Protein 7CCM (pdb70)

Radius of gyration: 28.9 Å; Cα contacts (8 Å, |Δi|>4): 412; chains: 3; bounding box: 68×89×42 Å

Sequence (420 aa):
TFEEQTECIVNTLLDFLSPTLQVASFDVAIIAGRLRLGDQFNGELEASAKNVIAETIKGQTGAILQDTVESLSKTWCAQDSSLAYERAFLAVSVKLLEYAHIAPEVVGQVAIPTGINGNQAIREFIQGQGGWENLEQTFEEQTECIVNTLLDFLSPTLQVASGEPCSFDVAIIAGRLRLGDQFNGELEASAKNVIAETIKGQTGAILQDTVESLSKTWCAQDSSLAYERAFLAVSVKLLEYAHIAPEVVGQVAIPTGINGNQAIREFIQGQGGWENLEQTFEEQTECIVNTLLDFLSPTLQVASGEPCSFDVAIIAGRLRLGDQFNGELEASAKNVIAETIKGQTGAILQDTVESLSKTWCAQDSSLAYERAFLAVSVKLLEYAHIAPEVVGQVAIPTGINGNQAIREFIQGQGGWENLE

Nearest PDB structures (foldseek):
  7ccm-assembly3_C  TM=1.007E+00  e=1.804E-18  Homo sapiens
  7ccl-assembly2_B  TM=9.946E-01  e=7.086E-17  Homo sapiens
  7ccm-assembly1_A  TM=9.636E-01  e=4.661E-16  Homo sapiens
  7ccm-assembly3_C  TM=1.000E+00  e=3.850E-17  Homo sapiens
  7ccl-assembly2_B  TM=9.991E-01  e=1.225E-16  Homo sapiens

Organism: Homo sapiens (NCBI:txid9606)

Secondary structure (DSSP, 8-state):
-HHHHHHHHHHHH---S-HHHHHH---HHHHHHHH--GGG--S--HHHHHHHHHHHHHT-HHHHHHHHHHHHHHHHHHH-TTS-HHHHHHHHHHHHHH---S-TTTGGGGS------S-HHHHHHHHHTTSTTT--/--HHHHHHHHHHHH---S-HHHHHH-----S--HHHHHHHH--GGG--S--HHHHHHHHHHHHHT-HHHHHHHHHHHHHHHHHHH-TTS-HHHHHHHHHHHHHH---S-TTTGGGGS------S-HHHHHHHHHTTTGGG--/--HHHHHHHHHHHH---S-HHHHHH-----SS-HHHHHHHH--GGG--S--HHHHHHHHHHHHHT-HHHHHHHHHHHHHHHHHHH-TT--HHHHHHHHHHHHHH---S-TTTGGGGS------S-HHHHHHHHHTTTGGG--

Structure (mmCIF, N/CA/C/O backbone):
data_7CCM
#
_entry.id   7CCM
#
_cell.length_a   116.156
_cell.length_b   116.156
_cell.length_c   27.679
_cell.angle_alpha   90.000
_cell.angle_beta   90.000
_cell.angle_gamma   120.000
#
_symmetry.space_group_name_H-M   'P 32'
#
loop_
_entity.id
_entity.type
_entity.pdbx_description
1 polymer 'Bcl-2-like protein 15'
2 water water
#
loop_
_atom_site.group_PDB
_atom_site.id
_atom_site.type_symbol
_atom_site.label_atom_id
_atom_site.label_alt_id
_atom_site.label_comp_id
_atom_site.label_asym_id
_atom_site.label_entity_id
_atom_site.label_seq_id
_atom_site.pdbx_PDB_ins_code
_atom_site.Cartn_x
_atom_site.Cartn_y
_atom_site.Cartn_z
_atom_site.occupancy
_atom_site.B_iso_or_equiv
_atom_site.auth_seq_id
_atom_site.auth_comp_id
_atom_site.auth_asym_id
_atom_site.auth_atom_id
_atom_site.pdbx_PDB_model_num
ATOM 1 N N . THR A 1 26 ? -22.623 53.257 -5.160 1.000 45.265 6 THR A N 1
ATOM 2 C CA . THR A 1 26 ? -22.708 53.119 -3.640 1.000 45.393 6 THR A CA 1
ATOM 3 C C . THR A 1 26 ? -21.465 52.360 -3.123 1.000 45.153 6 THR A C 1
ATOM 4 O O . THR A 1 26 ? -20.862 52.833 -2.154 1.000 46.758 6 THR A O 1
ATOM 8 N N . PHE A 1 27 ? -21.103 51.235 -3.765 1.000 43.589 7 PHE A N 1
ATOM 9 C CA . PHE A 1 27 ? -19.892 50.420 -3.440 1.000 42.481 7 PHE A CA 1
ATOM 10 C C . PHE A 1 27 ? -18.639 51.306 -3.537 1.000 42.456 7 PHE A C 1
ATOM 11 O O . P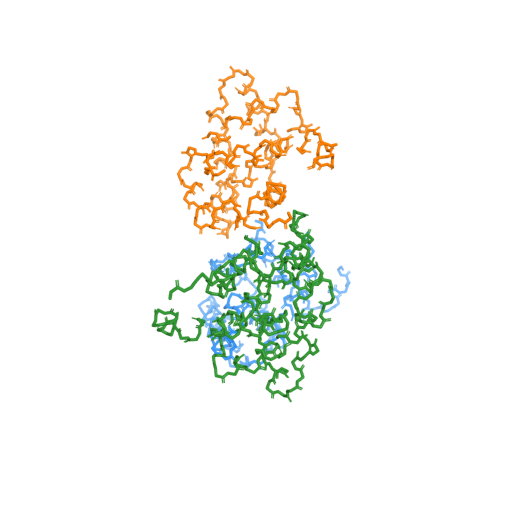HE A 1 27 ? -17.751 51.200 -2.656 1.000 42.452 7 PHE A O 1
ATOM 19 N N . GLU A 1 28 ? -18.576 52.142 -4.577 1.000 42.185 8 GLU A N 1
ATOM 20 C CA . GLU A 1 28 ? -17.458 53.092 -4.835 1.000 42.598 8 GLU A CA 1
ATOM 21 C C . GLU A 1 28 ? -17.396 54.124 -3.691 1.000 42.286 8 GLU A C 1
ATOM 22 O O . GLU A 1 28 ? -16.273 54.437 -3.238 1.000 41.342 8 GLU A O 1
ATOM 28 N N . GLU A 1 29 ? -18.561 54.620 -3.248 1.000 42.237 9 GLU A N 1
ATOM 29 C CA . GLU A 1 29 ? -18.694 55.607 -2.129 1.000 42.507 9 GLU A CA 1
ATOM 30 C C . GLU A 1 29 ? -18.309 54.926 -0.805 1.000 41.127 9 GLU A C 1
ATOM 31 O O . GLU A 1 29 ? -17.609 55.562 0.001 1.000 40.262 9 GLU A O 1
ATOM 37 N N . GLN A 1 30 ? -18.754 53.678 -0.609 1.000 40.195 10 GLN A N 1
ATOM 38 C CA . GLN A 1 30 ? -18.457 52.845 0.596 1.000 39.361 10 GLN A CA 1
ATOM 39 C C . GLN A 1 30 ? -16.938 52.630 0.722 1.000 38.380 10 GLN A C 1
ATOM 40 O O . GLN A 1 30 ? -16.443 52.693 1.835 1.000 38.785 10 GLN A O 1
ATOM 46 N N . THR A 1 31 ? -16.247 52.388 -0.394 1.000 37.451 11 THR A N 1
ATOM 47 C CA . THR A 1 31 ? -14.755 52.233 -0.456 1.000 37.247 11 THR A CA 1
ATOM 48 C C . THR A 1 31 ? -14.078 53.536 0.009 1.000 36.975 11 THR A C 1
ATOM 49 O O . THR A 1 31 ? -13.094 53.447 0.750 1.000 36.327 11 THR A O 1
ATOM 53 N N . GLU A 1 32 ? -14.594 54.686 -0.432 1.000 37.593 12 GLU A N 1
ATOM 54 C CA . GLU A 1 32 ? -14.045 56.044 -0.119 1.000 37.946 12 GLU A CA 1
ATOM 55 C C . GLU A 1 32 ? -14.130 56.282 1.400 1.000 37.183 12 GLU A C 1
ATOM 56 O O . GLU A 1 32 ? -13.103 56.631 1.998 1.000 35.528 12 GLU A O 1
ATOM 62 N N . CYS A 1 33 ? -15.315 56.081 1.978 1.000 37.371 13 CYS A N 1
ATOM 63 C CA . CYS A 1 33 ? -15.607 56.238 3.436 1.000 38.262 13 CYS A CA 1
ATOM 64 C C . CYS A 1 33 ? -14.662 55.350 4.270 1.000 36.600 13 CYS A C 1
ATOM 65 O O . CYS A 1 33 ? -14.087 55.858 5.239 1.000 36.027 13 CYS A O 1
ATOM 68 N N . ILE A 1 34 ? -14.528 54.074 3.889 1.000 35.080 14 ILE A N 1
ATOM 69 C CA . ILE A 1 34 ? -13.710 53.038 4.608 1.000 34.001 14 ILE A CA 1
ATOM 70 C C . ILE A 1 34 ? -12.239 53.492 4.647 1.000 33.178 14 ILE A C 1
ATOM 71 O O . ILE A 1 34 ? -11.653 53.495 5.745 1.000 32.586 14 ILE A O 1
ATOM 76 N N . VAL A 1 35 ? -11.681 53.863 3.498 1.000 32.417 15 VAL A N 1
ATOM 77 C CA . VAL A 1 35 ? -10.265 54.319 3.363 1.000 32.048 15 VAL A CA 1
ATOM 78 C C . VAL A 1 35 ? -10.079 55.609 4.197 1.000 31.830 15 VAL A C 1
ATOM 79 O O . VAL A 1 35 ? -9.035 55.725 4.864 1.000 31.894 15 VAL A O 1
ATOM 83 N N . ASN A 1 36 ? -11.067 56.528 4.159 1.000 31.593 16 ASN A N 1
ATOM 84 C CA . ASN A 1 36 ? -11.080 57.793 4.962 1.000 31.532 16 ASN A CA 1
ATOM 85 C C . ASN A 1 36 ? -11.054 57.440 6.445 1.000 32.060 16 ASN A C 1
ATOM 86 O O . ASN A 1 36 ? -10.186 57.950 7.147 1.000 33.116 16 ASN A O 1
ATOM 91 N N . THR A 1 37 ? -11.987 56.586 6.881 1.000 32.053 17 THR A N 1
ATOM 92 C CA . THR A 1 37 ? -12.134 56.111 8.288 1.000 32.485 17 THR A CA 1
ATOM 93 C C . THR A 1 37 ? -10.808 55.518 8.772 1.000 33.101 17 THR A C 1
ATOM 94 O O . THR A 1 37 ? -10.343 55.941 9.823 1.000 32.627 17 THR A O 1
ATOM 98 N N . LEU A 1 38 ? -10.246 54.564 8.018 1.000 33.878 18 LEU A N 1
ATOM 99 C CA . LEU A 1 38 ? -8.946 53.892 8.335 1.000 35.019 18 LEU A CA 1
ATOM 100 C C . LEU A 1 38 ? -7.864 54.953 8.554 1.000 36.199 18 LEU A C 1
ATOM 101 O O . LEU A 1 38 ? -7.169 54.883 9.566 1.000 36.159 18 LEU A O 1
ATOM 106 N N . LEU A 1 39 ? -7.751 55.893 7.630 1.000 38.216 19 LEU A N 1
ATOM 107 C CA . LEU A 1 39 ? -6.718 56.956 7.633 1.000 40.185 19 LEU A CA 1
ATOM 108 C C . LEU A 1 39 ? -6.947 57.907 8.816 1.000 41.100 19 LEU A C 1
ATOM 109 O O . LEU A 1 39 ? -6.019 58.194 9.563 1.000 40.545 19 LEU A O 1
ATOM 122 N N . ASP A 1 41 ? -8.438 57.311 11.547 1.000 42.020 21 ASP A N 1
ATOM 123 C CA . ASP A 1 41 ? -8.181 56.584 12.788 1.000 41.260 21 ASP A CA 1
ATOM 124 C C . ASP A 1 41 ? -6.670 56.532 13.069 1.000 40.564 21 ASP A C 1
ATOM 125 O O . ASP A 1 41 ? -6.287 56.749 14.228 1.000 40.950 21 ASP A O 1
ATOM 130 N N . PHE A 1 42 ? -5.857 56.251 12.048 1.000 39.653 22 PHE A N 1
ATOM 131 C CA . PHE A 1 42 ? -4.372 56.140 12.152 1.000 39.352 22 PHE A CA 1
ATOM 132 C C . PHE A 1 42 ? -3.773 57.477 12.617 1.000 39.357 22 PHE A C 1
ATOM 133 O O . PHE A 1 42 ? -2.883 57.459 13.475 1.000 41.322 22 PHE A O 1
ATOM 141 N N . LEU A 1 43 ? -4.253 58.591 12.061 1.000 38.231 23 LEU A N 1
ATOM 142 C CA . LEU A 1 43 ? -3.652 59.950 12.251 1.000 37.864 23 LEU A CA 1
ATOM 143 C C . LEU A 1 43 ? -4.213 60.627 13.512 1.000 38.399 23 LEU A C 1
ATOM 144 O O . LEU A 1 43 ? -3.426 61.313 14.207 1.000 39.334 23 LEU A O 1
ATOM 149 N N . SER A 1 44 ? -5.507 60.458 13.788 1.000 38.729 24 SER A N 1
ATOM 150 C CA . SER A 1 44 ? -6.236 61.152 14.891 1.000 38.772 24 SER A CA 1
ATOM 151 C C . SER A 1 44 ? -7.048 60.150 15.714 1.000 38.795 24 SER A C 1
ATOM 152 O O . SER A 1 44 ? -8.237 59.976 15.474 1.000 39.732 24 SER A O 1
ATOM 155 N N . PRO A 1 45 ? -6.437 59.463 16.724 1.000 39.013 25 PRO A N 1
ATOM 156 C CA . PRO A 1 45 ? -7.203 58.615 17.643 1.000 38.969 25 PRO A CA 1
ATOM 157 C C . PRO A 1 45 ? -8.285 59.398 18.436 1.000 39.153 25 PRO A C 1
ATOM 158 O O . PRO A 1 45 ? -9.270 58.794 18.826 1.000 38.759 25 PRO A O 1
ATOM 162 N N . THR A 1 46 ? -8.077 60.704 18.647 1.000 39.440 26 THR A N 1
ATOM 163 C CA . THR A 1 46 ? -9.057 61.627 19.288 1.000 40.217 26 THR A CA 1
ATOM 164 C C . THR A 1 46 ? -10.346 61.645 18.466 1.000 41.751 26 THR A C 1
ATOM 165 O O . THR A 1 46 ? -11.414 61.551 19.066 1.000 42.149 26 THR A O 1
ATOM 169 N N . LEU A 1 47 ? -10.224 61.758 17.137 1.000 44.106 27 LEU A N 1
ATOM 170 C CA . LEU A 1 47 ? -11.372 61.824 16.176 1.000 45.558 27 LEU A CA 1
ATOM 171 C C . LEU A 1 47 ? -12.132 60.487 16.177 1.000 46.678 27 LEU A C 1
ATOM 172 O O . LEU A 1 47 ? -13.373 60.522 16.132 1.000 46.983 27 LEU A O 1
ATOM 177 N N . GLN A 1 48 ? -11.404 59.364 16.216 1.000 48.515 28 GLN A N 1
ATOM 178 C CA . GLN A 1 48 ? -11.973 57.978 16.291 1.000 50.510 28 GLN A CA 1
ATOM 179 C C . GLN A 1 48 ? -12.942 57.892 17.482 1.000 51.293 28 GLN A C 1
ATOM 180 O O . GLN A 1 48 ? -14.099 57.487 17.275 1.000 52.201 28 GLN A O 1
ATOM 186 N N . VAL A 1 49 ? -12.472 58.270 18.669 1.000 51.902 29 VAL A N 1
ATOM 187 C CA . VAL A 1 49 ? -13.242 58.227 19.954 1.000 53.172 29 VAL A CA 1
ATOM 188 C C . VAL A 1 49 ? -14.378 59.269 19.894 1.000 55.541 29 VAL A C 1
ATOM 189 O O . VAL A 1 49 ? -15.541 58.894 20.168 1.000 55.486 29 VAL A O 1
ATOM 193 N N . ALA A 1 50 ? -14.039 60.517 19.540 1.000 58.302 30 ALA A N 1
ATOM 194 C CA . ALA A 1 50 ? -14.927 61.721 19.607 1.000 60.086 30 ALA A CA 1
ATOM 195 C C . ALA A 1 50 ? -16.141 61.569 18.664 1.000 61.645 30 ALA A C 1
ATOM 196 O O . ALA A 1 50 ? -17.256 61.982 19.067 1.000 61.670 30 ALA A O 1
ATOM 198 N N . SER A 1 51 ? -15.932 61.015 17.464 1.000 62.972 31 SER A N 1
ATOM 199 C CA . SER A 1 51 ? -16.976 60.852 16.401 1.000 64.561 31 SER A CA 1
ATOM 200 C C . SER A 1 51 ? -18.087 59.899 16.887 1.000 65.744 31 SER A C 1
ATOM 201 O O . SER A 1 51 ? -17.747 58.942 17.626 1.000 67.294 31 SER A O 1
ATOM 204 N N . PHE A 1 68 ? -25.004 50.791 7.299 1.000 56.889 48 PHE A N 1
ATOM 205 C CA . PHE A 1 68 ? -23.571 50.809 6.876 1.000 56.507 48 PHE A CA 1
ATOM 206 C C . PHE A 1 68 ? -22.709 51.469 7.976 1.000 55.633 48 PHE A C 1
ATOM 207 O O . PHE A 1 68 ? -22.594 52.721 7.989 1.000 55.164 48 PHE A O 1
ATOM 215 N N . ASP A 1 69 ? -22.120 50.648 8.862 1.000 54.990 49 ASP A N 1
ATOM 216 C CA . ASP A 1 69 ? -21.289 51.101 10.020 1.000 54.617 49 ASP A CA 1
ATOM 217 C C . ASP A 1 69 ? -19.799 50.941 9.663 1.000 53.161 49 ASP A C 1
ATOM 218 O O . ASP A 1 69 ? -19.266 49.820 9.816 1.000 52.646 49 ASP A O 1
ATOM 223 N N . VAL A 1 70 ? -19.164 52.033 9.207 1.000 51.518 50 VAL A N 1
ATOM 224 C CA . VAL A 1 70 ? -17.722 52.083 8.773 1.000 50.940 50 VAL A CA 1
ATOM 225 C C . VAL A 1 70 ? -16.810 51.625 9.931 1.000 50.298 50 VAL A C 1
ATOM 226 O O . VAL A 1 70 ? -15.821 50.928 9.651 1.000 50.623 50 VAL A O 1
ATOM 230 N N . ALA A 1 71 ? -17.135 52.017 11.170 1.000 48.690 51 ALA A N 1
ATOM 231 C CA . ALA A 1 71 ? -16.328 51.754 12.402 1.000 48.002 51 ALA A CA 1
ATOM 232 C C . ALA A 1 71 ? -16.058 50.246 12.547 1.000 46.786 51 ALA A C 1
ATOM 233 O O . ALA A 1 71 ? -14.901 49.879 12.839 1.000 45.970 51 ALA A O 1
ATOM 235 N N . ILE A 1 72 ? -17.089 49.418 12.343 1.000 46.291 52 ILE A N 1
ATOM 236 C CA . ILE A 1 72 ? -17.019 47.918 12.474 1.000 46.090 52 ILE A CA 1
ATOM 237 C C . ILE A 1 72 ? -16.204 47.357 11.301 1.000 44.498 52 ILE A C 1
ATOM 238 O O . ILE A 1 72 ? -15.388 46.438 11.533 1.000 43.733 52 ILE A O 1
ATOM 243 N N . ILE A 1 73 ? -16.423 47.890 10.099 1.000 42.849 53 ILE A N 1
ATOM 244 C CA . ILE A 1 73 ? -15.747 47.449 8.841 1.000 41.940 53 ILE A CA 1
ATOM 245 C C . ILE A 1 73 ? -14.255 47.786 8.960 1.000 40.740 53 ILE A C 1
ATOM 246 O O . ILE A 1 73 ? -13.432 46.878 8.778 1.000 39.952 53 ILE A O 1
ATOM 251 N N . ALA A 1 74 ? -13.945 49.044 9.281 1.000 40.062 54 ALA A N 1
ATOM 252 C CA . ALA A 1 74 ? -12.572 49.561 9.534 1.000 39.560 54 ALA A CA 1
ATOM 253 C C . ALA A 1 74 ? -11.830 48.619 10.499 1.000 39.026 54 ALA A C 1
ATOM 254 O O . ALA A 1 74 ? -10.701 48.218 10.177 1.000 39.171 54 ALA A O 1
ATOM 256 N N . GLY A 1 75 ? -12.463 48.280 11.630 1.000 38.916 55 GLY A N 1
ATOM 257 C CA . GLY A 1 75 ? -11.921 47.361 12.658 1.000 39.237 55 GLY A CA 1
ATOM 258 C C . GLY A 1 75 ? -11.537 46.006 12.069 1.000 39.415 55 GLY A C 1
ATOM 259 O O . GLY A 1 75 ? -10.418 45.549 12.341 1.000 40.555 55 GLY A O 1
ATOM 260 N N . ARG A 1 76 ? -12.438 45.402 11.280 1.000 39.239 56 ARG A N 1
ATOM 261 C CA . ARG A 1 76 ? -12.259 44.056 10.636 1.000 39.441 56 ARG A CA 1
ATOM 262 C C . ARG A 1 76 ? -11.117 44.101 9.600 1.000 39.392 56 ARG A C 1
ATOM 263 O O . ARG A 1 76 ? -10.370 43.092 9.503 1.000 39.489 56 ARG A O 1
ATOM 271 N N . LEU A 1 77 ? -11.004 45.207 8.841 1.000 38.968 57 LEU A N 1
ATOM 272 C CA . LEU A 1 77 ? -9.913 45.428 7.834 1.000 38.653 57 LEU A CA 1
ATOM 273 C C . LEU A 1 77 ? -8.566 45.545 8.564 1.000 38.673 57 LEU A C 1
ATOM 274 O O . LEU A 1 77 ? -7.588 44.961 8.083 1.000 37.845 57 LEU A O 1
ATOM 279 N N . ARG A 1 78 ? -8.533 46.274 9.681 1.000 40.216 58 ARG A N 1
ATOM 280 C CA . ARG A 1 78 ? -7.318 46.438 10.543 1.000 42.142 58 ARG A CA 1
ATOM 281 C C . ARG A 1 78 ? -6.901 45.074 11.120 1.000 43.853 58 ARG A C 1
ATOM 282 O O . ARG A 1 78 ? -5.715 44.761 11.167 1.000 44.139 58 ARG A O 1
ATOM 298 N N . LEU A 1 80 ? -7.572 42.173 9.741 1.000 46.205 60 LEU A N 1
ATOM 299 C CA . LEU A 1 80 ? -7.065 41.436 8.597 1.000 45.419 60 LEU A CA 1
ATOM 300 C C . LEU A 1 80 ? -5.664 41.963 8.216 1.000 44.713 60 LEU A C 1
ATOM 301 O O . LEU A 1 80 ? -4.796 41.138 7.889 1.000 44.788 60 LEU A O 1
ATOM 306 N N . GLY A 1 81 ? -5.469 43.282 8.256 1.000 44.273 61 GLY A N 1
ATOM 307 C CA . GLY A 1 81 ? -4.181 43.944 7.945 1.000 44.352 61 GLY A CA 1
ATOM 308 C C . GLY A 1 81 ? -3.048 43.470 8.859 1.000 44.191 61 GLY A C 1
ATOM 309 O O . GLY A 1 81 ? -1.922 43.326 8.370 1.000 43.287 61 GLY A O 1
ATOM 310 N N . ASP A 1 82 ? -3.353 43.224 10.135 1.000 44.886 62 ASP A N 1
ATOM 311 C CA . ASP A 1 82 ? -2.366 42.848 11.188 1.000 45.835 62 ASP A CA 1
ATOM 312 C C . ASP A 1 82 ? -1.874 41.390 10.977 1.000 46.560 62 ASP A C 1
ATOM 313 O O . ASP A 1 82 ? -0.928 40.988 11.687 1.000 45.805 62 ASP A O 1
ATOM 318 N N . GLN A 1 83 ? -2.488 40.638 10.041 1.000 47.844 63 G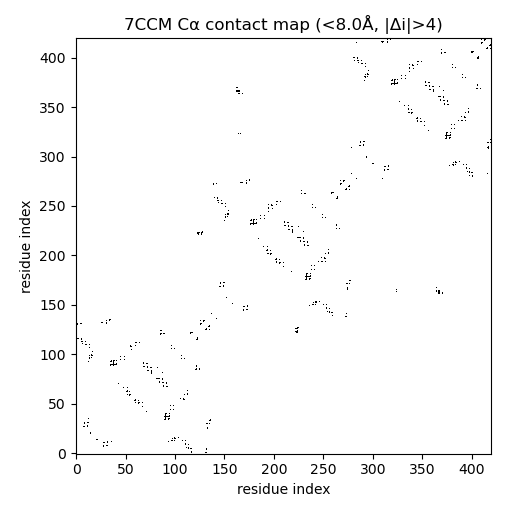LN A N 1
ATOM 319 C CA . GLN A 1 83 ? -2.103 39.227 9.704 1.000 48.922 63 GLN A CA 1
ATOM 320 C C . GLN A 1 83 ? -0.849 39.217 8.802 1.000 49.695 63 GLN A C 1
ATOM 321 O O . GLN A 1 83 ? -0.210 38.153 8.711 1.000 49.937 63 GLN A O 1
ATOM 327 N N . PHE A 1 84 ? -0.525 40.349 8.160 1.000 50.529 64 PHE A N 1
ATOM 328 C CA . PHE A 1 84 ? 0.691 40.530 7.316 1.000 52.153 64 PHE A CA 1
ATOM 329 C C . PHE A 1 84 ? 1.876 40.906 8.211 1.000 54.093 64 PHE A C 1
ATOM 330 O O . PHE A 1 84 ? 1.749 41.862 8.992 1.000 55.145 64 PHE A O 1
ATOM 338 N N . ASN A 1 85 ? 2.991 40.164 8.094 1.000 56.931 65 ASN A N 1
ATOM 339 C CA . ASN A 1 85 ? 4.236 40.359 8.906 1.000 59.509 65 ASN A CA 1
ATOM 340 C C . ASN A 1 85 ? 5.465 40.518 7.983 1.000 60.587 65 ASN A C 1
ATOM 341 O O . ASN A 1 85 ? 6.588 40.474 8.502 1.000 63.141 65 ASN A O 1
ATOM 346 N N . GLY A 1 86 ? 5.251 40.718 6.677 1.000 61.297 66 GLY A N 1
ATOM 347 C CA . GLY A 1 86 ? 6.327 40.919 5.684 1.000 61.135 66 GLY A CA 1
ATOM 348 C C . GLY A 1 86 ? 6.973 42.289 5.828 1.000 61.845 66 GLY A C 1
ATOM 349 O O . GLY A 1 86 ? 6.363 43.167 6.474 1.000 62.234 66 GLY A O 1
ATOM 350 N N . GLU A 1 87 ? 8.163 42.463 5.252 1.000 62.736 67 GLU A N 1
ATOM 351 C CA . GLU A 1 87 ? 8.922 43.754 5.247 1.000 63.771 67 GLU A CA 1
ATOM 352 C C . GLU A 1 87 ? 8.168 44.776 4.384 1.000 63.239 67 GLU A C 1
ATOM 353 O O . GLU A 1 87 ? 7.876 44.456 3.215 1.000 63.676 67 GLU A O 1
ATOM 359 N N . LEU A 1 88 ? 7.865 45.956 4.952 1.000 62.255 68 LEU A N 1
ATOM 360 C CA . LEU A 1 88 ? 7.104 47.055 4.278 1.000 61.484 68 LEU A CA 1
ATOM 361 C C . LEU A 1 88 ? 7.980 48.318 4.102 1.000 60.758 68 LEU A C 1
ATOM 362 O O . LEU A 1 88 ? 7.544 49.215 3.366 1.000 60.813 68 LEU A O 1
ATOM 367 N N . GLU A 1 89 ? 9.160 48.384 4.750 1.000 60.469 69 GLU A N 1
ATOM 368 C CA . GLU A 1 89 ? 10.045 49.597 4.746 1.000 60.097 69 GLU A CA 1
ATOM 369 C C . GLU A 1 89 ? 10.412 49.958 3.303 1.000 58.409 69 GLU A C 1
ATOM 370 O O . GLU A 1 89 ? 10.207 51.123 2.921 1.000 58.486 69 GLU A O 1
ATOM 376 N N . ALA A 1 90 ? 10.930 48.990 2.544 1.000 57.136 70 ALA A N 1
ATOM 377 C CA . ALA A 1 90 ? 11.339 49.141 1.115 1.000 56.296 70 ALA A CA 1
ATOM 378 C C . ALA A 1 90 ? 10.111 49.494 0.252 1.000 54.876 70 ALA A C 1
ATOM 379 O O . ALA A 1 90 ? 10.245 50.346 -0.658 1.000 53.656 70 ALA A O 1
ATOM 381 N N . SER A 1 91 ? 8.970 48.863 0.537 1.000 53.358 71 SER A N 1
ATOM 382 C CA . SER A 1 91 ? 7.675 49.034 -0.189 1.000 52.032 71 SER A CA 1
ATOM 383 C C . SER A 1 91 ? 7.100 50.439 0.065 1.000 50.805 71 SER A C 1
ATOM 384 O O . SER A 1 91 ? 6.887 51.167 -0.911 1.000 50.649 71 SER A O 1
ATOM 387 N N . ALA A 1 92 ? 6.863 50.784 1.335 1.000 49.984 72 ALA A N 1
ATOM 388 C CA . ALA A 1 92 ? 6.256 52.074 1.790 1.000 49.602 72 ALA A CA 1
ATOM 389 C C . ALA A 1 92 ? 7.030 53.267 1.202 1.000 50.094 72 ALA A C 1
ATOM 390 O O . ALA A 1 92 ? 6.389 54.153 0.624 1.000 49.971 72 ALA A O 1
ATOM 392 N N . LYS A 1 93 ? 8.358 53.264 1.346 1.000 51.309 73 LYS A N 1
ATOM 393 C CA . LYS A 1 93 ? 9.271 54.365 0.901 1.000 52.534 73 LYS A CA 1
ATOM 394 C C . LYS A 1 93 ? 9.056 54.642 -0.603 1.000 52.378 73 LYS A C 1
ATOM 395 O O . LYS A 1 93 ? 8.872 55.829 -0.965 1.000 52.060 73 LYS A O 1
ATOM 401 N N . ASN A 1 94 ? 9.078 53.581 -1.433 1.000 51.247 74 ASN A N 1
ATOM 402 C CA . ASN A 1 94 ? 8.912 53.651 -2.921 1.000 50.379 74 ASN A CA 1
ATOM 403 C C . ASN A 1 94 ? 7.540 54.246 -3.265 1.000 48.506 74 ASN A C 1
ATOM 404 O O . ASN A 1 94 ? 7.488 55.116 -4.131 1.000 48.055 74 ASN A O 1
ATOM 409 N N . VAL A 1 95 ? 6.481 53.775 -2.606 1.000 46.601 75 VAL A N 1
ATOM 410 C CA . VAL A 1 95 ? 5.072 54.227 -2.839 1.000 45.060 75 VAL A CA 1
ATOM 411 C C . VAL A 1 95 ? 4.981 55.724 -2.502 1.000 45.564 75 VAL A C 1
ATOM 412 O O . VAL A 1 95 ? 4.444 56.475 -3.328 1.000 46.456 75 VAL A O 1
ATOM 416 N N . ILE A 1 96 ? 5.505 56.125 -1.332 1.000 45.714 76 ILE A N 1
ATOM 417 C CA . ILE A 1 96 ? 5.510 57.541 -0.829 1.000 46.222 76 ILE A CA 1
ATOM 418 C C . ILE A 1 96 ? 6.243 58.433 -1.848 1.000 46.852 76 ILE A C 1
ATOM 419 O O . ILE A 1 96 ? 5.694 59.448 -2.218 1.000 46.513 76 ILE A O 1
ATOM 424 N N . ALA A 1 97 ? 7.449 58.032 -2.255 1.000 48.599 77 ALA A N 1
ATOM 425 C CA . ALA A 1 97 ? 8.330 58.769 -3.205 1.000 49.277 77 ALA A CA 1
ATOM 426 C C . ALA A 1 97 ? 7.544 59.136 -4.468 1.000 49.996 77 ALA A C 1
ATOM 427 O O . ALA A 1 97 ? 7.521 60.319 -4.825 1.000 50.486 77 ALA A O 1
ATOM 429 N N . GLU A 1 98 ? 6.916 58.149 -5.096 1.000 51.122 78 GLU A N 1
ATOM 430 C CA . GLU A 1 98 ? 6.175 58.303 -6.380 1.000 52.347 78 GLU A CA 1
ATOM 431 C C . GLU A 1 98 ? 4.879 59.101 -6.143 1.000 52.840 78 GLU A C 1
ATOM 432 O O . GLU A 1 98 ? 4.445 59.793 -7.079 1.000 53.066 78 GLU A O 1
ATOM 438 N N . THR A 1 99 ? 4.289 58.998 -4.935 1.000 53.161 79 THR A N 1
ATOM 439 C CA . THR A 1 99 ? 3.051 59.736 -4.522 1.000 53.667 79 THR A CA 1
ATOM 440 C C . THR A 1 99 ? 3.335 61.234 -4.520 1.000 54.199 79 THR A C 1
ATOM 441 O O . THR A 1 99 ? 2.491 61.996 -5.053 1.000 54.331 79 THR A O 1
ATOM 445 N N . ILE A 1 100 ? 4.472 61.640 -3.946 1.000 54.348 80 ILE A N 1
ATOM 446 C CA . ILE A 1 100 ? 4.957 63.056 -3.953 1.000 55.211 80 ILE A CA 1
ATOM 447 C C . ILE A 1 100 ? 5.069 63.510 -5.412 1.000 55.154 80 ILE A C 1
ATOM 448 O O . ILE A 1 100 ? 4.545 64.559 -5.730 1.000 53.931 80 ILE A O 1
ATOM 453 N N . LYS A 1 101 ? 5.716 62.690 -6.251 1.000 56.914 81 LYS A N 1
ATOM 454 C CA . LYS A 1 101 ? 6.012 62.981 -7.691 1.000 59.093 81 LYS A CA 1
ATOM 455 C C . LYS A 1 101 ? 4.704 63.007 -8.517 1.000 59.928 81 LYS A C 1
ATOM 456 O O . LYS A 1 101 ? 4.730 63.559 -9.621 1.000 60.542 81 LYS A O 1
ATOM 462 N N . GLY A 1 102 ? 3.619 62.422 -7.992 1.000 62.140 82 GLY A N 1
ATOM 463 C CA . GLY A 1 102 ? 2.275 62.414 -8.626 1.000 62.764 82 GLY A CA 1
ATOM 464 C C . GLY A 1 102 ? 2.095 61.225 -9.561 1.000 64.283 82 GLY A C 1
ATOM 465 O O . GLY A 1 102 ? 1.363 61.366 -10.557 1.000 64.153 82 GLY A O 1
ATOM 466 N N . GLN A 1 103 ? 2.748 60.095 -9.243 1.000 66.578 83 GLN A N 1
ATOM 467 C CA . GLN A 1 103 ? 2.693 58.818 -10.014 1.000 67.869 83 GLN A CA 1
ATOM 468 C C . GLN A 1 103 ? 2.368 57.660 -9.048 1.000 68.463 83 GLN A C 1
ATOM 469 O O . GLN A 1 103 ? 3.047 56.603 -9.128 1.000 68.349 83 GLN A O 1
ATOM 475 N N . THR A 1 104 ? 1.369 57.853 -8.175 1.000 68.984 84 THR A N 1
ATOM 476 C CA . THR A 1 104 ? 0.944 56.873 -7.129 1.000 68.539 84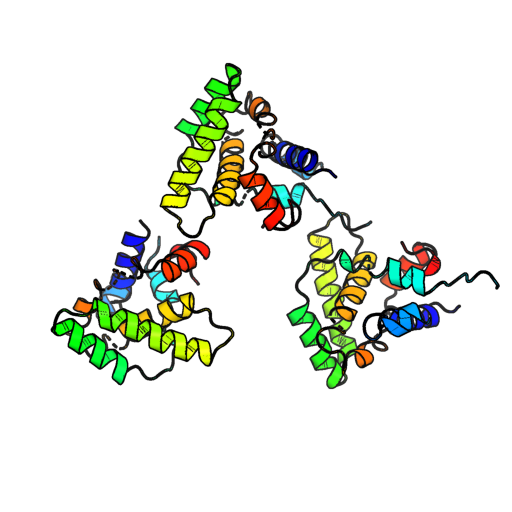 THR A CA 1
ATOM 477 C C . THR A 1 104 ? 0.349 55.632 -7.800 1.000 68.420 84 THR A C 1
ATOM 478 O O . THR A 1 104 ? 0.743 54.512 -7.416 1.000 70.374 84 THR A O 1
ATOM 482 N N . GLY A 1 105 ? -0.567 55.839 -8.764 1.000 66.326 85 GLY A N 1
ATOM 483 C CA . GLY A 1 105 ? -1.325 54.777 -9.468 1.000 64.212 85 GLY A CA 1
ATOM 484 C C . GLY A 1 105 ? -0.465 53.560 -9.785 1.000 62.523 85 GLY A C 1
ATOM 485 O O . GLY A 1 105 ? -0.763 52.464 -9.237 1.000 62.936 85 GLY A O 1
ATOM 486 N N . ALA A 1 106 ? 0.569 53.747 -10.616 1.000 59.479 86 ALA A N 1
ATOM 487 C CA . ALA A 1 106 ? 1.450 52.675 -11.169 1.000 56.925 86 ALA A CA 1
ATOM 488 C C . ALA A 1 106 ? 2.049 51.826 -10.031 1.000 55.166 86 ALA A C 1
ATOM 489 O O . ALA A 1 106 ? 1.721 50.614 -9.955 1.000 53.881 86 ALA A O 1
ATOM 491 N N . ILE A 1 107 ? 2.882 52.441 -9.183 1.000 52.870 87 ILE A N 1
ATOM 492 C CA . ILE A 1 107 ? 3.730 51.740 -8.159 1.000 51.659 87 ILE A CA 1
ATOM 493 C C . ILE A 1 107 ? 2.831 51.107 -7.073 1.000 49.476 87 ILE A C 1
ATOM 494 O O . ILE A 1 107 ? 3.178 50.022 -6.599 1.000 48.681 87 ILE A O 1
ATOM 499 N N . LEU A 1 108 ? 1.728 51.775 -6.701 1.000 48.023 88 LEU A N 1
ATOM 500 C CA . LEU A 1 108 ? 0.851 51.378 -5.551 1.000 47.124 88 LEU A CA 1
ATOM 501 C C . LEU A 1 108 ? 0.274 49.973 -5.792 1.000 46.605 88 LEU A C 1
ATOM 502 O O . LEU A 1 108 ? 0.427 49.123 -4.903 1.000 46.584 88 LEU A O 1
ATOM 507 N N . GLN A 1 109 ? -0.358 49.747 -6.949 1.000 46.385 89 GLN A N 1
ATOM 508 C CA . GLN A 1 109 ? -0.985 48.434 -7.308 1.000 45.833 89 GLN A CA 1
ATOM 509 C C . GLN A 1 109 ? 0.111 47.380 -7.501 1.000 44.243 89 GLN A C 1
ATOM 510 O O . GLN A 1 109 ? -0.066 46.277 -7.010 1.000 44.171 89 GLN A O 1
ATOM 516 N N . ASP A 1 110 ? 1.196 47.732 -8.188 1.000 43.847 90 ASP A N 1
ATOM 517 C CA . ASP A 1 110 ? 2.356 46.825 -8.457 1.000 43.822 90 ASP A CA 1
ATOM 518 C C . ASP A 1 110 ? 2.987 46.386 -7.119 1.000 41.922 90 ASP A C 1
ATOM 519 O O . ASP A 1 110 ? 3.369 45.210 -7.010 1.000 41.770 90 ASP A O 1
ATOM 524 N N . THR A 1 111 ? 3.083 47.297 -6.151 1.000 40.754 91 THR A N 1
ATOM 525 C CA . THR A 1 111 ? 3.657 47.037 -4.790 1.000 40.755 91 THR A CA 1
ATOM 526 C C . THR A 1 111 ? 2.744 46.061 -4.024 1.000 39.915 91 THR A C 1
ATOM 527 O O . THR A 1 111 ? 3.269 45.070 -3.497 1.000 39.408 91 THR A O 1
ATOM 531 N N . VAL A 1 112 ? 1.435 46.346 -3.972 1.000 39.458 92 VAL A N 1
ATOM 532 C CA . VAL A 1 112 ? 0.411 45.515 -3.253 1.000 39.700 92 VAL A CA 1
ATOM 533 C C . VAL A 1 112 ? 0.351 44.128 -3.916 1.000 39.935 92 VAL A C 1
ATOM 534 O O . VAL A 1 112 ? 0.402 43.123 -3.174 1.000 39.304 92 VAL A O 1
ATOM 538 N N . GLU A 1 113 ? 0.257 44.084 -5.259 1.000 40.891 93 GLU A N 1
ATOM 539 C CA . GLU A 1 113 ? 0.199 42.821 -6.068 1.000 42.327 93 GLU A CA 1
ATOM 540 C C . GLU A 1 113 ? 1.440 41.955 -5.768 1.000 41.707 93 GLU A C 1
ATOM 541 O O . GLU A 1 113 ? 1.269 40.758 -5.551 1.000 42.097 93 GLU A O 1
ATOM 547 N N . SER A 1 114 ? 2.629 42.564 -5.747 1.000 40.958 94 SER A N 1
ATOM 548 C CA . SER A 1 114 ? 3.941 41.886 -5.492 1.000 40.631 94 SER A CA 1
ATOM 549 C C . SER A 1 114 ? 3.945 41.249 -4.095 1.000 39.658 94 SER A C 1
ATOM 550 O O . SER A 1 114 ? 4.255 40.038 -3.996 1.000 40.143 94 SER A O 1
ATOM 553 N N . LEU A 1 115 ? 3.616 42.032 -3.067 1.000 38.907 95 LEU A N 1
ATOM 554 C CA . LEU A 1 115 ? 3.610 41.589 -1.630 1.000 38.423 95 LEU A CA 1
ATOM 555 C C . LEU A 1 115 ? 2.503 40.538 -1.404 1.000 38.422 95 LEU A C 1
ATOM 556 O O . LEU A 1 115 ? 2.701 39.658 -0.560 1.000 38.627 95 LEU A O 1
ATOM 561 N N . SER A 1 116 ? 1.386 40.649 -2.133 1.000 38.742 96 SER A N 1
ATOM 562 C CA . SER A 1 116 ? 0.204 39.737 -2.042 1.000 39.092 96 SER A CA 1
ATOM 563 C C . SER A 1 116 ? 0.539 38.380 -2.669 1.000 39.486 96 SER A C 1
ATOM 564 O O . SER A 1 116 ? 0.202 37.362 -2.064 1.000 39.401 96 SER A O 1
ATOM 567 N N . LYS A 1 117 ? 1.172 38.386 -3.850 1.000 41.231 97 LYS A N 1
ATOM 568 C CA . LYS A 1 117 ? 1.643 37.160 -4.571 1.000 42.471 97 LYS A CA 1
ATOM 569 C C . LYS A 1 117 ? 2.686 36.432 -3.701 1.000 41.943 97 LYS A C 1
ATOM 570 O O . LYS A 1 117 ? 2.551 35.210 -3.524 1.000 41.932 97 LYS A O 1
ATOM 576 N N . THR A 1 118 ? 3.670 37.174 -3.174 1.000 41.565 98 THR A N 1
ATOM 577 C CA . THR A 1 118 ? 4.752 36.665 -2.267 1.000 41.987 98 THR A CA 1
ATOM 578 C C . THR A 1 118 ? 4.124 35.944 -1.061 1.000 42.009 98 THR A C 1
ATOM 579 O O . THR A 1 118 ? 4.621 34.863 -0.698 1.000 43.569 98 THR A O 1
ATOM 583 N N . TRP A 1 119 ? 3.083 36.531 -0.476 1.000 41.507 99 TRP A N 1
ATOM 584 C CA . TRP A 1 119 ? 2.382 36.021 0.736 1.000 41.274 99 TRP A CA 1
ATOM 585 C C . TRP A 1 119 ? 1.544 34.772 0.380 1.000 42.006 99 TRP A C 1
ATOM 586 O O . TRP A 1 119 ? 1.554 33.817 1.165 1.000 40.779 99 TRP A O 1
ATOM 597 N N . CYS A 1 120 ? 0.854 34.798 -0.760 1.000 43.772 100 CYS A N 1
ATOM 598 C CA . CYS A 1 120 ? -0.003 33.678 -1.271 1.000 45.135 100 CYS A CA 1
ATOM 599 C C . CYS A 1 120 ? 0.872 32.461 -1.639 1.000 46.688 100 CYS A C 1
ATOM 600 O O . CYS A 1 120 ? 0.391 31.330 -1.497 1.000 46.264 100 CYS A O 1
ATOM 603 N N . ALA A 1 121 ? 2.102 32.706 -2.089 1.000 49.276 101 ALA A N 1
ATOM 604 C CA . ALA A 1 121 ? 3.106 31.672 -2.463 1.000 50.976 101 ALA A CA 1
ATOM 605 C C . ALA A 1 121 ? 3.564 30.898 -1.205 1.000 52.318 101 ALA A C 1
ATOM 606 O O . ALA A 1 121 ? 3.828 29.671 -1.323 1.000 52.618 101 ALA A O 1
ATOM 608 N N . GLN A 1 122 ? 3.649 31.588 -0.057 1.000 53.507 102 GLN A N 1
ATOM 609 C CA . GLN A 1 122 ? 4.107 31.023 1.257 1.000 54.384 102 GLN A CA 1
ATOM 610 C C . GLN A 1 122 ? 2.890 30.664 2.147 1.000 54.419 102 GLN A C 1
ATOM 611 O O . GLN A 1 122 ? 3.112 30.087 3.244 1.000 55.683 102 GLN A O 1
ATOM 617 N N . ASP A 1 123 ? 1.663 30.996 1.699 1.000 54.008 103 ASP A N 1
ATOM 618 C CA . ASP A 1 123 ? 0.381 30.687 2.406 1.000 53.644 103 ASP A CA 1
ATOM 619 C C . ASP A 1 123 ? -0.653 30.217 1.366 1.000 52.314 103 ASP A C 1
ATOM 620 O O . ASP A 1 123 ? -1.314 31.077 0.749 1.000 51.633 103 ASP A O 1
ATOM 625 N N . SER A 1 124 ? -0.771 28.895 1.191 1.000 51.864 104 SER A N 1
ATOM 626 C CA . SER A 1 124 ? -1.688 28.217 0.221 1.000 51.082 104 SER A CA 1
ATOM 627 C C . SER A 1 124 ? -3.155 28.453 0.610 1.000 49.782 104 SER A C 1
ATOM 628 O O . SER A 1 124 ? -4.003 28.493 -0.297 1.000 49.680 104 SER A O 1
ATOM 631 N N . SER A 1 125 ? -3.428 28.597 1.912 1.000 48.454 105 SER A N 1
ATOM 632 C CA . SER A 1 125 ? -4.787 28.788 2.498 1.000 47.455 105 SER A CA 1
ATOM 633 C C . SER A 1 125 ? -5.358 30.172 2.119 1.000 46.258 105 SER A C 1
ATOM 634 O O . SER A 1 125 ? -6.578 30.284 2.017 1.000 47.002 105 SER A O 1
ATOM 637 N N . LEU A 1 126 ? -4.490 31.172 1.925 1.000 45.055 106 LEU A N 1
ATOM 638 C CA . LEU A 1 126 ? -4.876 32.608 1.764 1.000 43.779 106 LEU A CA 1
ATOM 639 C C . LEU A 1 126 ? -5.275 32.894 0.311 1.000 42.884 106 LEU A C 1
ATOM 640 O O . LEU A 1 126 ? -4.455 32.658 -0.587 1.000 43.736 106 LEU A O 1
ATOM 645 N N . ALA A 1 127 ? -6.484 33.414 0.111 1.000 41.580 107 ALA A N 1
ATOM 646 C CA . ALA A 1 127 ? -6.997 33.899 -1.189 1.000 40.785 107 ALA A CA 1
ATOM 647 C C . ALA A 1 127 ? -6.261 35.194 -1.566 1.000 39.913 107 ALA A C 1
ATOM 648 O O . ALA A 1 127 ? -5.969 36.002 -0.655 1.000 39.211 107 ALA A O 1
ATOM 650 N N . TYR A 1 128 ? -5.975 35.373 -2.858 1.000 39.067 108 TYR A N 1
ATOM 651 C CA . TYR A 1 128 ? -5.227 36.534 -3.421 1.000 38.250 108 TYR A CA 1
ATOM 652 C C . TYR A 1 128 ? -5.996 37.836 -3.163 1.000 37.331 108 TYR A C 1
ATOM 653 O O . TYR A 1 128 ? -5.358 38.860 -2.827 1.000 37.128 108 TYR A O 1
ATOM 662 N N . GLU A 1 129 ? -7.313 37.798 -3.328 1.000 36.483 109 GLU A N 1
ATOM 663 C CA . GLU A 1 129 ? -8.205 38.983 -3.221 1.000 35.863 109 GLU A CA 1
ATOM 664 C C . GLU A 1 129 ? -8.227 39.479 -1.765 1.000 35.115 109 GLU A C 1
ATOM 665 O O . GLU A 1 129 ? -8.272 40.701 -1.565 1.000 35.628 109 GLU A O 1
ATOM 671 N N . ARG A 1 130 ? -8.188 38.563 -0.804 1.000 33.983 110 ARG A N 1
ATOM 672 C CA . ARG A 1 130 ? -8.187 38.878 0.652 1.000 34.031 110 ARG A CA 1
ATOM 673 C C . ARG A 1 130 ? -6.788 39.387 1.064 1.000 33.452 110 ARG A C 1
ATOM 674 O O . ARG A 1 130 ? -6.716 40.298 1.921 1.000 32.909 110 ARG A O 1
ATOM 682 N N . ALA A 1 131 ? -5.733 38.815 0.474 1.000 32.781 111 ALA A N 1
ATOM 683 C CA . ALA A 1 131 ? -4.306 39.204 0.685 1.000 31.870 111 ALA A CA 1
ATOM 684 C C . ALA A 1 131 ? -4.095 40.642 0.221 1.000 30.967 111 ALA A C 1
ATOM 685 O O . ALA A 1 131 ? -3.421 41.389 0.916 1.000 30.632 111 ALA A O 1
ATOM 687 N N . PHE A 1 132 ? -4.665 40.986 -0.922 1.000 30.583 112 PHE A N 1
ATOM 688 C CA . PHE A 1 132 ? -4.585 42.324 -1.564 1.000 30.552 112 PHE A CA 1
ATOM 689 C C . PHE A 1 132 ? -5.097 43.402 -0.591 1.000 30.122 112 PHE A C 1
ATOM 690 O O . PHE A 1 132 ? -4.400 44.391 -0.388 1.000 29.205 112 PHE A O 1
ATOM 698 N N . LEU A 1 133 ? -6.291 43.192 -0.024 1.000 30.586 113 LEU A N 1
ATOM 699 C CA . LEU A 1 133 ? -6.949 44.130 0.941 1.000 30.842 113 LEU A CA 1
ATOM 700 C C . LEU A 1 133 ? -6.089 44.256 2.191 1.000 30.565 113 LEU A C 1
ATOM 701 O O . LEU A 1 133 ? -5.817 45.381 2.593 1.000 30.621 113 LEU A O 1
ATOM 706 N N . ALA A 1 134 ? -5.686 43.121 2.767 1.000 30.218 114 ALA A N 1
ATOM 707 C CA . ALA A 1 134 ? -4.834 43.028 3.978 1.000 30.029 114 ALA A CA 1
ATOM 708 C C . ALA A 1 134 ? -3.600 43.916 3.809 1.000 29.838 114 ALA A C 1
ATOM 709 O O . ALA A 1 134 ? -3.404 44.801 4.633 1.000 29.661 114 ALA A O 1
ATOM 711 N N . VAL A 1 135 ? -2.824 43.678 2.755 1.000 30.363 115 VAL A N 1
ATOM 712 C CA . VAL A 1 135 ? -1.546 44.407 2.447 1.000 31.073 115 VAL A CA 1
ATOM 713 C C . VAL A 1 135 ? -1.845 45.917 2.290 1.000 31.148 115 VAL A C 1
ATOM 714 O O . VAL A 1 135 ? -1.055 46.717 2.792 1.000 31.495 115 VAL A O 1
ATOM 718 N N . SER A 1 136 ? -2.944 46.267 1.613 1.000 31.418 116 SER A N 1
ATOM 719 C CA . SER A 1 136 ? -3.376 47.677 1.352 1.000 31.623 116 SER A CA 1
ATOM 720 C C . SER A 1 136 ? -3.567 48.422 2.682 1.000 31.636 116 SER A C 1
ATOM 721 O O . SER A 1 136 ? -3.114 49.566 2.783 1.000 31.360 116 SER A O 1
ATOM 724 N N . VAL A 1 137 ? -4.210 47.771 3.653 1.000 31.953 117 VAL A N 1
ATOM 725 C CA . VAL A 1 137 ? -4.560 48.345 4.991 1.000 32.431 117 VAL A CA 1
ATOM 726 C C . VAL A 1 137 ? -3.286 48.475 5.837 1.000 32.761 117 VAL A C 1
ATOM 727 O O . VAL A 1 137 ? -3.125 49.516 6.497 1.000 32.502 117 VAL A O 1
ATOM 731 N N . LYS A 1 138 ? -2.437 47.448 5.834 1.000 33.616 118 LYS A N 1
ATOM 732 C CA . LYS A 1 138 ? -1.178 47.403 6.630 1.000 34.005 118 LYS A CA 1
ATOM 733 C C . LYS A 1 138 ? -0.165 48.395 6.042 1.000 33.689 118 LYS A C 1
ATOM 734 O O . LYS A 1 138 ? 0.563 49.010 6.823 1.000 33.281 118 LYS A O 1
ATOM 740 N N . LEU A 1 139 ? -0.126 48.528 4.714 1.000 33.943 119 LEU A N 1
ATOM 741 C CA . LEU A 1 139 ? 0.749 49.495 3.998 1.000 34.420 119 LEU A CA 1
ATOM 742 C C . LEU A 1 139 ? 0.287 50.921 4.321 1.000 34.531 119 LEU A C 1
ATOM 743 O O . LEU A 1 139 ? 1.144 51.765 4.571 1.000 34.792 119 LEU A O 1
ATOM 748 N N . LEU A 1 140 ? -1.028 51.158 4.315 1.000 34.875 120 LEU A N 1
ATOM 749 C CA . LEU A 1 140 ? -1.650 52.462 4.693 1.000 35.610 120 LEU A CA 1
ATOM 750 C C . LEU A 1 140 ? -1.305 52.791 6.151 1.000 35.874 120 LEU A C 1
ATOM 751 O O . LEU A 1 140 ? -1.021 53.953 6.426 1.000 35.915 120 LEU A O 1
ATOM 756 N N . GLU A 1 141 ? -1.335 51.784 7.035 1.000 37.220 121 GLU A N 1
ATOM 757 C CA . GLU A 1 141 ? -1.003 51.920 8.486 1.000 38.703 121 GLU A CA 1
ATOM 758 C C . GLU A 1 141 ? 0.450 52.366 8.627 1.000 38.769 121 GLU A C 1
ATOM 759 O O . GLU A 1 141 ? 0.683 53.396 9.248 1.000 38.335 121 GLU A O 1
ATOM 765 N N . TYR A 1 142 ? 1.375 51.605 8.053 1.000 40.018 122 TYR A N 1
ATOM 766 C CA . TYR A 1 142 ? 2.849 51.840 8.133 1.000 41.519 122 TYR A CA 1
ATOM 767 C C . TYR A 1 142 ? 3.187 53.226 7.568 1.000 41.844 122 TYR A C 1
ATOM 768 O O . TYR A 1 142 ? 3.960 53.962 8.165 1.000 41.742 122 TYR A O 1
ATOM 785 N N . ALA A 1 144 ? 1.315 55.837 7.373 1.000 41.388 124 ALA A N 1
ATOM 786 C CA . ALA A 1 144 ? 0.809 56.882 8.261 1.000 41.364 124 ALA A CA 1
ATOM 787 C C . ALA A 1 144 ? 1.818 57.142 9.397 1.000 40.823 124 ALA A C 1
ATOM 788 O O . ALA A 1 144 ? 2.073 58.319 9.699 1.000 40.202 124 ALA A O 1
ATOM 790 N N . HIS A 1 145 ? 2.358 56.073 9.988 1.000 40.475 125 HIS A N 1
ATOM 791 C CA . HIS A 1 145 ? 3.359 56.105 11.102 1.000 40.422 125 HIS A CA 1
ATOM 792 C C . HIS A 1 145 ? 4.703 56.677 10.597 1.000 39.031 125 HIS A C 1
ATOM 793 O O . HIS A 1 145 ? 5.318 57.486 11.329 1.000 37.986 125 HIS A O 1
ATOM 800 N N . ILE A 1 146 ? 5.124 56.267 9.400 1.000 38.141 126 ILE A N 1
ATOM 801 C CA . ILE A 1 146 ? 6.464 56.573 8.799 1.000 37.283 126 ILE A CA 1
ATOM 802 C C . ILE A 1 146 ? 6.436 57.974 8.155 1.000 36.287 126 ILE A C 1
ATOM 803 O O . ILE A 1 146 ? 7.475 58.646 8.185 1.000 36.608 126 ILE A O 1
ATOM 808 N N . ALA A 1 147 ? 5.295 58.380 7.590 1.000 35.047 127 ALA A N 1
ATOM 809 C CA . ALA A 1 147 ? 5.142 59.634 6.804 1.000 34.414 127 ALA A CA 1
ATOM 810 C C . ALA A 1 147 ? 3.731 60.209 6.972 1.000 33.645 127 ALA A C 1
ATOM 811 O O . ALA A 1 147 ? 2.966 60.247 6.023 1.000 33.196 127 ALA A O 1
ATOM 813 N N . PRO A 1 148 ? 3.356 60.699 8.183 1.000 33.554 128 PRO A N 1
ATOM 814 C CA . PRO A 1 148 ? 2.012 61.249 8.408 1.000 33.763 128 PRO A CA 1
ATOM 815 C C . PRO A 1 148 ? 1.721 62.543 7.617 1.000 34.030 128 PRO A C 1
ATOM 816 O O . PRO A 1 148 ? 0.551 62.848 7.411 1.000 34.142 128 PRO A O 1
ATOM 820 N N . GLU A 1 149 ? 2.771 63.257 7.198 1.000 34.168 129 GLU A N 1
ATOM 821 C CA . GLU A 1 149 ? 2.671 64.572 6.504 1.000 34.471 129 GLU A CA 1
ATOM 822 C C . GLU A 1 149 ? 2.122 64.380 5.068 1.000 34.079 129 GLU A C 1
ATOM 823 O O . GLU A 1 149 ? 1.403 65.262 4.609 1.000 33.961 129 GLU A O 1
ATOM 829 N N . VAL A 1 150 ? 2.458 63.255 4.405 1.000 33.804 130 VAL A N 1
ATOM 830 C CA . VAL A 1 150 ? 2.189 63.027 2.933 1.000 34.043 130 VAL A CA 1
ATOM 831 C C . VAL A 1 150 ? 1.247 61.805 2.709 1.000 33.391 130 VAL A C 1
ATOM 832 O O . VAL A 1 150 ? 0.760 61.661 1.571 1.000 33.135 130 VAL A O 1
ATOM 836 N N . VAL A 1 151 ? 1.004 60.975 3.741 1.000 32.930 131 VAL A N 1
ATOM 837 C CA . VAL A 1 151 ? 0.222 59.685 3.633 1.000 32.867 131 VAL A CA 1
ATOM 838 C C . VAL A 1 151 ? -1.174 59.965 3.024 1.000 33.187 131 VAL A C 1
ATOM 839 O O . VAL A 1 151 ? -1.679 59.087 2.275 1.000 33.172 131 VAL A O 1
ATOM 843 N N . GLY A 1 152 ? -1.768 61.130 3.335 1.000 32.758 132 GLY A N 1
ATOM 844 C CA . GLY A 1 152 ? -3.122 61.527 2.888 1.000 32.627 132 GLY A CA 1
ATOM 845 C C . GLY A 1 152 ? -3.252 61.570 1.369 1.000 32.789 132 GLY A C 1
ATOM 846 O O . GLY A 1 152 ? -4.361 61.363 0.873 1.000 32.033 132 GLY A O 1
ATOM 847 N N . GLN A 1 153 ? -2.153 61.820 0.664 1.000 34.029 133 GLN A N 1
ATOM 848 C CA . GLN A 1 153 ? -2.111 61.897 -0.827 1.000 34.810 133 GLN A CA 1
ATOM 849 C C . GLN A 1 153 ? -2.196 60.479 -1.438 1.000 34.628 133 GLN A C 1
ATOM 850 O O . GLN A 1 153 ? -2.310 60.390 -2.666 1.000 34.585 133 GLN A O 1
ATOM 856 N N . VAL A 1 154 ? -2.148 59.420 -0.600 1.000 34.693 134 VAL A N 1
ATOM 857 C CA . VAL A 1 154 ? -2.275 57.982 -1.032 1.000 34.803 134 VAL A CA 1
ATOM 858 C C . VAL A 1 154 ? -3.753 57.533 -0.920 1.000 34.453 134 VAL A C 1
ATOM 859 O O . VAL A 1 154 ? -4.109 56.540 -1.569 1.000 34.740 134 VAL A O 1
ATOM 863 N N . ALA A 1 155 ? -4.567 58.239 -0.134 1.000 34.387 135 ALA A N 1
ATOM 864 C CA . ALA A 1 155 ? -6.002 57.909 0.133 1.000 34.982 135 ALA A CA 1
ATOM 865 C C . ALA A 1 155 ? -6.763 57.722 -1.197 1.000 35.668 135 ALA A C 1
ATOM 866 O O . ALA A 1 155 ? -7.312 56.618 -1.422 1.000 35.140 135 ALA A O 1
ATOM 868 N N . ILE A 1 156 ? -6.787 58.761 -2.032 1.000 36.563 136 ILE A N 1
ATOM 869 C CA . ILE A 1 156 ? -7.530 58.797 -3.339 1.000 37.339 136 ILE A CA 1
ATOM 870 C C . ILE A 1 156 ? -7.007 57.675 -4.266 1.000 37.548 136 ILE A C 1
ATOM 871 O O . ILE A 1 156 ? -7.799 56.876 -4.762 1.000 37.964 136 ILE A O 1
ATOM 876 N N . PRO A 1 157 ? -5.670 57.596 -4.552 1.000 37.856 137 PRO A N 1
ATOM 877 C CA . PRO A 1 157 ? -5.106 56.479 -5.331 1.000 38.681 137 PRO A CA 1
ATOM 878 C C . PRO A 1 157 ? -5.525 55.070 -4.879 1.000 39.719 137 PRO A C 1
ATOM 879 O O . PRO A 1 157 ? -5.833 54.224 -5.714 1.000 40.713 137 PRO A O 1
ATOM 891 N N . THR A 1 159 ? -8.186 54.286 -3.014 1.000 38.403 139 THR A N 1
ATOM 892 C CA . THR A 1 159 ? -9.620 54.189 -3.249 1.000 37.283 139 THR A CA 1
ATOM 893 C C . THR A 1 159 ? -9.871 53.826 -4.727 1.000 37.143 139 THR A C 1
ATOM 894 O O . THR A 1 159 ? -10.665 52.900 -4.981 1.000 35.920 139 THR A O 1
ATOM 898 N N . GLY A 1 160 ? -9.216 54.541 -5.649 1.000 37.427 140 GLY A N 1
ATOM 899 C CA . GLY A 1 160 ? -9.308 54.315 -7.108 1.000 37.742 140 GLY A CA 1
ATOM 900 C C . GLY A 1 160 ? -8.826 52.918 -7.500 1.000 38.018 140 GLY A C 1
ATOM 901 O O . GLY A 1 160 ? -9.401 52.285 -8.385 1.000 37.872 140 GLY A O 1
ATOM 910 N N . ILE A 1 162 ? -8.757 50.092 -5.532 1.000 37.037 142 ILE A N 1
ATOM 911 C CA . ILE A 1 162 ? -9.683 49.067 -5.053 1.000 35.768 142 ILE A CA 1
ATOM 912 C C . ILE A 1 162 ? -10.961 49.091 -5.922 1.000 35.121 142 ILE A C 1
ATOM 913 O O . ILE A 1 162 ? -11.384 47.996 -6.380 1.000 34.978 142 ILE A O 1
ATOM 918 N N . ASN A 1 163 ? -11.543 50.283 -6.134 1.000 34.359 143 ASN A N 1
ATOM 919 C CA . ASN A 1 163 ? -12.773 50.495 -6.960 1.000 34.849 143 ASN A CA 1
ATOM 920 C C . ASN A 1 163 ? -12.510 50.043 -8.401 1.000 35.322 143 ASN A C 1
ATOM 921 O O . ASN A 1 163 ? -13.406 49.413 -8.992 1.000 35.193 143 ASN A O 1
ATOM 926 N N . GLY A 1 164 ? -11.326 50.355 -8.928 1.000 35.890 144 GLY A N 1
ATOM 927 C CA . GLY A 1 164 ? -10.936 50.094 -10.326 1.000 36.507 144 GLY A CA 1
ATOM 928 C C . GLY A 1 164 ? -10.590 48.631 -10.584 1.000 36.608 144 GLY A C 1
ATOM 929 O O . GLY A 1 164 ? -10.652 48.219 -11.768 1.000 37.094 144 GLY A O 1
ATOM 930 N N . ASN A 1 165 ? -10.219 47.880 -9.536 1.000 36.529 145 ASN A N 1
ATOM 931 C CA . ASN A 1 165 ? -9.809 46.444 -9.628 1.000 36.497 145 ASN A CA 1
ATOM 932 C C . ASN A 1 165 ? -11.066 45.562 -9.587 1.000 36.466 145 ASN A C 1
ATOM 933 O O . ASN A 1 165 ? -11.823 45.652 -8.596 1.000 36.705 145 ASN A O 1
ATOM 938 N N . GLN A 1 166 ? -11.268 44.741 -10.620 1.000 36.631 146 GLN A N 1
ATOM 939 C CA . GLN A 1 166 ? -12.488 43.893 -10.800 1.000 36.688 146 GLN A CA 1
ATOM 940 C C . GLN A 1 166 ? -12.394 42.639 -9.921 1.000 35.735 146 GLN A C 1
ATOM 941 O O . GLN A 1 166 ? -13.416 42.272 -9.319 1.000 35.686 146 GLN A O 1
ATOM 947 N N . ALA A 1 167 ? -11.225 42.009 -9.867 1.000 34.431 147 ALA A N 1
ATOM 948 C CA . ALA A 1 167 ? -10.957 40.803 -9.056 1.000 34.514 147 ALA A CA 1
ATOM 949 C C . ALA A 1 167 ? -11.312 41.087 -7.586 1.000 35.028 147 ALA A C 1
ATOM 950 O O . ALA A 1 167 ? -12.024 40.270 -6.979 1.000 34.362 147 ALA A O 1
ATOM 952 N N . ILE A 1 168 ? -10.850 42.223 -7.062 1.000 35.870 148 ILE A N 1
ATOM 953 C CA . ILE A 1 168 ? -11.016 42.633 -5.630 1.000 36.323 148 ILE A CA 1
ATOM 954 C C . ILE A 1 168 ? -12.482 43.032 -5.388 1.000 36.934 148 ILE A C 1
ATOM 955 O O . ILE A 1 168 ? -13.042 42.611 -4.358 1.000 37.211 148 ILE A O 1
ATOM 960 N N . ARG A 1 169 ? -13.069 43.812 -6.297 1.000 37.373 149 ARG A N 1
ATOM 961 C CA . ARG A 1 169 ? -14.481 44.291 -6.201 1.000 38.141 149 ARG A CA 1
ATOM 962 C C . ARG A 1 169 ? -15.440 43.086 -6.187 1.000 37.773 149 ARG A C 1
ATOM 963 O O . ARG A 1 169 ? -16.348 43.075 -5.345 1.000 37.917 149 ARG A O 1
ATOM 971 N N . GLU A 1 170 ? -15.240 42.126 -7.099 1.000 37.440 150 GLU A N 1
ATOM 972 C CA . GLU A 1 170 ? -16.097 40.904 -7.250 1.000 36.957 150 GLU A CA 1
ATOM 973 C C . GLU A 1 170 ? -15.986 40.033 -5.998 1.000 35.786 150 GLU A C 1
ATOM 974 O O . GLU A 1 170 ? -17.004 39.489 -5.580 1.000 35.429 150 GLU A O 1
ATOM 980 N N . PHE A 1 171 ? -14.790 39.910 -5.437 1.000 34.910 151 PHE A N 1
ATOM 981 C CA . PHE A 1 171 ? -14.523 39.127 -4.200 1.000 34.817 151 PHE A CA 1
ATOM 982 C C . PHE A 1 171 ? -15.295 39.737 -3.013 1.000 34.295 151 PHE A C 1
ATOM 983 O O . PHE A 1 171 ? -15.939 38.993 -2.301 1.000 34.397 151 PHE A O 1
ATOM 991 N N . ILE A 1 172 ? -15.209 41.060 -2.832 1.000 34.182 152 ILE A N 1
ATOM 992 C CA . ILE A 1 172 ? -15.844 41.807 -1.693 1.000 34.592 152 ILE A CA 1
ATOM 993 C C . ILE A 1 172 ? -17.374 41.663 -1.784 1.000 35.300 152 ILE A C 1
ATOM 994 O O . ILE A 1 172 ? -17.990 41.341 -0.755 1.000 35.777 152 ILE A O 1
ATOM 999 N N . GLN A 1 173 ? -17.949 41.900 -2.965 1.000 35.817 153 GLN A N 1
ATOM 1000 C CA . GLN A 1 173 ? -19.424 41.822 -3.213 1.000 36.286 153 GLN A CA 1
ATOM 1001 C C . GLN A 1 173 ? -19.885 40.354 -3.120 1.000 37.098 153 GLN A C 1
ATOM 1002 O O . GLN A 1 173 ? -21.023 40.124 -2.664 1.000 37.855 153 GLN A O 1
ATOM 1008 N N . GLY A 1 174 ? -19.025 39.410 -3.523 1.000 37.710 154 GLY A N 1
ATOM 1009 C CA . GLY A 1 174 ? -19.272 37.952 -3.427 1.000 38.007 154 GLY A CA 1
ATOM 1010 C C . GLY A 1 174 ? -19.314 37.469 -1.976 1.000 38.552 154 GLY A C 1
ATOM 1011 O O . GLY A 1 174 ? -19.907 36.400 -1.728 1.000 38.942 154 GLY A O 1
ATOM 1012 N N . GLN A 1 175 ? -18.696 38.229 -1.054 1.000 39.159 155 GLN A N 1
ATOM 1013 C CA . GLN A 1 175 ? -18.697 37.966 0.423 1.000 38.799 155 GLN A CA 1
ATOM 1014 C C . GLN A 1 175 ? -19.855 38.755 1.105 1.000 38.282 155 GLN A C 1
ATOM 1015 O O . GLN A 1 175 ? -19.868 38.817 2.356 1.000 38.475 155 GLN A O 1
ATOM 1021 N N . GLY A 1 176 ? -20.780 39.322 0.309 1.000 37.565 156 GLY A N 1
ATOM 1022 C CA . GLY A 1 176 ? -21.950 40.095 0.790 1.000 37.459 156 GLY A CA 1
ATOM 1023 C C . GLY A 1 176 ? -21.673 41.601 0.838 1.000 37.084 156 GLY A C 1
ATOM 1024 O O . GLY A 1 176 ? -22.490 42.328 1.427 1.000 37.508 156 GLY A O 1
ATOM 1025 N N . GLY A 1 177 ? -20.566 42.046 0.237 1.000 36.601 157 GLY A N 1
ATOM 1026 C CA . GLY A 1 177 ? -20.144 43.464 0.210 1.000 36.486 157 GLY A CA 1
ATOM 1027 C C . GLY A 1 177 ? -19.350 43.842 1.451 1.000 36.009 157 GLY A C 1
ATOM 1028 O O . GLY A 1 177 ? -19.184 42.977 2.333 1.000 35.928 157 GLY A O 1
ATOM 1029 N N . TRP A 1 178 ? -18.883 45.095 1.512 1.000 36.113 158 TRP A N 1
ATOM 1030 C CA . TRP A 1 178 ? -18.079 45.671 2.639 1.000 36.797 158 TRP A CA 1
ATOM 1031 C C . TRP A 1 178 ? -18.732 45.342 3.988 1.000 38.571 158 TRP A C 1
ATOM 1032 O O . TRP A 1 178 ? -17.990 45.036 4.942 1.000 38.794 158 TRP A O 1
ATOM 1043 N N . GLU A 1 179 ? -20.070 45.412 4.045 1.000 40.866 159 GLU A N 1
ATOM 1044 C CA . GLU A 1 179 ? -20.900 45.237 5.279 1.000 42.415 159 GLU A CA 1
ATOM 1045 C C . GLU A 1 179 ? -20.596 43.876 5.945 1.000 42.771 159 GLU A C 1
ATOM 1046 O O . GLU A 1 179 ? -20.528 43.837 7.191 1.000 42.963 159 GLU A O 1
ATOM 1052 N N . ASN A 1 180 ? -20.425 42.811 5.140 1.000 43.069 160 ASN A N 1
ATOM 1053 C CA . ASN A 1 180 ? -20.314 41.390 5.616 1.000 43.658 160 ASN A CA 1
ATOM 1054 C C . ASN A 1 180 ? -18.860 40.882 5.529 1.000 43.576 160 ASN A C 1
ATOM 1055 O O . ASN A 1 180 ? -18.592 39.819 6.097 1.000 43.105 160 ASN A O 1
ATOM 1060 N N . LEU A 1 181 ? -17.971 41.607 4.841 1.000 44.827 161 LEU A N 1
ATOM 1061 C CA . LEU A 1 181 ? -16.524 41.232 4.693 1.000 45.944 161 LEU A CA 1
ATOM 1062 C C . LEU A 1 181 ? -15.904 41.057 6.089 1.000 47.611 161 LEU A C 1
ATOM 1063 O O . LEU A 1 181 ? -15.828 42.057 6.825 1.000 48.933 161 LEU A O 1
ATOM 1068 N N . GLU A 1 182 ? -15.492 39.823 6.429 1.000 48.858 162 GLU A N 1
ATOM 1069 C CA . GLU A 1 182 ? -14.920 39.445 7.759 1.000 50.084 162 GLU A CA 1
ATOM 1070 C C . GLU A 1 182 ? -15.975 39.679 8.851 1.000 49.826 162 GLU A C 1
ATOM 1071 O O . GLU A 1 182 ? -16.549 38.746 9.404 1.000 49.674 162 GLU A O 1
ATOM 1077 N N . GLN B 1 25 ? -39.199 13.720 -10.434 1.000 50.162 5 GLN B N 1
ATOM 1078 C CA . GLN B 1 25 ? -38.155 12.956 -11.229 1.000 50.265 5 GLN B CA 1
ATOM 1079 C C . GLN B 1 25 ? -37.542 13.881 -12.295 1.000 49.412 5 GLN B C 1
ATOM 1080 O O . GLN B 1 25 ? -36.334 14.182 -12.188 1.000 49.602 5 GLN B O 1
ATOM 1086 N N . THR B 1 26 ? -38.351 14.315 -13.279 1.000 48.138 6 THR B N 1
ATOM 1087 C CA . THR B 1 26 ? -37.917 15.167 -14.431 1.000 47.494 6 THR B CA 1
ATOM 1088 C C . THR B 1 26 ? -37.688 16.594 -13.937 1.000 46.749 6 THR B C 1
ATOM 1089 O O . THR B 1 26 ? -38.385 17.006 -13.001 1.000 48.066 6 THR B O 1
ATOM 1093 N N . PHE B 1 27 ? -36.749 17.309 -14.555 1.000 45.506 7 PHE B N 1
ATOM 1094 C CA . PHE B 1 27 ? -36.364 18.713 -14.208 1.000 45.101 7 PHE B CA 1
ATOM 1095 C C . PHE B 1 27 ? -37.604 19.627 -14.231 1.000 44.906 7 PHE B C 1
ATOM 1096 O O . PHE B 1 27 ? -37.734 20.484 -13.331 1.000 45.035 7 PHE B O 1
ATOM 1104 N N . GLU B 1 28 ? -38.471 19.447 -15.233 1.000 43.765 8 GLU B N 1
ATOM 1105 C CA . GLU B 1 28 ? -39.673 20.297 -15.489 1.000 43.171 8 GLU B CA 1
ATOM 1106 C C . GLU B 1 28 ? -40.687 20.120 -14.347 1.000 42.282 8 GLU B C 1
ATOM 1107 O O . GLU B 1 28 ? -41.278 21.134 -13.922 1.000 41.140 8 GLU B O 1
ATOM 1113 N N . GLU B 1 29 ? -40.885 18.878 -13.886 1.000 41.929 9 GLU B N 1
ATOM 1114 C CA . GLU B 1 29 ? -41.775 18.535 -12.731 1.000 41.863 9 GLU B CA 1
ATOM 1115 C C . GLU B 1 29 ? -41.176 19.115 -11.434 1.000 40.058 9 GLU B C 1
ATOM 1116 O O . GLU B 1 29 ? -41.942 19.643 -10.633 1.000 40.244 9 GLU B O 1
ATOM 1122 N N . GLN B 1 30 ? -39.850 19.016 -11.264 1.000 39.000 10 GLN B N 1
ATOM 1123 C CA . GLN B 1 30 ? -39.099 19.563 -10.087 1.000 38.424 10 GLN B CA 1
ATOM 1124 C C . GLN B 1 30 ? -39.377 21.068 -9.955 1.000 37.200 10 GLN B C 1
ATOM 1125 O O . GLN B 1 30 ? -39.716 21.498 -8.853 1.000 37.719 10 GLN B O 1
ATOM 1131 N N . THR B 1 31 ? -39.231 21.823 -11.051 1.000 35.794 11 THR B N 1
ATOM 1132 C CA . THR B 1 31 ? -39.489 23.299 -11.118 1.000 35.450 11 THR B CA 1
ATOM 1133 C C . THR B 1 31 ? -40.913 23.591 -10.614 1.000 35.684 11 THR B C 1
ATOM 1134 O O . THR B 1 31 ? -41.067 24.496 -9.764 1.000 35.241 11 THR B O 1
ATOM 1138 N N . GLU B 1 32 ? -41.898 22.848 -11.122 1.000 35.577 12 GLU B N 1
ATOM 1139 C CA . GLU B 1 32 ? -43.339 23.019 -10.801 1.000 35.675 12 GLU B CA 1
ATOM 1140 C C . GLU B 1 32 ? -43.550 22.841 -9.290 1.000 36.015 12 GLU B C 1
ATOM 1141 O O . GLU B 1 32 ? -44.239 23.681 -8.700 1.000 35.343 12 GLU B O 1
ATOM 1147 N N . CYS B 1 33 ? -42.967 21.779 -8.702 1.000 36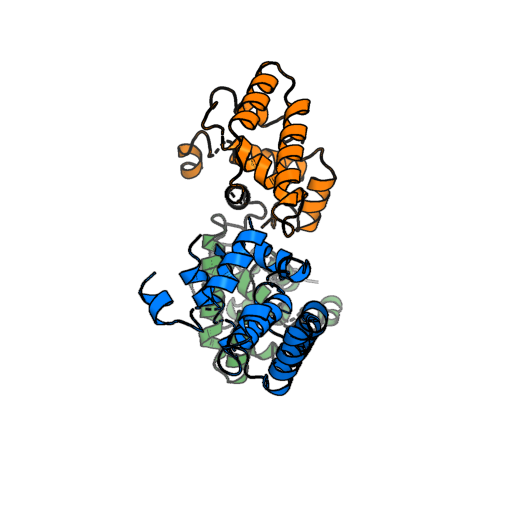.873 13 CYS B N 1
ATOM 1148 C CA . CYS B 1 33 ? -43.047 21.448 -7.235 1.000 37.562 13 CYS B CA 1
ATOM 1149 C C . CYS B 1 33 ? -42.494 22.603 -6.396 1.000 35.495 13 CYS B C 1
ATOM 1150 O O . CYS B 1 33 ? -43.136 22.964 -5.406 1.000 35.411 13 CYS B O 1
ATOM 1153 N N . ILE B 1 34 ? -41.341 23.140 -6.791 1.000 33.736 14 ILE B N 1
ATOM 1154 C CA . ILE B 1 34 ? -40.635 24.267 -6.102 1.000 32.548 14 ILE B CA 1
ATOM 1155 C C . ILE B 1 34 ? -41.554 25.498 -6.088 1.000 31.893 14 ILE B C 1
ATOM 1156 O O . ILE B 1 34 ? -41.801 26.026 -5.001 1.000 31.609 14 ILE B O 1
ATOM 1161 N N . VAL B 1 35 ? -42.046 25.915 -7.257 1.000 31.266 15 VAL B N 1
ATOM 1162 C CA . VAL B 1 35 ? -42.931 27.115 -7.421 1.000 31.037 15 VAL B CA 1
ATOM 1163 C C . VAL B 1 35 ? -44.221 26.896 -6.610 1.000 31.338 15 VAL B C 1
ATOM 1164 O O . VAL B 1 35 ? -44.652 27.848 -5.923 1.000 31.223 15 VAL B O 1
ATOM 1168 N N . ASN B 1 36 ? -44.812 25.698 -6.699 1.000 31.699 16 ASN B N 1
ATOM 1169 C CA . ASN B 1 36 ? -46.047 25.316 -5.955 1.000 32.133 16 ASN B CA 1
ATOM 1170 C C . ASN B 1 36 ? -45.776 25.436 -4.454 1.000 31.593 16 ASN B C 1
ATOM 1171 O O . ASN B 1 36 ? -46.576 26.076 -3.769 1.000 31.321 16 ASN B O 1
ATOM 1176 N N . THR B 1 37 ? -44.666 24.847 -3.987 1.000 31.055 17 THR B N 1
ATOM 1177 C CA . THR B 1 37 ? -44.223 24.841 -2.560 1.000 30.790 17 THR B CA 1
ATOM 1178 C C . THR B 1 37 ? -44.008 26.284 -2.077 1.000 31.138 17 THR B C 1
ATOM 1179 O O . THR B 1 37 ? -44.438 26.587 -0.964 1.000 30.758 17 THR B O 1
ATOM 1183 N N . LEU B 1 38 ? -43.368 27.127 -2.892 1.000 31.904 18 LEU B N 1
ATOM 1184 C CA . LEU B 1 38 ? -43.070 28.558 -2.549 1.000 32.902 18 LEU B CA 1
ATOM 1185 C C . LEU B 1 38 ? -44.387 29.318 -2.323 1.000 34.023 18 LEU B C 1
ATOM 1186 O O . LEU B 1 38 ? -44.497 30.000 -1.290 1.000 34.563 18 LEU B O 1
ATOM 1191 N N . LEU B 1 39 ? -45.345 29.176 -3.242 1.000 35.598 19 LEU B N 1
ATOM 1192 C CA . LEU B 1 39 ? -46.690 29.850 -3.175 1.000 36.996 19 LEU B CA 1
ATOM 1193 C C . LEU B 1 39 ? -47.460 29.381 -1.947 1.000 38.267 19 LEU B C 1
ATOM 1194 O O . LEU B 1 39 ? -47.994 30.193 -1.213 1.000 38.274 19 LEU B O 1
ATOM 1207 N N . ASP B 1 41 ? -46.399 28.056 0.798 1.000 40.563 21 ASP B N 1
ATOM 1208 C CA . ASP B 1 41 ? -45.743 28.523 2.014 1.000 39.719 21 ASP B CA 1
ATOM 1209 C C . ASP B 1 41 ? -46.070 30.010 2.253 1.000 38.836 21 ASP B C 1
ATOM 1210 O O . ASP B 1 41 ? -46.275 30.378 3.420 1.000 39.429 21 ASP B O 1
ATOM 1215 N N . PHE B 1 42 ? -46.106 30.825 1.184 1.000 37.329 22 PHE B N 1
ATOM 1216 C CA . PHE B 1 42 ? -46.355 32.299 1.249 1.000 36.280 22 PHE B CA 1
ATOM 1217 C C . PHE B 1 42 ? -47.826 32.590 1.615 1.000 35.867 22 PHE B C 1
ATOM 1218 O O . PHE B 1 42 ? -48.070 33.626 2.261 1.000 36.612 22 PHE B O 1
ATOM 1226 N N . LEU B 1 43 ? -48.765 31.716 1.209 1.000 35.054 23 LEU B N 1
ATOM 1227 C CA . LEU B 1 43 ? -50.249 31.937 1.365 1.000 34.667 23 LEU B CA 1
ATOM 1228 C C . LEU B 1 43 ? -50.782 31.199 2.600 1.000 35.369 23 LEU B C 1
ATOM 1229 O O . LEU B 1 43 ? -51.695 31.753 3.264 1.000 36.311 23 LEU B O 1
ATOM 1234 N N . SER B 1 44 ? -50.260 30.007 2.889 1.000 35.649 24 SER B N 1
ATOM 1235 C CA . SER B 1 44 ? -50.707 29.139 4.016 1.000 35.931 24 SER B CA 1
ATOM 1236 C C . SER B 1 44 ? -49.507 28.681 4.842 1.000 36.479 24 SER B C 1
ATOM 1237 O O . SER B 1 44 ? -48.952 27.615 4.587 1.000 36.858 24 SER B O 1
ATOM 1240 N N . PRO B 1 45 ? -49.070 29.464 5.871 1.000 37.155 25 PRO B N 1
ATOM 1241 C CA . PRO B 1 45 ? -48.040 28.998 6.795 1.000 37.158 25 PRO B CA 1
ATOM 1242 C C . PRO B 1 45 ? -48.461 27.726 7.569 1.000 37.165 25 PRO B C 1
ATOM 1243 O O . PRO B 1 45 ? -47.594 27.020 8.024 1.000 37.593 25 PRO B O 1
ATOM 1247 N N . THR B 1 46 ? -49.776 27.478 7.693 1.000 36.732 26 THR B N 1
ATOM 1248 C CA . THR B 1 46 ? -50.357 26.251 8.315 1.000 36.954 26 THR B CA 1
ATOM 1249 C C . THR B 1 46 ? -49.942 25.009 7.505 1.000 37.032 26 THR B C 1
ATOM 1250 O O . THR B 1 46 ? -49.659 23.988 8.131 1.000 36.801 26 THR B O 1
ATOM 1254 N N . LEU B 1 47 ? -49.911 25.112 6.163 1.000 38.065 27 LEU B N 1
ATOM 1255 C CA . LEU B 1 47 ? -49.502 23.992 5.240 1.000 38.519 27 LEU B CA 1
ATOM 1256 C C . LEU B 1 47 ? -48.027 23.637 5.464 1.000 39.060 27 LEU B C 1
ATOM 1257 O O . LEU B 1 47 ? -47.716 22.441 5.435 1.000 38.708 27 LEU B O 1
ATOM 1262 N N . GLN B 1 48 ? -47.159 24.651 5.658 1.000 40.311 28 GLN B N 1
ATOM 1263 C CA . GLN B 1 48 ? -45.696 24.468 5.952 1.000 42.017 28 GLN B CA 1
ATOM 1264 C C . GLN B 1 48 ? -45.527 23.488 7.109 1.000 42.456 28 GLN B C 1
ATOM 1265 O O . GLN B 1 48 ? -44.737 22.540 6.971 1.000 43.837 28 GLN B O 1
ATOM 1271 N N . VAL B 1 49 ? -46.250 23.724 8.198 1.000 42.527 29 VAL B N 1
ATOM 1272 C CA . VAL B 1 49 ? -46.132 22.970 9.479 1.000 43.203 29 VAL B CA 1
ATOM 1273 C C . VAL B 1 49 ? -46.850 21.624 9.322 1.000 44.512 29 VAL B C 1
ATOM 1274 O O . VAL B 1 49 ? -46.204 20.583 9.558 1.000 45.008 29 VAL B O 1
ATOM 1278 N N . ALA B 1 50 ? -48.134 21.658 8.926 1.000 46.090 30 ALA B N 1
ATOM 1279 C CA . ALA B 1 50 ? -49.046 20.478 8.814 1.000 47.422 30 ALA B CA 1
ATOM 1280 C C . ALA B 1 50 ? -48.423 19.406 7.900 1.000 49.529 30 ALA B C 1
ATOM 1281 O O . ALA B 1 50 ? -48.524 18.204 8.244 1.000 49.985 30 ALA B O 1
ATOM 1283 N N . SER B 1 51 ? -47.813 19.830 6.784 1.000 50.768 31 SER B N 1
ATOM 1284 C CA . SER B 1 51 ? -47.105 18.957 5.802 1.000 52.379 31 SER B CA 1
ATOM 1285 C C . SER B 1 51 ? -45.588 19.010 6.064 1.000 52.890 31 SER B C 1
ATOM 1286 O O . SER B 1 51 ? -44.829 19.007 5.068 1.000 52.967 31 SER B O 1
ATOM 1289 N N . GLY B 1 63 ? -37.695 4.703 5.707 1.000 48.824 43 GLY B N 1
ATOM 1290 C CA . GLY B 1 63 ? -36.718 5.555 6.429 1.000 49.216 43 GLY B CA 1
ATOM 1291 C C . GLY B 1 63 ? -35.429 5.784 5.623 1.000 49.295 43 GLY B C 1
ATOM 1292 O O . GLY B 1 63 ? -34.342 5.698 6.216 1.000 49.004 43 GLY B O 1
ATOM 1293 N N . GLU B 1 64 ? -35.560 6.084 4.330 1.000 50.120 44 GLU B N 1
ATOM 1294 C CA . GLU B 1 64 ? -34.431 6.238 3.364 1.000 50.081 44 GLU B CA 1
ATOM 1295 C C . GLU B 1 64 ? -34.057 7.721 3.249 1.000 50.230 44 GLU B C 1
ATOM 1296 O O . GLU B 1 64 ? -34.838 8.596 3.647 1.000 49.145 44 GLU B O 1
ATOM 1302 N N . PRO B 1 65 ? -32.846 8.060 2.708 1.000 50.605 45 PRO B N 1
ATOM 1303 C CA . PRO B 1 65 ? -32.508 9.448 2.409 1.000 51.359 45 PRO B CA 1
ATOM 1304 C C . PRO B 1 65 ? -33.344 9.998 1.235 1.000 52.600 45 PRO B C 1
ATOM 1305 O O . PRO B 1 65 ? -33.362 9.375 0.185 1.000 53.100 45 PRO B O 1
ATOM 1309 N N . CYS B 1 66 ? -34.023 11.131 1.457 1.000 53.766 46 CYS B N 1
ATOM 1310 C CA . CYS B 1 66 ? -34.846 11.863 0.450 1.000 53.750 46 CYS B CA 1
ATOM 1311 C C . CYS B 1 66 ? -33.920 12.641 -0.499 1.000 53.226 46 CYS B C 1
ATOM 1312 O O . CYS B 1 66 ? -33.377 13.686 -0.075 1.000 52.866 46 CYS B O 1
ATOM 1315 N N . SER B 1 67 ? -33.745 12.136 -1.723 1.000 53.190 47 SER B N 1
ATOM 1316 C CA . SER B 1 67 ? -32.875 12.720 -2.793 1.000 53.784 47 SER B CA 1
ATOM 1317 C C . SER B 1 67 ? -33.326 14.158 -3.116 1.000 53.924 47 SER B C 1
ATOM 1318 O O . SER B 1 67 ? -32.440 15.077 -3.145 1.000 52.801 47 SER B O 1
ATOM 1321 N N . PHE B 1 68 ? -34.641 14.352 -3.340 1.000 52.277 48 PHE B N 1
ATOM 1322 C CA . PHE B 1 68 ? -35.274 15.654 -3.697 1.000 51.454 48 PHE B CA 1
ATOM 1323 C C . PHE B 1 68 ? -36.237 16.090 -2.578 1.000 51.136 48 PHE B C 1
ATOM 1324 O O . PHE B 1 68 ? -37.390 15.605 -2.550 1.000 50.917 48 PHE B O 1
ATOM 1332 N N . ASP B 1 69 ? -35.769 16.984 -1.689 1.000 50.941 49 ASP B N 1
ATOM 1333 C CA . ASP B 1 69 ? -36.571 17.592 -0.585 1.000 50.626 49 ASP B CA 1
ATOM 1334 C C . ASP B 1 69 ? -36.937 19.030 -0.988 1.000 49.460 49 ASP B C 1
ATOM 1335 O O . ASP B 1 69 ? -36.057 19.920 -0.888 1.000 49.463 49 ASP B O 1
ATOM 1340 N N . VAL B 1 70 ? -38.187 19.240 -1.433 1.000 48.345 50 VAL B N 1
ATOM 1341 C CA . VAL B 1 70 ? -38.693 20.536 -2.003 1.000 46.783 50 VAL B CA 1
ATOM 1342 C C . VAL B 1 70 ? -38.673 21.626 -0.904 1.000 45.469 50 VAL B C 1
ATOM 1343 O O . VAL B 1 70 ? -38.363 22.777 -1.232 1.000 45.408 50 VAL B O 1
ATOM 1347 N N . ALA B 1 71 ? -38.994 21.257 0.338 1.000 44.582 51 ALA B N 1
ATOM 1348 C CA . ALA B 1 71 ? -39.001 22.154 1.532 1.000 44.646 51 ALA B CA 1
ATOM 1349 C C . ALA B 1 71 ? -37.618 22.821 1.703 1.000 44.369 51 ALA B C 1
ATOM 1350 O O . ALA B 1 71 ? -37.576 24.038 1.981 1.000 44.632 51 ALA B O 1
ATOM 1352 N N . ILE B 1 72 ? -36.546 22.050 1.522 1.000 44.273 52 ILE B N 1
ATOM 1353 C CA . ILE B 1 72 ? -35.123 22.496 1.710 1.000 44.113 52 ILE B CA 1
ATOM 1354 C C . ILE B 1 72 ? -34.720 23.414 0.536 1.000 43.171 52 ILE B C 1
ATOM 1355 O O . ILE B 1 72 ? -34.088 24.453 0.794 1.000 43.528 52 ILE B O 1
ATOM 1360 N N . ILE B 1 73 ? -35.075 23.028 -0.697 1.000 42.338 53 ILE B N 1
ATOM 1361 C CA . ILE B 1 73 ? -34.737 23.770 -1.965 1.000 41.217 53 ILE B CA 1
ATOM 1362 C C . ILE B 1 73 ? -35.446 25.134 -1.953 1.000 40.549 53 ILE B C 1
ATOM 1363 O O . ILE B 1 73 ? -34.790 26.151 -2.294 1.000 40.007 53 ILE B O 1
ATOM 1368 N N . ALA B 1 74 ? -36.731 25.145 -1.592 1.000 39.809 54 ALA B N 1
ATOM 1369 C CA . ALA B 1 74 ? -37.581 26.358 -1.467 1.000 39.364 54 ALA B CA 1
ATOM 1370 C C . ALA B 1 74 ? -36.922 27.353 -0.500 1.000 38.981 54 ALA B C 1
ATOM 1371 O O . ALA B 1 74 ? -36.849 28.555 -0.846 1.000 38.483 54 ALA B O 1
ATOM 1373 N N . GLY B 1 75 ? -36.459 26.859 0.664 1.000 38.748 55 GLY B N 1
ATOM 1374 C CA . GLY B 1 75 ? -35.766 27.650 1.706 1.000 38.429 55 GLY B CA 1
ATOM 1375 C C . GLY B 1 75 ? -34.499 28.309 1.176 1.000 38.248 55 GLY B C 1
ATOM 1376 O O . GLY B 1 75 ? -34.275 29.496 1.495 1.000 38.129 55 GLY B O 1
ATOM 1377 N N . ARG B 1 76 ? -33.703 27.570 0.401 1.000 38.807 56 ARG B N 1
ATOM 1378 C CA . ARG B 1 76 ? -32.436 28.066 -0.236 1.000 39.635 56 ARG B CA 1
ATOM 1379 C C . ARG B 1 76 ? -32.765 29.201 -1.226 1.000 38.585 56 ARG B C 1
ATOM 1380 O O . ARG B 1 76 ? -32.004 30.179 -1.273 1.000 37.294 56 ARG B O 1
ATOM 1388 N N . LEU B 1 77 ? -33.860 29.064 -1.969 1.000 38.851 57 LEU B N 1
ATOM 1389 C CA . LEU B 1 77 ? -34.330 30.066 -2.971 1.000 39.360 57 LEU B CA 1
ATOM 1390 C C . LEU B 1 77 ? -34.888 31.318 -2.248 1.000 39.617 57 LEU B C 1
ATOM 1391 O O . LEU B 1 77 ? -34.715 32.433 -2.787 1.000 38.644 57 LEU B O 1
ATOM 1396 N N . ARG B 1 78 ? -35.526 31.136 -1.084 1.000 40.694 58 ARG B N 1
ATOM 1397 C CA . ARG B 1 78 ? -36.011 32.253 -0.208 1.000 42.094 58 ARG B CA 1
ATOM 1398 C C . ARG B 1 78 ? -34.805 33.042 0.327 1.000 43.930 58 ARG B C 1
ATOM 1399 O O . ARG B 1 78 ? -34.812 34.275 0.314 1.000 43.251 58 ARG B O 1
ATOM 1415 N N . LEU B 1 80 ? -31.816 33.109 -1.036 1.000 46.119 60 LEU B N 1
ATOM 1416 C CA . LEU B 1 80 ? -31.265 33.760 -2.220 1.000 45.881 60 LEU B CA 1
ATOM 1417 C C . LEU B 1 80 ? -32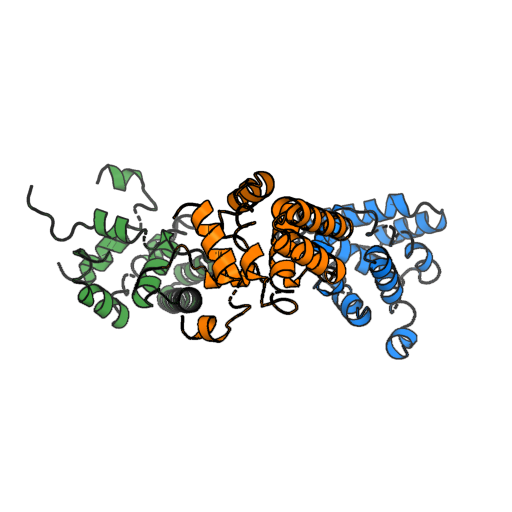.104 35.013 -2.570 1.000 45.464 60 LEU B C 1
ATOM 1418 O O . LEU B 1 80 ? -31.502 36.068 -2.808 1.000 45.605 60 LEU B O 1
ATOM 1423 N N . GLY B 1 81 ? -33.437 34.877 -2.597 1.000 44.721 61 GLY B N 1
ATOM 1424 C CA . GLY B 1 81 ? -34.389 35.963 -2.920 1.000 44.916 61 GLY B CA 1
ATOM 1425 C C . GLY B 1 81 ? -34.241 37.169 -1.991 1.000 45.297 61 GLY B C 1
ATOM 1426 O O . GLY B 1 81 ? -34.274 38.305 -2.496 1.000 44.973 61 GLY B O 1
ATOM 1427 N N . ASP B 1 82 ? -34.072 36.924 -0.682 1.000 46.269 62 ASP B N 1
ATOM 1428 C CA . ASP B 1 82 ? -33.987 37.977 0.387 1.000 46.997 62 ASP B CA 1
ATOM 1429 C C . ASP B 1 82 ? -32.777 38.905 0.134 1.000 47.995 62 ASP B C 1
ATOM 1430 O O . ASP B 1 82 ? -32.811 40.052 0.623 1.000 47.178 62 ASP B O 1
ATOM 1435 N N . GLN B 1 83 ? -31.760 38.425 -0.604 1.000 50.346 63 GLN B N 1
ATOM 1436 C CA . GLN B 1 83 ? -30.530 39.206 -0.959 1.000 52.018 63 GLN B CA 1
ATOM 1437 C C . GLN B 1 83 ? -30.924 40.456 -1.774 1.000 52.695 63 GLN B C 1
ATOM 1438 O O . GLN B 1 83 ? -30.221 41.473 -1.656 1.000 53.593 63 GLN B O 1
ATOM 1444 N N . PHE B 1 84 ? -32.005 40.373 -2.560 1.000 53.232 64 PHE B N 1
ATOM 1445 C CA . PHE B 1 84 ? -32.530 41.485 -3.398 1.000 54.202 64 PHE B CA 1
ATOM 1446 C C . PHE B 1 84 ? -33.182 42.542 -2.497 1.000 56.404 64 PHE B C 1
ATOM 1447 O O . PHE B 1 84 ? -34.190 42.223 -1.832 1.000 58.625 64 PHE B O 1
ATOM 1455 N N . ASN B 1 85 ? -32.621 43.762 -2.489 1.000 58.027 65 ASN B N 1
ATOM 1456 C CA . ASN B 1 85 ? -33.093 44.919 -1.665 1.000 59.171 65 ASN B CA 1
ATOM 1457 C C . ASN B 1 85 ? -33.885 45.918 -2.535 1.000 59.690 65 ASN B C 1
ATOM 1458 O O . ASN B 1 85 ? -34.550 46.797 -1.947 1.000 60.357 65 ASN B O 1
ATOM 1463 N N . GLY B 1 86 ? -33.819 45.782 -3.876 1.000 59.783 66 GLY B N 1
ATOM 1464 C CA . GLY B 1 86 ? -34.443 46.712 -4.857 1.000 59.897 66 GLY B CA 1
ATOM 1465 C C . GLY B 1 86 ? -35.957 46.837 -4.670 1.000 60.124 66 GLY B C 1
ATOM 1466 O O . GLY B 1 86 ? -36.544 45.996 -3.949 1.000 60.312 66 GLY B O 1
ATOM 1467 N N . GLU B 1 87 ? -36.562 47.854 -5.299 1.000 60.730 67 GLU B N 1
ATOM 1468 C CA . GLU B 1 87 ? -38.031 48.147 -5.235 1.000 60.810 67 GLU B CA 1
ATOM 1469 C C . GLU B 1 87 ? -38.778 47.245 -6.233 1.000 59.409 67 GLU B C 1
ATOM 1470 O O . GLU B 1 87 ? -38.350 47.177 -7.404 1.000 58.775 67 GLU B O 1
ATOM 1476 N N . LEU B 1 88 ? -39.850 46.582 -5.771 1.000 58.759 68 LEU B N 1
ATOM 1477 C CA . LEU B 1 88 ? -40.739 45.701 -6.600 1.000 58.477 68 LEU B CA 1
ATOM 1478 C C . LEU B 1 88 ? -42.168 46.275 -6.657 1.000 57.662 68 LEU B C 1
ATOM 1479 O O . LEU B 1 88 ? -42.989 45.692 -7.373 1.000 57.371 68 LEU B O 1
ATOM 1484 N N . GLU B 1 89 ? -42.435 47.380 -5.932 1.000 57.686 69 GLU B N 1
ATOM 1485 C CA . GLU B 1 89 ? -43.790 48.009 -5.789 1.000 57.661 69 GLU B CA 1
ATOM 1486 C C . GLU B 1 89 ? -44.424 48.176 -7.179 1.000 54.770 69 GLU B C 1
ATOM 1487 O O . GLU B 1 89 ? -45.485 47.566 -7.428 1.000 52.097 69 GLU B O 1
ATOM 1493 N N . ALA B 1 90 ? -43.777 48.957 -8.042 1.000 52.529 70 ALA B N 1
ATOM 1494 C CA . ALA B 1 90 ? -44.226 49.282 -9.425 1.000 50.270 70 ALA B CA 1
ATOM 1495 C C . ALA B 1 90 ? -44.166 48.025 -10.313 1.000 49.042 70 ALA B C 1
ATOM 1496 O O . ALA B 1 90 ? -45.092 47.835 -11.129 1.000 48.845 70 ALA B O 1
ATOM 1498 N N . SER B 1 91 ? -43.110 47.214 -10.160 1.000 46.900 71 SER B N 1
ATOM 1499 C CA . SER B 1 91 ? -42.841 45.979 -10.961 1.000 45.359 71 SER B CA 1
ATOM 1500 C C . SER B 1 91 ? -43.939 44.930 -10.720 1.000 43.492 71 SER B C 1
ATOM 1501 O O . SER B 1 91 ? -44.490 44.426 -11.698 1.000 42.836 71 SER B O 1
ATOM 1504 N N . ALA B 1 92 ? -44.219 44.623 -9.457 1.000 42.383 72 ALA B N 1
ATOM 1505 C CA . ALA B 1 92 ? -45.183 43.572 -9.018 1.000 41.336 72 ALA B CA 1
ATOM 1506 C C . ALA B 1 92 ? -46.607 43.923 -9.484 1.000 40.276 72 ALA B C 1
ATOM 1507 O O . ALA B 1 92 ? -47.326 43.006 -9.885 1.000 39.786 72 ALA B O 1
ATOM 1509 N N . LYS B 1 93 ? -46.977 45.210 -9.436 1.000 39.506 73 LYS B N 1
ATOM 1510 C CA . LYS B 1 93 ? -48.354 45.707 -9.756 1.000 39.034 73 LYS B CA 1
ATOM 1511 C C . LYS B 1 93 ? -48.596 45.616 -11.276 1.000 38.318 73 LYS B C 1
ATOM 1512 O O . LYS B 1 93 ? -49.739 45.272 -11.675 1.000 37.449 73 LYS B O 1
ATOM 1518 N N . ASN B 1 94 ? -47.563 45.921 -12.085 1.000 37.716 74 ASN B N 1
ATOM 1519 C CA . ASN B 1 94 ? -47.591 45.832 -13.573 1.000 37.261 74 ASN B CA 1
ATOM 1520 C C . ASN B 1 94 ? -47.814 44.372 -13.994 1.000 36.573 74 ASN B C 1
ATOM 1521 O O . ASN B 1 94 ? -48.618 44.143 -14.906 1.000 36.116 74 ASN B O 1
ATOM 1526 N N . VAL B 1 95 ? -47.108 43.432 -13.352 1.000 35.928 75 VAL B N 1
ATOM 1527 C CA . VAL B 1 95 ? -47.196 41.961 -13.636 1.000 35.498 75 VAL B CA 1
ATOM 1528 C C . VAL B 1 95 ? -48.628 41.473 -13.323 1.000 35.233 75 VAL B C 1
ATOM 1529 O O . VAL B 1 95 ? -49.222 40.817 -14.192 1.000 34.549 75 VAL B O 1
ATOM 1533 N N . ILE B 1 96 ? -49.142 41.791 -12.126 1.000 35.424 76 ILE B N 1
ATOM 1534 C CA . ILE B 1 96 ? -50.514 41.393 -11.652 1.000 35.857 76 ILE B CA 1
ATOM 1535 C C . ILE B 1 96 ? -51.556 41.944 -12.630 1.000 36.950 76 ILE B C 1
ATOM 1536 O O . ILE B 1 96 ? -52.437 41.168 -13.047 1.000 36.794 76 ILE B O 1
ATOM 1541 N N . ALA B 1 97 ? -51.463 43.241 -12.956 1.000 38.099 77 ALA B N 1
ATOM 1542 C CA . ALA B 1 97 ? -52.353 43.954 -13.910 1.000 38.481 77 ALA B CA 1
ATOM 1543 C C . ALA B 1 97 ? -52.418 43.173 -15.216 1.000 39.649 77 ALA B C 1
ATOM 1544 O O . ALA B 1 97 ? -53.526 42.917 -15.698 1.000 39.965 77 ALA B O 1
ATOM 1546 N N . GLU B 1 98 ? -51.261 42.796 -15.739 1.000 41.593 78 GLU B N 1
ATOM 1547 C CA . GLU B 1 98 ? -51.111 42.077 -17.028 1.000 43.463 78 GLU B CA 1
ATOM 1548 C C . GLU B 1 98 ? -51.556 40.608 -16.859 1.000 44.208 78 GLU B C 1
ATOM 1549 O O . GLU B 1 98 ? -52.072 40.046 -17.826 1.000 45.383 78 GLU B O 1
ATOM 1555 N N . THR B 1 99 ? -51.347 40.026 -15.668 1.000 44.279 79 THR B N 1
ATOM 1556 C CA . THR B 1 99 ? -51.735 38.625 -15.321 1.000 44.667 79 THR B CA 1
ATOM 1557 C C . THR B 1 99 ? -53.260 38.488 -15.403 1.000 44.401 79 THR B C 1
ATOM 1558 O O . THR B 1 99 ? -53.731 37.587 -16.118 1.000 44.163 79 THR B O 1
ATOM 1562 N N . ILE B 1 100 ? -53.987 39.356 -14.701 1.000 44.406 80 ILE B N 1
ATOM 1563 C CA . ILE B 1 100 ? -55.488 39.408 -14.690 1.000 45.158 80 ILE B CA 1
ATOM 1564 C C . ILE B 1 100 ? -55.993 39.404 -16.147 1.000 46.782 80 ILE B C 1
ATOM 1565 O O . ILE B 1 100 ? -56.853 38.569 -16.469 1.000 45.996 80 ILE B O 1
ATOM 1570 N N . LYS B 1 101 ? -55.446 40.305 -16.983 1.000 48.681 81 LYS B N 1
ATOM 1571 C CA . LYS B 1 101 ? -55.818 40.494 -18.427 1.000 49.765 81 LYS B CA 1
ATOM 1572 C C . LYS B 1 101 ? -55.525 39.205 -19.229 1.000 50.571 81 LYS B C 1
ATOM 1573 O O . LYS B 1 101 ? -56.181 39.002 -20.265 1.000 50.706 81 LYS B O 1
ATOM 1579 N N . GLY B 1 102 ? -54.566 38.390 -18.767 1.000 51.446 82 GLY B N 1
ATOM 1580 C CA . GLY B 1 102 ? -54.226 37.069 -19.353 1.000 52.136 82 GLY B CA 1
ATOM 1581 C C . GLY B 1 102 ? -53.040 37.150 -20.309 1.000 53.165 82 GLY B C 1
ATOM 1582 O O . GLY B 1 102 ? -53.016 36.368 -21.276 1.000 54.031 82 GLY B O 1
ATOM 1583 N N . GLN B 1 103 ? -52.090 38.057 -20.039 1.000 54.050 83 GLN B N 1
ATOM 1584 C CA . GLN B 1 103 ? -50.854 38.265 -20.851 1.000 55.237 83 GLN B CA 1
ATOM 1585 C C . GLN B 1 103 ? -49.631 38.283 -19.916 1.000 55.508 83 GLN B C 1
ATOM 1586 O O . GLN B 1 103 ? -48.766 39.190 -20.074 1.000 55.291 83 GLN B O 1
ATOM 1592 N N . THR B 1 104 ? -49.554 37.313 -18.998 1.000 55.922 84 THR B N 1
ATOM 1593 C CA . THR B 1 104 ? -48.502 37.208 -17.942 1.000 56.874 84 THR B CA 1
ATOM 1594 C C . THR B 1 104 ? -47.130 37.012 -18.592 1.000 56.904 84 THR B C 1
ATOM 1595 O O . THR B 1 104 ? -46.206 37.782 -18.253 1.000 56.900 84 THR B O 1
ATOM 1599 N N . GLY B 1 105 ? -47.017 36.012 -19.493 1.000 56.566 85 GLY B N 1
ATOM 1600 C CA . GLY B 1 105 ? -45.751 35.567 -20.133 1.000 54.974 85 GLY B CA 1
ATOM 1601 C C . GLY B 1 105 ? -44.907 36.732 -20.635 1.000 53.391 85 GLY B C 1
ATOM 1602 O O . GLY B 1 105 ? -43.678 36.708 -20.414 1.000 53.398 85 GLY B O 1
ATOM 1603 N N . ALA B 1 106 ? -45.540 37.709 -21.280 1.000 51.466 86 ALA B N 1
ATOM 1604 C CA . ALA B 1 106 ? -44.888 38.902 -21.881 1.000 50.613 86 ALA B CA 1
ATOM 1605 C C . ALA B 1 106 ? -44.130 39.699 -20.799 1.000 49.157 86 ALA B C 1
ATOM 1606 O O . ALA B 1 106 ? -42.878 39.730 -20.853 1.000 49.843 86 ALA B O 1
ATOM 1608 N N . ILE B 1 107 ? -44.866 40.295 -19.852 1.000 46.596 87 ILE B N 1
ATOM 1609 C CA . ILE B 1 107 ? -44.345 41.313 -18.875 1.000 45.693 87 ILE B CA 1
ATOM 1610 C C . ILE B 1 107 ? -43.468 40.632 -17.802 1.000 43.713 87 ILE B C 1
ATOM 1611 O O . ILE B 1 107 ? -42.516 41.278 -17.343 1.000 43.963 87 ILE B O 1
ATOM 1616 N N . LEU B 1 108 ? -43.791 39.389 -17.417 1.000 42.103 88 LEU B N 1
ATOM 1617 C CA . LEU B 1 108 ? -43.120 38.659 -16.293 1.000 41.183 88 LEU B CA 1
ATOM 1618 C C . LEU B 1 108 ? -41.619 38.547 -16.578 1.000 40.332 88 LEU B C 1
ATOM 1619 O O . LEU B 1 108 ? -40.835 39.043 -15.767 1.000 39.224 88 LEU B O 1
ATOM 1624 N N . GLN B 1 109 ? -41.255 37.929 -17.697 1.000 40.723 89 GLN B N 1
ATOM 1625 C CA . GLN B 1 109 ? -39.834 37.696 -18.099 1.000 41.038 89 GLN B CA 1
ATOM 1626 C C . GLN B 1 109 ? -39.117 39.046 -18.271 1.000 40.415 89 GLN B C 1
ATOM 1627 O O . GLN B 1 109 ? -37.987 39.164 -17.793 1.000 40.189 89 GLN B O 1
ATOM 1633 N N . ASP B 1 110 ? -39.763 40.012 -18.934 1.000 40.261 90 ASP B N 1
ATOM 1634 C CA . ASP B 1 110 ? -39.195 41.369 -19.207 1.000 39.926 90 ASP B CA 1
ATOM 1635 C C . ASP B 1 110 ? -38.921 42.084 -17.876 1.000 38.370 90 ASP B C 1
ATOM 1636 O O . ASP B 1 110 ? -37.839 42.703 -17.752 1.000 37.557 90 ASP B O 1
ATOM 1641 N N . THR B 1 111 ? -39.865 41.999 -16.927 1.000 37.184 91 THR B N 1
ATOM 1642 C CA . THR B 1 111 ? -39.759 42.584 -15.550 1.000 35.961 91 THR B CA 1
ATOM 1643 C C . THR B 1 111 ? -38.599 41.917 -14.793 1.000 34.998 91 THR B C 1
ATOM 1644 O O . THR B 1 111 ? -37.787 42.647 -14.228 1.000 35.656 91 THR B O 1
ATOM 1648 N N . VAL B 1 112 ? -38.543 40.581 -14.794 1.000 34.252 92 VAL B N 1
ATOM 1649 C CA . VAL B 1 112 ? -37.490 39.775 -14.090 1.000 34.875 92 VAL B CA 1
ATOM 1650 C C . VAL B 1 112 ? -36.115 40.054 -14.743 1.000 35.085 92 VAL B C 1
ATOM 1651 O O . VAL B 1 112 ? -3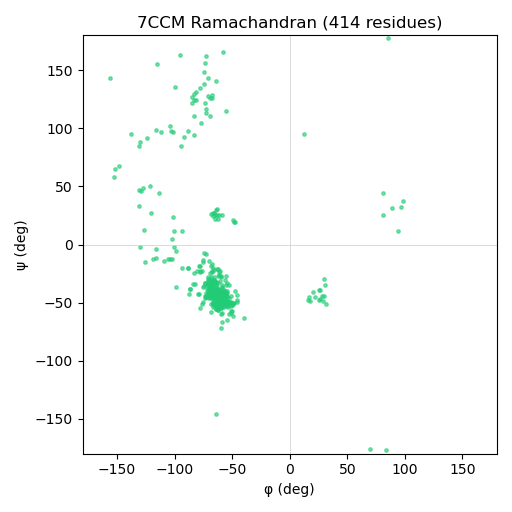5.151 40.253 -13.999 1.000 34.747 92 VAL B O 1
ATOM 1655 N N . GLU B 1 113 ? -36.048 40.054 -16.079 1.000 36.205 93 GLU B N 1
ATOM 1656 C CA . GLU B 1 113 ? -34.815 40.375 -16.869 1.000 37.219 93 GLU B CA 1
ATOM 1657 C C . GLU B 1 113 ? -34.322 41.784 -16.482 1.000 36.761 93 GLU B C 1
ATOM 1658 O O . GLU B 1 113 ? -33.143 41.915 -16.101 1.000 36.456 93 GLU B O 1
ATOM 1664 N N . SER B 1 114 ? -35.210 42.779 -16.575 1.000 36.434 94 SER B N 1
ATOM 1665 C CA . SER B 1 114 ? -34.943 44.229 -16.308 1.000 36.195 94 SER B CA 1
ATOM 1666 C C . SER B 1 114 ? -34.382 44.422 -14.891 1.000 35.666 94 SER B C 1
ATOM 1667 O O . SER B 1 114 ? -33.378 45.131 -14.750 1.000 35.867 94 SER B O 1
ATOM 1670 N N . LEU B 1 115 ? -35.025 43.821 -13.893 1.000 35.014 95 LEU B N 1
ATOM 1671 C CA . LEU B 1 115 ? -34.622 43.915 -12.454 1.000 34.868 95 LEU B CA 1
ATOM 1672 C C . LEU B 1 115 ? -33.268 43.213 -12.246 1.000 34.790 95 LEU B C 1
ATOM 1673 O O . LEU B 1 115 ? -32.440 43.750 -11.478 1.000 34.421 95 LEU B O 1
ATOM 1678 N N . SER B 1 116 ? -33.060 42.066 -12.909 1.000 35.145 96 SER B N 1
ATOM 1679 C CA . SER B 1 116 ? -31.825 41.223 -12.820 1.000 35.830 96 SER B CA 1
ATOM 1680 C C . SER B 1 116 ? -30.614 41.976 -13.397 1.000 36.908 96 SER B C 1
ATOM 1681 O O . SER B 1 116 ? -29.549 41.966 -12.745 1.000 36.059 96 SER B O 1
ATOM 1684 N N . LYS B 1 117 ? -30.774 42.589 -14.579 1.000 39.066 97 LYS B N 1
ATOM 1685 C CA . LYS B 1 117 ? -29.694 43.330 -15.300 1.000 40.673 97 LYS B CA 1
ATOM 1686 C C . LYS B 1 117 ? -29.247 44.536 -14.461 1.000 41.479 97 LYS B C 1
ATOM 1687 O O . LYS B 1 117 ? -28.024 44.745 -14.345 1.000 43.247 97 LYS B O 1
ATOM 1693 N N . THR B 1 118 ? -30.199 45.288 -13.892 1.000 41.352 98 THR B N 1
ATOM 1694 C CA . THR B 1 118 ? -29.932 46.500 -13.055 1.000 41.769 98 THR B CA 1
ATOM 1695 C C . THR B 1 118 ? -29.270 46.082 -11.726 1.000 41.553 98 THR B C 1
ATOM 1696 O O . THR B 1 118 ? -28.520 46.900 -11.168 1.000 42.732 98 THR B O 1
ATOM 1700 N N . TRP B 1 119 ? -29.539 44.858 -11.252 1.000 40.901 99 TRP B N 1
ATOM 1701 C CA . TRP B 1 119 ? -28.951 44.284 -9.999 1.000 40.041 99 TRP B CA 1
ATOM 1702 C C . TRP B 1 119 ? -27.527 43.782 -10.272 1.000 40.682 99 TRP B C 1
ATOM 1703 O O . TRP B 1 119 ? -26.657 44.012 -9.428 1.000 40.500 99 TRP B O 1
ATOM 1714 N N . CYS B 1 120 ? -27.315 43.120 -11.406 1.000 41.404 100 CYS B N 1
ATOM 1715 C CA . CYS B 1 120 ? -25.983 42.633 -11.870 1.000 42.351 100 CYS B CA 1
ATOM 1716 C C . CYS B 1 120 ? -25.051 43.830 -12.144 1.000 43.544 100 CYS B C 1
ATOM 1717 O O . CYS B 1 120 ? -23.832 43.684 -11.933 1.000 44.122 100 CYS B O 1
ATOM 1720 N N . ALA B 1 121 ? -25.615 44.962 -12.590 1.000 44.879 101 ALA B N 1
ATOM 1721 C CA . ALA B 1 121 ? -24.885 46.236 -12.874 1.000 45.440 101 ALA B CA 1
ATOM 1722 C C . ALA B 1 121 ? -24.276 46.803 -11.574 1.000 46.212 101 ALA B C 1
ATOM 1723 O O . ALA B 1 121 ? -23.189 47.381 -11.647 1.000 47.557 101 ALA B O 1
ATOM 1725 N N . GLN B 1 122 ? -24.967 46.630 -10.439 1.000 46.710 102 GLN B N 1
ATOM 1726 C CA . GLN B 1 122 ? -24.528 47.109 -9.087 1.000 47.188 102 GLN B CA 1
ATOM 1727 C C . GLN B 1 122 ? -23.628 46.055 -8.420 1.000 46.736 102 GLN B C 1
ATOM 1728 O O . GLN B 1 122 ? -22.653 46.456 -7.746 1.000 47.489 102 GLN B O 1
ATOM 1734 N N . ASP B 1 123 ? -23.960 44.766 -8.592 1.000 45.324 103 ASP B N 1
ATOM 1735 C CA . ASP B 1 123 ? -23.250 43.605 -7.972 1.000 44.881 103 ASP B CA 1
ATOM 1736 C C . ASP B 1 123 ? -22.534 42.807 -9.082 1.000 44.271 103 ASP B C 1
ATOM 1737 O O . ASP B 1 123 ? -23.189 41.950 -9.723 1.000 44.561 103 ASP B O 1
ATOM 1742 N N . SER B 1 124 ? -21.239 43.069 -9.273 1.000 43.463 104 SER B N 1
ATOM 1743 C CA . SER B 1 124 ? -20.389 42.503 -10.367 1.000 43.192 104 SER B CA 1
ATOM 1744 C C . SER B 1 124 ? -20.027 41.022 -10.083 1.000 41.987 104 SER B C 1
ATOM 1745 O O . SER B 1 124 ? -19.571 40.340 -11.023 1.000 42.575 104 SER B O 1
ATOM 1748 N N . SER B 1 125 ? -20.219 40.559 -8.845 1.000 40.968 105 SER B N 1
ATOM 1749 C CA . SER B 1 125 ? -19.967 39.153 -8.402 1.000 40.224 105 SER B CA 1
ATOM 1750 C C . SER B 1 125 ? -21.170 38.256 -8.742 1.000 39.440 105 SER B C 1
ATOM 1751 O O . SER B 1 125 ? -20.976 37.039 -8.858 1.000 39.417 105 SER B O 1
ATOM 1754 N N . LEU B 1 126 ? -22.359 38.848 -8.876 1.000 38.824 106 LEU B N 1
ATOM 1755 C CA . LEU B 1 126 ? -23.648 38.125 -9.053 1.000 37.956 106 LEU B CA 1
ATOM 1756 C C . LEU B 1 126 ? -23.809 37.716 -10.516 1.000 36.900 106 LEU B C 1
ATOM 1757 O O . LEU B 1 126 ? -23.748 38.595 -11.379 1.000 37.404 106 LEU B O 1
ATOM 1762 N N . ALA B 1 127 ? -24.014 36.420 -10.764 1.000 35.618 107 ALA B N 1
ATOM 1763 C CA . ALA B 1 127 ? -24.319 35.843 -12.096 1.000 35.171 107 ALA B CA 1
ATOM 1764 C C . ALA B 1 127 ? -25.767 36.174 -12.462 1.000 34.556 107 ALA B C 1
ATOM 1765 O O . ALA B 1 127 ? -26.644 36.070 -11.571 1.000 34.065 107 ALA B O 1
ATOM 1767 N N . TYR B 1 128 ? -26.005 36.551 -13.720 1.000 34.299 108 TYR B N 1
ATOM 1768 C CA . TYR B 1 128 ? -27.339 36.954 -14.258 1.000 34.047 108 TYR B CA 1
ATOM 1769 C C . TYR B 1 128 ? -28.403 35.882 -13.915 1.000 33.435 108 TYR B C 1
ATOM 1770 O O . TYR B 1 128 ? -29.497 36.254 -13.486 1.000 32.700 108 TYR B O 1
ATOM 1779 N N . GLU B 1 129 ? -28.069 34.603 -14.100 1.000 33.014 109 GLU B N 1
ATOM 1780 C CA . GLU B 1 129 ? -29.008 33.453 -13.924 1.000 32.721 109 GLU B CA 1
ATOM 1781 C C . GLU B 1 129 ? -29.365 33.295 -12.439 1.000 32.405 109 GLU B C 1
ATOM 1782 O O . GLU B 1 129 ? -30.476 32.848 -12.152 1.000 32.231 109 GLU B O 1
ATOM 1788 N N . ARG B 1 130 ? -28.446 33.640 -11.548 1.000 32.169 110 ARG B N 1
ATOM 1789 C CA . ARG B 1 130 ? -28.669 33.623 -10.079 1.000 32.358 110 ARG B CA 1
ATOM 1790 C C . ARG B 1 130 ? -29.599 34.785 -9.711 1.000 30.616 110 ARG B C 1
ATOM 1791 O O . ARG B 1 130 ? -30.537 34.562 -8.945 1.000 29.928 110 ARG B O 1
ATOM 1799 N N . ALA B 1 131 ? -29.335 35.972 -10.264 1.000 29.350 111 ALA B N 1
ATOM 1800 C CA . ALA B 1 131 ? -30.158 37.203 -10.098 1.000 28.540 111 ALA B CA 1
ATOM 1801 C C . ALA B 1 131 ? -31.585 36.935 -10.579 1.000 27.768 111 ALA B C 1
ATOM 1802 O O . ALA B 1 131 ? -32.511 37.344 -9.898 1.000 27.378 111 ALA B O 1
ATOM 1804 N N . PHE B 1 132 ? -31.723 36.259 -11.721 1.000 27.726 112 PHE B N 1
ATOM 1805 C CA . PHE B 1 132 ? -33.019 35.909 -12.370 1.000 27.775 112 PHE B CA 1
ATOM 1806 C C . PHE B 1 132 ? -33.875 35.082 -11.403 1.000 27.836 112 PHE B C 1
ATOM 1807 O O . PHE B 1 132 ? -35.040 35.438 -11.179 1.000 27.515 112 PHE B O 1
ATOM 1815 N N . LEU B 1 133 ? -33.301 34.012 -10.860 1.000 28.105 113 LEU B N 1
ATOM 1816 C CA . LEU B 1 133 ? -33.981 33.075 -9.923 1.000 28.847 113 LEU B CA 1
ATOM 1817 C C . LEU B 1 133 ? -34.338 33.807 -8.627 1.000 29.105 113 LEU B C 1
ATOM 1818 O O . LEU B 1 133 ? -35.457 33.613 -8.138 1.000 29.531 113 LEU B O 1
ATOM 1823 N N . ALA B 1 134 ? -33.412 34.618 -8.115 1.000 29.195 114 ALA B N 1
ATOM 1824 C CA . ALA B 1 134 ? -33.551 35.420 -6.870 1.000 29.098 114 ALA B CA 1
ATOM 1825 C C . ALA B 1 134 ? -34.729 36.402 -6.996 1.000 29.037 114 ALA B C 1
ATOM 1826 O O . ALA B 1 134 ? -35.568 36.421 -6.092 1.000 29.044 114 ALA B O 1
ATOM 1828 N N . VAL B 1 135 ? -34.766 37.193 -8.086 1.000 29.312 115 VAL B N 1
ATOM 1829 C CA . VAL B 1 135 ? -35.837 38.221 -8.363 1.000 29.305 115 VAL B CA 1
ATOM 1830 C C . VAL B 1 135 ? -37.194 37.501 -8.513 1.000 29.252 115 VAL B C 1
ATOM 1831 O O . VAL B 1 135 ? -38.174 37.965 -7.903 1.000 29.521 115 VAL B O 1
ATOM 1835 N N . SER B 1 136 ? -37.239 36.422 -9.302 1.000 28.825 116 SER B N 1
ATOM 1836 C CA . SER B 1 136 ? -38.451 35.579 -9.538 1.000 29.044 116 SER B CA 1
ATOM 1837 C C . SER B 1 136 ? -39.098 35.195 -8.191 1.000 28.683 116 SER B C 1
ATOM 1838 O O . SER B 1 136 ? -40.311 35.389 -8.043 1.000 27.956 116 SER B O 1
ATOM 1841 N N . VAL B 1 137 ? -38.294 34.683 -7.255 1.000 28.898 117 VAL B N 1
ATOM 1842 C CA . VAL B 1 137 ? -38.743 34.189 -5.911 1.000 28.907 117 VAL B CA 1
ATOM 1843 C C . VAL B 1 137 ? -39.220 35.381 -5.065 1.000 29.379 117 VAL B C 1
ATOM 1844 O O . VAL B 1 137 ? -40.277 35.255 -4.408 1.000 29.038 117 VAL B O 1
ATOM 1848 N N . LYS B 1 138 ? -38.463 36.475 -5.075 1.000 30.080 118 LYS B N 1
ATOM 1849 C CA . LYS B 1 138 ? -38.722 37.695 -4.256 1.000 30.743 118 LYS B CA 1
ATOM 1850 C C . LYS B 1 138 ? -39.966 38.431 -4.787 1.000 30.516 118 LYS B C 1
ATOM 1851 O O . LYS B 1 138 ? -40.701 38.996 -3.972 1.000 30.479 118 LYS B O 1
ATOM 1857 N N . LEU B 1 139 ? -40.170 38.429 -6.101 1.000 30.964 119 LEU B N 1
ATOM 1858 C CA . LEU B 1 139 ? -41.336 39.076 -6.771 1.000 31.350 119 LEU B CA 1
ATOM 1859 C C . LEU B 1 139 ? -42.610 38.265 -6.472 1.000 31.338 119 LEU B C 1
ATOM 1860 O O . LEU B 1 139 ? -43.644 38.883 -6.213 1.000 30.500 119 LEU B O 1
ATOM 1865 N N . LEU B 1 140 ? -42.516 36.926 -6.509 1.000 32.214 120 LEU B N 1
ATOM 1866 C CA . LEU B 1 140 ? -43.639 35.992 -6.182 1.000 33.061 120 LEU B CA 1
ATOM 1867 C C . LEU B 1 140 ? -44.045 36.183 -4.720 1.000 34.266 120 LEU B C 1
ATOM 1868 O O . LEU B 1 140 ? -45.266 36.197 -4.446 1.000 34.036 120 LEU B O 1
ATOM 1873 N N . GLU B 1 141 ? -43.055 36.318 -3.824 1.000 35.797 121 GLU B N 1
ATOM 1874 C CA . GLU B 1 141 ? -43.258 36.565 -2.365 1.000 37.374 121 GLU B CA 1
ATOM 1875 C C . GLU B 1 141 ? -44.018 37.875 -2.180 1.000 37.447 121 GLU B C 1
ATOM 1876 O O . GLU B 1 141 ? -45.016 37.876 -1.459 1.000 37.998 121 GLU B O 1
ATOM 1882 N N . TYR B 1 142 ? -43.555 38.936 -2.819 1.000 38.120 122 TYR B N 1
ATOM 1883 C CA . TYR B 1 142 ? -44.122 40.308 -2.705 1.000 39.395 122 TYR B CA 1
ATOM 1884 C C . TYR B 1 142 ? -45.540 40.343 -3.299 1.000 39.471 122 TYR B C 1
ATOM 1885 O O . TYR B 1 142 ? -46.417 41.010 -2.763 1.000 40.091 122 TYR B O 1
ATOM 1902 N N . ALA B 1 144 ? -47.567 37.816 -3.463 1.000 38.046 124 ALA B N 1
ATOM 1903 C CA . ALA B 1 144 ? -48.424 36.998 -2.614 1.000 37.755 124 ALA B CA 1
ATOM 1904 C C . ALA B 1 144 ? -48.946 37.824 -1.421 1.000 37.398 124 ALA B C 1
ATOM 1905 O O . ALA B 1 144 ? -50.046 37.537 -0.952 1.000 36.607 124 ALA B O 1
ATOM 1907 N N . HIS B 1 145 ? -48.177 38.809 -0.967 1.000 37.965 125 HIS B N 1
ATOM 1908 C CA . HIS B 1 145 ? -48.487 39.638 0.235 1.000 38.443 125 HIS B CA 1
ATOM 1909 C C . HIS B 1 145 ? -49.441 40.796 -0.129 1.000 37.149 125 HIS B C 1
ATOM 1910 O O . HIS B 1 145 ? -50.268 41.141 0.717 1.000 37.308 125 HIS B O 1
ATOM 1917 N N . ILE B 1 146 ? -49.327 41.359 -1.349 1.000 35.808 126 ILE B N 1
ATOM 1918 C CA . ILE B 1 146 ? -50.093 42.592 -1.786 1.000 34.759 126 ILE B CA 1
ATOM 1919 C C . ILE B 1 146 ? -51.258 42.210 -2.735 1.000 33.388 126 ILE B C 1
ATOM 1920 O O . ILE B 1 146 ? -52.110 43.081 -2.981 1.000 33.345 126 ILE B O 1
ATOM 1925 N N . ALA B 1 147 ? -51.298 40.972 -3.232 1.000 32.300 127 ALA B N 1
ATOM 1926 C CA . ALA B 1 147 ? -52.359 40.473 -4.156 1.000 31.767 127 ALA B CA 1
ATOM 1927 C C . ALA B 1 147 ? -52.539 38.959 -4.007 1.000 31.054 127 ALA B C 1
ATOM 1928 O O . ALA B 1 147 ? -52.424 38.224 -4.983 1.000 30.899 127 ALA B O 1
ATOM 1930 N N . PRO B 1 148 ? -52.864 38.451 -2.786 1.000 30.859 128 PRO B N 1
ATOM 1931 C CA . PRO B 1 148 ? -53.042 37.004 -2.571 1.000 31.032 128 PRO B CA 1
ATOM 1932 C C . PRO B 1 148 ? -54.219 36.389 -3.368 1.000 31.104 128 PRO B C 1
ATOM 1933 O O . PRO B 1 148 ? -54.216 35.186 -3.576 1.000 31.182 128 PRO B O 1
ATOM 1937 N N . GLU B 1 149 ? -55.170 37.221 -3.794 1.000 31.067 129 GLU B N 1
ATOM 1938 C CA . GLU B 1 149 ? -56.413 36.797 -4.494 1.000 31.131 129 GLU B CA 1
ATOM 1939 C C . GLU B 1 149 ? -56.083 36.306 -5.918 1.000 31.777 129 GLU B C 1
ATOM 1940 O O . GLU B 1 149 ? -56.850 35.458 -6.433 1.000 32.828 129 GLU B O 1
ATOM 1946 N N . VAL B 1 150 ? -54.996 36.822 -6.534 1.000 31.358 130 VAL B N 1
ATOM 1947 C CA . VAL B 1 150 ? -54.667 36.584 -7.986 1.000 31.185 130 VAL B CA 1
ATOM 1948 C C . VAL B 1 150 ? -53.227 36.008 -8.161 1.000 30.356 130 VAL B C 1
ATOM 1949 O O . VAL B 1 150 ? -52.951 35.491 -9.251 1.000 30.550 130 VAL B O 1
ATOM 1953 N N . VAL B 1 151 ? -52.368 36.081 -7.130 1.000 29.864 131 VAL B N 1
ATOM 1954 C CA . VAL B 1 151 ? -50.909 35.687 -7.208 1.000 29.327 131 VAL B CA 1
ATOM 1955 C C . VAL B 1 151 ? -50.784 34.258 -7.781 1.000 28.884 131 VAL B C 1
ATOM 1956 O O . VAL B 1 151 ? -49.801 34.005 -8.503 1.000 28.269 131 VAL B O 1
ATOM 1960 N N . GLY B 1 152 ? -51.740 33.370 -7.453 1.000 28.651 132 GLY B N 1
ATOM 1961 C CA . GLY B 1 152 ? -51.771 31.958 -7.900 1.000 28.724 132 GLY B CA 1
ATOM 1962 C C . GLY B 1 152 ? -51.684 31.820 -9.423 1.000 28.659 132 GLY B C 1
ATOM 1963 O O . GLY B 1 152 ? -51.101 30.856 -9.875 1.000 28.099 132 GLY B O 1
ATOM 1964 N N . GLN B 1 153 ? -52.244 32.779 -10.164 1.000 29.461 133 GLN B N 1
ATOM 1965 C CA . GLN B 1 153 ? -52.314 32.769 -11.662 1.000 30.686 133 GLN B CA 1
ATOM 1966 C C . GLN B 1 153 ? -50.911 32.985 -12.286 1.000 30.663 133 GLN B C 1
ATOM 1967 O O . GLN B 1 153 ? -50.779 32.748 -13.484 1.000 30.793 133 GLN B O 1
ATOM 1973 N N . VAL B 1 154 ? -49.921 33.428 -11.489 1.000 30.682 134 VAL B N 1
ATOM 1974 C CA . VAL B 1 154 ? -48.515 33.707 -11.944 1.000 30.397 134 VAL B CA 1
ATOM 1975 C C . VAL B 1 154 ? -47.670 32.416 -11.844 1.000 30.025 134 VAL B C 1
ATOM 1976 O O . VAL B 1 154 ? -46.625 32.344 -12.534 1.000 30.090 134 VAL B O 1
ATOM 1980 N N . ALA B 1 155 ? -48.113 31.443 -11.033 1.000 29.652 135 ALA B N 1
ATOM 1981 C CA . ALA B 1 155 ? -47.404 30.149 -10.741 1.000 29.543 135 ALA B CA 1
ATOM 1982 C C . ALA B 1 155 ? -46.991 29.443 -12.046 1.000 29.670 135 ALA B C 1
ATOM 1983 O O . ALA B 1 155 ? -45.799 29.152 -12.210 1.000 29.248 135 ALA B O 1
ATOM 1985 N N . ILE B 1 156 ? -47.959 29.168 -12.914 1.000 30.437 136 ILE B N 1
ATOM 1986 C CA . ILE B 1 156 ? -47.774 28.408 -14.199 1.000 31.075 136 ILE B CA 1
ATOM 1987 C C . ILE B 1 156 ? -46.904 29.232 -15.170 1.000 30.867 136 ILE B C 1
ATOM 1988 O O . ILE B 1 156 ? -45.938 28.708 -15.709 1.000 30.870 136 ILE B O 1
ATOM 1993 N N . PRO B 1 157 ? -47.231 30.534 -15.444 1.000 31.158 137 PRO B N 1
ATOM 1994 C CA . PRO B 1 157 ? -46.327 31.417 -16.198 1.000 31.843 137 PRO B CA 1
ATOM 1995 C C . PRO B 1 157 ? -44.859 31.392 -15.725 1.000 32.938 137 PRO B C 1
ATOM 1996 O O . PRO B 1 157 ? -43.948 31.349 -16.542 1.000 32.053 137 PRO B O 1
ATOM 2008 N N . THR B 1 159 ? -43.385 28.989 -13.894 1.000 33.865 139 THR B N 1
ATOM 2009 C CA . THR B 1 159 ? -42.847 27.640 -14.067 1.000 33.236 139 THR B CA 1
ATOM 2010 C C . THR B 1 159 ? -42.399 27.451 -15.527 1.000 33.264 139 THR B C 1
ATOM 2011 O O . THR B 1 159 ? -41.271 26.947 -15.742 1.000 32.958 139 THR B O 1
ATOM 2015 N N . GLY B 1 160 ? -43.250 27.839 -16.478 1.000 33.381 140 GLY B N 1
ATOM 2016 C CA . GLY B 1 160 ? -42.964 27.785 -17.927 1.000 33.847 140 GLY B CA 1
ATOM 2017 C C . GLY B 1 160 ? -41.809 28.710 -18.321 1.000 34.287 140 GLY B C 1
ATOM 2018 O O . GLY B 1 160 ? -41.052 28.403 -19.232 1.000 33.925 140 GLY B O 1
ATOM 2027 N N . ILE B 1 162 ? -39.184 29.584 -16.340 1.000 35.883 142 ILE B N 1
ATOM 2028 C CA . ILE B 1 162 ? -37.919 29.022 -15.861 1.000 35.566 142 ILE B CA 1
ATOM 2029 C C . ILE B 1 162 ? -37.540 27.810 -16.735 1.000 35.442 142 ILE B C 1
ATOM 2030 O O . ILE B 1 162 ? -36.371 27.743 -17.170 1.000 35.086 142 ILE B O 1
ATOM 2035 N N . ASN B 1 163 ? -38.497 26.900 -16.973 1.000 35.307 143 ASN B N 1
ATOM 2036 C CA . ASN B 1 163 ? -38.303 25.633 -17.742 1.000 35.031 143 ASN B CA 1
ATOM 2037 C C . ASN B 1 163 ? -37.975 25.956 -19.216 1.000 36.070 143 ASN B C 1
ATOM 2038 O O . ASN B 1 163 ? -37.194 25.178 -19.838 1.000 36.553 143 ASN B O 1
ATOM 2043 N N . GLY B 1 164 ? -38.548 27.043 -19.751 1.000 36.427 144 GLY B N 1
ATOM 2044 C CA . GLY B 1 164 ? -38.368 27.483 -21.151 1.000 36.120 144 GLY B CA 1
ATOM 2045 C C . GLY B 1 164 ? -37.061 28.239 -21.359 1.000 36.486 144 GLY B C 1
ATOM 2046 O O . GLY B 1 164 ? -36.591 28.290 -22.517 1.000 37.090 144 GLY B O 1
ATOM 2047 N N . ASN B 1 165 ? -36.495 28.812 -20.287 1.000 36.638 145 ASN B N 1
ATOM 2048 C CA . ASN B 1 165 ? -35.245 29.627 -20.327 1.000 36.520 145 ASN B CA 1
ATOM 2049 C C . ASN B 1 165 ? -34.026 28.679 -20.298 1.000 37.106 145 ASN B C 1
ATOM 2050 O O . ASN B 1 165 ? -33.787 28.048 -19.245 1.000 36.851 145 ASN B O 1
ATOM 2055 N N . GLN B 1 166 ? -33.293 28.591 -21.416 1.000 37.917 146 GLN B N 1
ATOM 2056 C CA . GLN B 1 166 ? -32.136 27.662 -21.603 1.000 38.600 146 GLN B CA 1
ATOM 2057 C C . GLN B 1 166 ? -30.947 28.124 -20.756 1.000 37.481 146 GLN B C 1
ATOM 2058 O O . GLN B 1 166 ? -30.251 27.254 -20.210 1.000 37.045 146 GLN B O 1
ATOM 2064 N N . ALA B 1 167 ? -30.718 29.439 -20.672 1.000 36.458 147 ALA B N 1
ATOM 2065 C CA . ALA B 1 167 ? -29.630 30.061 -19.872 1.000 35.973 147 ALA B CA 1
ATOM 2066 C C . ALA B 1 167 ? -29.783 29.655 -18.396 1.000 35.719 147 ALA B C 1
ATOM 2067 O O . ALA B 1 167 ? -28.802 29.196 -17.811 1.000 34.702 147 ALA B O 1
ATOM 2069 N N . ILE B 1 168 ? -30.991 29.806 -17.846 1.000 36.482 148 ILE B N 1
ATOM 2070 C CA . ILE B 1 168 ? -31.328 29.476 -16.419 1.000 37.414 148 ILE B CA 1
ATOM 2071 C C . ILE B 1 168 ? -31.231 27.962 -16.240 1.000 38.161 148 ILE B C 1
ATOM 2072 O O . ILE B 1 168 ? -30.675 27.527 -15.233 1.000 37.111 148 ILE B O 1
ATOM 2077 N N . ARG B 1 169 ? -31.756 27.209 -17.201 1.000 40.366 149 ARG B N 1
ATOM 2078 C CA . ARG B 1 169 ? -31.773 25.723 -17.201 1.000 42.267 149 ARG B CA 1
ATOM 2079 C C . ARG B 1 169 ? -30.328 25.199 -17.181 1.000 42.485 149 ARG B C 1
ATOM 2080 O O . ARG B 1 169 ? -30.020 24.366 -16.319 1.000 43.847 149 ARG B O 1
ATOM 2088 N N . GLU B 1 170 ? -29.487 25.693 -18.088 1.000 42.841 150 GLU B N 1
ATOM 2089 C CA . GLU B 1 170 ? -28.045 25.297 -18.219 1.000 42.844 150 GLU B CA 1
ATOM 2090 C C . GLU B 1 170 ? -27.274 25.688 -16.936 1.000 42.306 150 GLU B C 1
ATOM 2091 O O . GLU B 1 170 ? -26.391 24.923 -16.538 1.000 42.349 150 GLU B O 1
ATOM 2097 N N . PHE B 1 171 ? -27.611 26.837 -16.326 1.000 41.726 151 PHE B N 1
ATOM 2098 C CA . PHE B 1 171 ? -26.980 27.356 -15.074 1.000 41.259 151 PHE B CA 1
ATOM 2099 C C . PHE B 1 171 ? -27.252 26.389 -13.909 1.000 41.593 151 PHE B C 1
ATOM 2100 O O . PHE B 1 171 ? -26.302 26.002 -13.241 1.000 41.642 151 PHE B O 1
ATOM 2108 N N . ILE B 1 172 ? -28.528 26.030 -13.693 1.000 42.074 152 ILE B N 1
ATOM 2109 C CA . ILE B 1 172 ? -28.990 25.136 -12.572 1.000 42.284 152 ILE B CA 1
ATOM 2110 C C . ILE B 1 172 ? -28.321 23.762 -12.725 1.000 43.462 152 ILE B C 1
ATOM 2111 O O . ILE B 1 172 ? -27.851 23.224 -11.706 1.000 44.524 152 ILE B O 1
ATOM 2116 N N . GLN B 1 173 ? -28.287 23.230 -13.952 1.000 45.152 153 GLN B N 1
ATOM 2117 C CA . GLN B 1 173 ? -27.614 21.938 -14.311 1.000 46.756 153 GLN B CA 1
ATOM 2118 C C . GLN B 1 173 ? -26.102 22.043 -14.005 1.000 48.055 153 GLN B C 1
ATOM 2119 O O . GLN B 1 173 ? -25.525 21.048 -13.510 1.000 48.606 153 GLN B O 1
ATOM 2125 N N . GLY B 1 174 ? -25.502 23.212 -14.277 1.000 48.634 154 GLY B N 1
ATOM 2126 C CA . GLY B 1 174 ? -24.077 23.514 -14.001 1.000 48.597 154 GLY B CA 1
ATOM 2127 C C . GLY B 1 174 ? -23.768 23.566 -12.499 1.000 48.861 154 GLY B C 1
ATOM 2128 O O . GLY B 1 174 ? -22.583 23.445 -12.146 1.000 50.584 154 GLY B O 1
ATOM 2129 N N . GLN B 1 175 ? -24.800 23.756 -11.655 1.000 48.667 155 GLN B N 1
ATOM 2130 C CA . GLN B 1 175 ? -24.698 23.782 -10.157 1.000 48.269 155 GLN B CA 1
ATOM 2131 C C . GLN B 1 175 ? -25.149 22.416 -9.565 1.000 48.254 155 GLN B C 1
ATOM 2132 O O . GLN B 1 175 ? -25.338 22.343 -8.320 1.000 48.838 155 GLN B O 1
ATOM 2138 N N . GLY B 1 176 ? -25.311 21.386 -10.418 1.000 47.655 156 GLY B N 1
ATOM 2139 C CA . GLY B 1 176 ? -25.677 20.004 -10.013 1.000 46.624 156 GLY B CA 1
ATOM 2140 C C . GLY B 1 176 ? -27.176 19.856 -9.764 1.000 46.222 156 GLY B C 1
ATOM 2141 O O . GLY B 1 176 ? -27.549 19.227 -8.748 1.000 45.550 156 GLY B O 1
ATOM 2142 N N . GLY B 1 177 ? -28.003 20.413 -10.660 1.000 45.756 157 GLY B N 1
ATOM 2143 C CA . GLY B 1 177 ? -29.485 20.346 -10.601 1.000 44.974 157 GLY B CA 1
ATOM 2144 C C . GLY B 1 177 ? -30.064 21.169 -9.442 1.000 44.354 157 GLY B C 1
ATOM 2145 O O . GLY B 1 177 ? -29.278 21.856 -8.737 1.000 44.051 157 GLY B O 1
ATOM 2146 N N . TRP B 1 178 ? -31.390 21.103 -9.260 1.000 43.720 158 TRP B N 1
ATOM 2147 C CA . TRP B 1 178 ? -32.150 21.778 -8.165 1.000 43.610 158 TRP B CA 1
ATOM 2148 C C . TRP B 1 178 ? -31.626 21.313 -6.798 1.000 46.116 158 TRP B C 1
ATOM 2149 O O . TRP B 1 178 ? -31.610 22.145 -5.851 1.000 45.355 158 TRP B O 1
ATOM 2160 N N . GLU B 1 179 ? -31.221 20.034 -6.706 1.000 49.023 159 GLU B N 1
ATOM 2161 C CA . GLU B 1 179 ? -30.852 19.330 -5.436 1.000 51.035 159 GLU B CA 1
ATOM 2162 C C . GLU B 1 179 ? -29.686 20.058 -4.740 1.000 52.080 159 GLU B C 1
ATOM 2163 O O . GLU B 1 179 ? -29.688 20.105 -3.485 1.000 52.835 159 GLU B O 1
ATOM 2169 N N . ASN B 1 180 ? -28.733 20.597 -5.517 1.000 52.550 160 ASN B N 1
ATOM 2170 C CA . ASN B 1 180 ? -27.458 21.182 -4.999 1.000 53.834 160 ASN B CA 1
ATOM 2171 C C . ASN B 1 180 ? -27.355 22.668 -5.396 1.000 54.033 160 ASN B C 1
ATOM 2172 O O . ASN B 1 180 ? -26.220 23.171 -5.492 1.000 54.352 160 ASN B O 1
ATOM 2177 N N . LEU B 1 181 ? -28.498 23.339 -5.592 1.000 54.377 161 LEU B N 1
ATOM 2178 C CA . LEU B 1 181 ? -28.572 24.792 -5.927 1.000 54.269 161 LEU B CA 1
ATOM 2179 C C . LEU B 1 181 ? -28.483 25.611 -4.626 1.000 54.492 161 LEU B C 1
ATOM 2180 O O . LEU B 1 181 ? -29.528 25.815 -3.982 1.000 54.626 161 LEU B O 1
ATOM 2185 N N . GLU B 1 182 ? -27.267 26.043 -4.263 1.000 55.296 162 GLU B N 1
ATOM 2186 C CA . GLU B 1 182 ? -26.962 26.842 -3.030 1.000 55.585 162 GLU B CA 1
ATOM 2187 C C . GLU B 1 182 ? -27.396 26.046 -1.786 1.000 55.678 162 GLU B C 1
ATOM 2188 O O . GLU B 1 182 ? -27.845 26.601 -0.780 1.000 55.795 162 GLU B O 1
ATOM 2194 N N . GLN C 1 25 ? -21.398 -17.087 9.544 1.000 56.127 5 GLN C N 1
ATOM 2195 C CA . GLN C 1 25 ? -22.892 -17.075 9.869 1.000 56.239 5 GLN C CA 1
ATOM 2196 C C . GLN C 1 25 ? -23.171 -16.155 11.075 1.000 54.612 5 GLN C C 1
ATOM 2197 O O . GLN C 1 25 ? -24.295 -15.613 11.147 1.000 55.772 5 GLN C O 1
ATOM 2203 N N . THR C 1 26 ? -22.200 -16.003 11.988 1.000 51.728 6 THR C N 1
ATOM 2204 C CA . THR C 1 26 ? -22.267 -15.073 13.154 1.000 50.487 6 THR C CA 1
ATOM 2205 C C . THR C 1 26 ? -22.340 -13.627 12.638 1.000 48.406 6 THR C C 1
ATOM 2206 O O . THR C 1 26 ? -21.652 -13.322 11.641 1.000 48.282 6 THR C O 1
ATOM 2210 N N . PHE C 1 27 ? -23.148 -12.781 13.297 1.000 45.175 7 PHE C N 1
ATOM 2211 C CA . PHE C 1 27 ? -23.343 -11.340 12.955 1.000 43.134 7 PHE C CA 1
ATOM 2212 C C . PHE C 1 27 ? -21.986 -10.614 12.964 1.000 42.242 7 PHE C C 1
ATOM 2213 O O . PHE C 1 27 ? -21.699 -9.862 12.006 1.000 41.799 7 PHE C O 1
ATOM 2221 N N . GLU C 1 28 ? -21.202 -10.821 14.027 1.000 40.780 8 GLU C N 1
ATOM 2222 C CA . GLU C 1 28 ? -19.843 -10.223 14.222 1.000 40.296 8 GLU C CA 1
ATOM 2223 C C . GLU C 1 28 ? -18.937 -10.594 13.034 1.000 39.667 8 GLU C C 1
ATOM 2224 O O . GLU C 1 28 ? -18.266 -9.694 12.507 1.000 39.134 8 GLU C O 1
ATOM 2230 N N . GLU C 1 29 ? -18.930 -11.873 12.644 1.000 39.339 9 GLU C N 1
ATOM 2231 C CA . GLU C 1 29 ? -18.104 -12.415 11.521 1.000 39.070 9 GLU C CA 1
ATOM 2232 C C . GLU C 1 29 ? -18.579 -11.804 10.191 1.000 37.773 9 GLU C C 1
ATOM 2233 O O . GLU C 1 29 ? -17.721 -11.508 9.352 1.000 36.915 9 GLU C O 1
ATOM 2239 N N . GLN C 1 30 ? -19.903 -11.626 10.026 1.000 36.550 10 GLN C N 1
ATOM 2240 C CA . GLN C 1 30 ? -20.536 -11.013 8.812 1.000 35.732 10 GLN C CA 1
ATOM 2241 C C . GLN C 1 30 ? -20.095 -9.548 8.686 1.000 35.432 10 GLN C C 1
ATOM 2242 O O . GLN C 1 30 ? -19.769 -9.137 7.575 1.000 35.335 10 GLN C O 1
ATOM 2248 N N . THR C 1 31 ? -20.090 -8.804 9.801 1.000 35.696 11 THR C N 1
ATOM 2249 C CA . THR C 1 31 ? -19.648 -7.375 9.871 1.000 36.067 11 THR C CA 1
ATOM 2250 C C . THR C 1 31 ? -18.185 -7.275 9.416 1.000 37.054 11 THR C C 1
ATOM 2251 O O . THR C 1 31 ? -17.892 -6.415 8.569 1.000 37.575 11 THR C O 1
ATOM 2255 N N . GLU C 1 32 ? -17.317 -8.127 9.963 1.000 38.044 12 GLU C N 1
ATOM 2256 C CA . GLU C 1 32 ? -15.860 -8.178 9.633 1.000 39.204 12 GLU C CA 1
ATOM 2257 C C . GLU C 1 32 ? -15.691 -8.441 8.128 1.000 38.088 12 GLU C C 1
ATOM 2258 O O . GLU C 1 32 ? -14.857 -7.770 7.500 1.000 37.553 12 GLU C O 1
ATOM 2264 N N . CYS C 1 33 ? -16.455 -9.381 7.593 1.000 38.030 13 CYS C N 1
ATOM 2265 C CA . CYS C 1 33 ? -16.414 -9.809 6.166 1.000 38.390 13 CYS C CA 1
ATOM 2266 C C . CYS C 1 33 ? -16.813 -8.626 5.262 1.000 36.547 13 CYS C C 1
ATOM 2267 O O . CYS C 1 33 ? -16.139 -8.409 4.253 1.000 35.673 13 CYS C O 1
ATOM 2270 N N . ILE C 1 34 ? -17.864 -7.890 5.653 1.000 34.982 14 ILE C N 1
ATOM 2271 C CA . ILE C 1 34 ? -18.420 -6.700 4.917 1.000 33.530 14 ILE C CA 1
ATOM 2272 C C . ILE C 1 34 ? -17.362 -5.570 4.865 1.000 32.401 14 ILE C C 1
ATOM 2273 O O . ILE C 1 34 ? -17.154 -5.020 3.772 1.000 31.522 14 ILE C O 1
ATOM 2278 N N . VAL C 1 35 ? -16.737 -5.245 6.004 1.000 32.001 15 VAL C N 1
ATOM 2279 C CA . VAL C 1 35 ? -15.710 -4.154 6.126 1.000 31.874 15 VAL C CA 1
ATOM 2280 C C . VAL C 1 35 ? -14.464 -4.547 5.313 1.000 32.309 15 VAL C C 1
ATOM 2281 O O . VAL C 1 35 ? -13.940 -3.677 4.593 1.000 32.473 15 VAL C O 1
ATOM 2285 N N . ASN C 1 36 ? -14.011 -5.805 5.430 1.000 32.900 16 ASN C N 1
ATOM 2286 C CA . ASN C 1 36 ? -12.873 -6.363 4.635 1.000 33.325 16 ASN C CA 1
ATOM 2287 C C . ASN C 1 36 ? -13.163 -6.174 3.153 1.000 33.489 16 ASN C C 1
ATOM 2288 O O . ASN C 1 36 ? -12.289 -5.647 2.448 1.000 33.412 16 ASN C O 1
ATOM 2293 N N . THR C 1 37 ? -14.362 -6.591 2.714 1.000 33.312 17 THR C N 1
ATOM 2294 C CA . THR C 1 37 ? -14.837 -6.541 1.301 1.000 33.693 17 THR C CA 1
ATOM 2295 C C . THR C 1 37 ? -14.842 -5.085 0.817 1.000 34.340 17 THR C C 1
ATOM 2296 O O . THR C 1 37 ? -14.135 -4.797 -0.159 1.000 34.259 17 THR C O 1
ATOM 2300 N N . LEU C 1 38 ? -15.609 -4.213 1.483 1.000 34.854 18 LEU C N 1
ATOM 2301 C CA . LEU C 1 38 ? -15.700 -2.748 1.165 1.000 35.344 18 LEU C CA 1
ATOM 2302 C C . LEU C 1 38 ? -14.292 -2.181 0.965 1.000 36.158 18 LEU C C 1
ATOM 2303 O O . LEU C 1 38 ? -14.066 -1.513 -0.060 1.000 37.080 18 LEU C O 1
ATOM 2308 N N . LEU C 1 39 ? -13.392 -2.459 1.903 1.000 36.806 19 LEU C N 1
ATOM 2309 C CA . LEU C 1 39 ? -11.997 -1.933 1.928 1.000 37.974 19 LEU C CA 1
ATOM 2310 C C . LEU C 1 39 ? -11.173 -2.545 0.782 1.000 39.737 19 LEU C C 1
ATOM 2311 O O . LEU C 1 39 ? -10.414 -1.839 0.123 1.000 38.800 19 LEU C O 1
ATOM 2324 N N . ASP C 1 41 ? -12.424 -3.638 -1.968 1.000 41.570 21 ASP C N 1
ATOM 2325 C CA . ASP C 1 41 ? -13.009 -3.099 -3.192 1.000 40.829 21 ASP C CA 1
ATOM 2326 C C . ASP C 1 41 ? -12.462 -1.683 -3.462 1.000 39.944 21 ASP C C 1
ATOM 2327 O O . ASP C 1 41 ? -12.212 -1.376 -4.633 1.000 40.033 21 ASP C O 1
ATOM 2332 N N . PHE C 1 42 ? -12.291 -0.864 -2.414 1.000 39.407 22 PHE C N 1
ATOM 2333 C CA . PHE 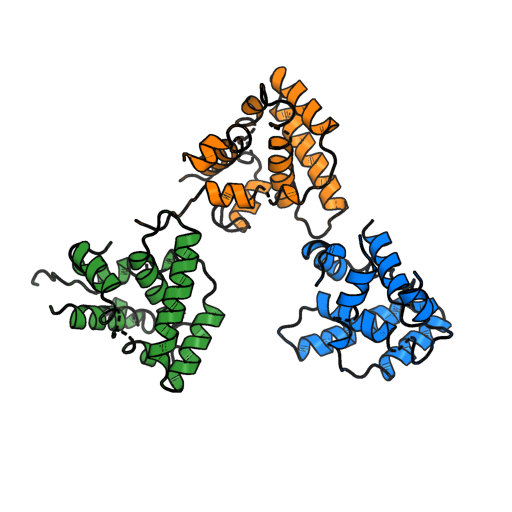C 1 42 ? -11.817 0.556 -2.513 1.000 39.285 22 PHE C CA 1
ATOM 2334 C C . PHE C 1 42 ? -10.335 0.598 -2.918 1.000 39.450 22 PHE C C 1
ATOM 2335 O O . PHE C 1 42 ? -9.968 1.478 -3.705 1.000 41.077 22 PHE C O 1
ATOM 2343 N N . LEU C 1 43 ? -9.519 -0.319 -2.383 1.000 38.978 23 LEU C N 1
ATOM 2344 C CA . LEU C 1 43 ? -8.026 -0.324 -2.560 1.000 38.928 23 LEU C CA 1
ATOM 2345 C C . LEU C 1 43 ? -7.646 -1.083 -3.834 1.000 39.100 23 LEU C C 1
ATOM 2346 O O . LEU C 1 43 ? -6.745 -0.602 -4.561 1.000 39.451 23 LEU C O 1
ATOM 2351 N N . SER C 1 44 ? -8.286 -2.223 -4.080 1.000 39.248 24 SER C N 1
ATOM 2352 C CA . SER C 1 44 ? -7.984 -3.145 -5.207 1.000 39.109 24 SER C CA 1
ATOM 2353 C C . SER C 1 44 ? -9.241 -3.371 -6.054 1.000 38.754 24 SER C C 1
ATOM 2354 O O . SER C 1 44 ? -10.027 -4.277 -5.771 1.000 38.562 24 SER C O 1
ATOM 2357 N N . PRO C 1 45 ? -9.476 -2.551 -7.123 1.000 38.710 25 PRO C N 1
ATOM 2358 C CA . PRO C 1 45 ? -10.557 -2.822 -8.070 1.000 38.620 25 PRO C CA 1
ATOM 2359 C C . PRO C 1 45 ? -10.386 -4.163 -8.824 1.000 38.285 25 PRO C C 1
ATOM 2360 O O . PRO C 1 45 ? -11.376 -4.723 -9.213 1.000 37.834 25 PRO C O 1
ATOM 2364 N N . THR C 1 46 ? -9.137 -4.629 -9.000 1.000 38.719 26 THR C N 1
ATOM 2365 C CA . THR C 1 46 ? -8.789 -5.930 -9.670 1.000 39.611 26 THR C CA 1
ATOM 2366 C C . THR C 1 46 ? -9.326 -7.108 -8.845 1.000 40.580 26 THR C C 1
ATOM 2367 O O . THR C 1 46 ? -9.887 -8.032 -9.451 1.000 39.845 26 THR C O 1
ATOM 2371 N N . LEU C 1 47 ? -9.147 -7.071 -7.520 1.000 42.635 27 LEU C N 1
ATOM 2372 C CA . LEU C 1 47 ? -9.577 -8.159 -6.581 1.000 44.831 27 LEU C CA 1
ATOM 2373 C C . LEU C 1 47 ? -11.111 -8.272 -6.586 1.000 46.139 27 LEU C C 1
ATOM 2374 O O . LEU C 1 47 ? -11.617 -9.393 -6.399 1.000 46.258 27 LEU C O 1
ATOM 2379 N N . GLN C 1 48 ? -11.807 -7.148 -6.787 1.000 48.613 28 GLN C N 1
ATOM 2380 C CA . GLN C 1 48 ? -13.297 -7.071 -6.916 1.000 50.483 28 GLN C CA 1
ATOM 2381 C C . GLN C 1 48 ? -13.755 -7.926 -8.106 1.000 51.721 28 GLN C C 1
ATOM 2382 O O . GLN C 1 48 ? -14.719 -8.686 -7.946 1.000 52.186 28 GLN C O 1
ATOM 2388 N N . VAL C 1 49 ? -13.067 -7.796 -9.242 1.000 53.072 29 VAL C N 1
ATOM 2389 C CA . VAL C 1 49 ? -13.411 -8.453 -10.541 1.000 54.444 29 VAL C CA 1
ATOM 2390 C C . VAL C 1 49 ? -13.010 -9.936 -10.475 1.000 56.800 29 VAL C C 1
ATOM 2391 O O . VAL C 1 49 ? -13.864 -10.789 -10.786 1.000 59.248 29 VAL C O 1
ATOM 2395 N N . ALA C 1 50 ? -11.759 -10.220 -10.084 1.000 58.590 30 ALA C N 1
ATOM 2396 C CA . ALA C 1 50 ? -11.156 -11.591 -10.028 1.000 59.617 30 ALA C CA 1
ATOM 2397 C C . ALA C 1 50 ? -11.866 -12.456 -8.959 1.000 60.639 30 ALA C C 1
ATOM 2398 O O . ALA C 1 50 ? -11.871 -13.692 -9.113 1.000 59.517 30 ALA C O 1
ATOM 2400 N N . SER C 1 51 ? -12.427 -11.821 -7.921 1.000 62.478 31 SER C N 1
ATOM 2401 C CA . SER C 1 51 ? -13.209 -12.476 -6.828 1.000 64.357 31 SER C CA 1
ATOM 2402 C C . SER C 1 51 ? -14.162 -11.455 -6.173 1.000 64.782 31 SER C C 1
ATOM 2403 O O . SER C 1 51 ? -15.391 -11.594 -6.388 1.000 64.655 31 SER C O 1
ATOM 2406 N N . GLY C 1 63 ? -21.732 -25.475 -6.554 1.000 49.446 43 GLY C N 1
ATOM 2407 C CA . GLY C 1 63 ? -22.558 -24.312 -6.958 1.000 50.177 43 GLY C CA 1
ATOM 2408 C C . GLY C 1 63 ? -23.799 -24.155 -6.080 1.000 50.784 43 GLY C C 1
ATOM 2409 O O . GLY C 1 63 ? -24.912 -24.013 -6.642 1.000 50.448 43 GLY C O 1
ATOM 2410 N N . GLU C 1 64 ? -23.614 -24.167 -4.754 1.000 51.272 44 GLU C N 1
ATOM 2411 C CA . GLU C 1 64 ? -24.702 -24.042 -3.745 1.000 51.555 44 GLU C CA 1
ATOM 2412 C C . GLU C 1 64 ? -25.187 -22.597 -3.705 1.000 52.215 44 GLU C C 1
ATOM 2413 O O . GLU C 1 64 ? -24.446 -21.683 -4.082 1.000 52.825 44 GLU C O 1
ATOM 2419 N N . PRO C 1 65 ? -26.451 -22.338 -3.253 1.000 52.433 45 PRO C N 1
ATOM 2420 C CA . PRO C 1 65 ? -26.920 -20.973 -3.043 1.000 52.296 45 PRO C CA 1
ATOM 2421 C C . PRO C 1 65 ? -26.166 -20.305 -1.878 1.000 53.034 45 PRO C C 1
ATOM 2422 O O . PRO C 1 65 ? -26.084 -20.901 -0.810 1.000 53.105 45 PRO C O 1
ATOM 2426 N N . CYS C 1 66 ? -25.624 -19.110 -2.117 1.000 53.905 46 CYS C N 1
ATOM 2427 C CA . CYS C 1 66 ? -24.872 -18.295 -1.122 1.000 53.798 46 CYS C CA 1
ATOM 2428 C C . CYS C 1 66 ? -25.843 -17.345 -0.407 1.000 52.977 46 CYS C C 1
ATOM 2429 O O . CYS C 1 66 ? -26.089 -16.237 -0.929 1.000 51.976 46 CYS C O 1
ATOM 2432 N N . SER C 1 67 ? -26.380 -17.785 0.735 1.000 53.593 47 SER C N 1
ATOM 2433 C CA . SER C 1 67 ? -27.326 -17.022 1.605 1.000 53.789 47 SER C CA 1
ATOM 2434 C C . SER C 1 67 ? -26.720 -15.653 1.958 1.000 52.529 47 SER C C 1
ATOM 2435 O O . SER C 1 67 ? -27.414 -14.619 1.749 1.000 51.704 47 SER C O 1
ATOM 2438 N N . PHE C 1 68 ? -25.476 -15.650 2.461 1.000 50.454 48 PHE C N 1
ATOM 2439 C CA . PHE C 1 68 ? -24.687 -14.431 2.785 1.000 48.942 48 PHE C CA 1
ATOM 2440 C C . PHE C 1 68 ? -23.784 -14.076 1.592 1.000 47.133 48 PHE C C 1
ATOM 2441 O O . PHE C 1 68 ? -22.604 -14.476 1.580 1.000 45.645 48 PHE C O 1
ATOM 2449 N N . ASP C 1 69 ? -24.343 -13.343 0.621 1.000 46.467 49 ASP C N 1
ATOM 2450 C CA . ASP C 1 69 ? -23.621 -12.797 -0.565 1.000 46.265 49 ASP C CA 1
ATOM 2451 C C . ASP C 1 69 ? -23.044 -11.426 -0.183 1.000 45.133 49 ASP C C 1
ATOM 2452 O O . ASP C 1 69 ? -23.798 -10.425 -0.236 1.000 45.640 49 ASP C O 1
ATOM 2457 N N . VAL C 1 70 ? -21.766 -11.391 0.193 1.000 43.631 50 VAL C N 1
ATOM 2458 C CA . VAL C 1 70 ? -21.075 -10.186 0.758 1.000 42.794 50 VAL C CA 1
ATOM 2459 C C . VAL C 1 70 ? -20.942 -9.099 -0.334 1.000 42.204 50 VAL C C 1
ATOM 2460 O O . VAL C 1 70 ? -21.034 -7.911 0.015 1.000 42.514 50 VAL C O 1
ATOM 2464 N N . ALA C 1 71 ? -20.725 -9.503 -1.593 1.000 41.407 51 ALA C N 1
ATOM 2465 C CA . ALA C 1 71 ? -20.514 -8.597 -2.762 1.000 40.568 51 ALA C CA 1
ATOM 2466 C C . ALA C 1 71 ? -21.740 -7.697 -2.952 1.000 40.042 51 ALA C C 1
ATOM 2467 O O . ALA C 1 71 ? -21.559 -6.481 -3.148 1.000 39.533 51 ALA C O 1
ATOM 2469 N N . ILE C 1 72 ? -22.934 -8.284 -2.892 1.000 40.070 52 ILE C N 1
ATOM 2470 C CA . ILE C 1 72 ? -24.244 -7.579 -3.068 1.000 40.280 52 ILE C CA 1
ATOM 2471 C C . ILE C 1 72 ? -24.432 -6.616 -1.896 1.000 39.976 52 ILE C C 1
ATOM 2472 O O . ILE C 1 72 ? -24.657 -5.431 -2.145 1.000 40.888 52 ILE C O 1
ATOM 2477 N N . ILE C 1 73 ? -24.322 -7.127 -0.671 1.000 39.742 53 ILE C N 1
ATOM 2478 C CA . ILE C 1 73 ? -24.466 -6.349 0.608 1.000 39.085 53 ILE C CA 1
ATOM 2479 C C . ILE C 1 73 ? -23.511 -5.131 0.556 1.000 38.250 53 ILE C C 1
ATOM 2480 O O . ILE C 1 73 ? -23.957 -4.009 0.890 1.000 37.419 53 ILE C O 1
ATOM 2485 N N . ALA C 1 74 ? -22.258 -5.358 0.142 1.000 37.553 54 ALA C N 1
ATOM 2486 C CA . ALA C 1 74 ? -21.201 -4.323 -0.013 1.000 37.187 54 ALA C CA 1
ATOM 2487 C C . ALA C 1 74 ? -21.652 -3.280 -1.039 1.000 37.200 54 ALA C C 1
ATOM 2488 O O . ALA C 1 74 ? -21.492 -2.078 -0.767 1.000 37.313 54 ALA C O 1
ATOM 2490 N N . GLY C 1 75 ? -22.190 -3.736 -2.173 1.000 37.106 55 GLY C N 1
ATOM 2491 C CA . GLY C 1 75 ? -22.753 -2.880 -3.235 1.000 37.025 55 GLY C CA 1
ATOM 2492 C C . GLY C 1 75 ? -23.916 -2.046 -2.728 1.000 36.957 55 GLY C C 1
ATOM 2493 O O . GLY C 1 75 ? -23.934 -0.824 -3.004 1.000 36.657 55 GLY C O 1
ATOM 2494 N N . ARG C 1 76 ? -24.851 -2.678 -2.009 1.000 37.798 56 ARG C N 1
ATOM 2495 C CA . ARG C 1 76 ? -26.044 -2.014 -1.403 1.000 38.740 56 ARG C CA 1
ATOM 2496 C C . ARG C 1 76 ? -25.579 -0.900 -0.450 1.000 38.789 56 ARG C C 1
ATOM 2497 O O . ARG C 1 76 ? -26.163 0.202 -0.499 1.000 38.586 56 ARG C O 1
ATOM 2505 N N . LEU C 1 77 ? -24.564 -1.187 0.375 1.000 38.674 57 LEU C N 1
ATOM 2506 C CA . LEU C 1 77 ? -24.016 -0.254 1.409 1.000 38.822 57 LEU C CA 1
ATOM 2507 C C . LEU C 1 77 ? -23.323 0.944 0.731 1.000 39.310 57 LEU C C 1
ATOM 2508 O O . LEU C 1 77 ? -23.446 2.060 1.257 1.000 38.492 57 LEU C O 1
ATOM 2513 N N . ARG C 1 78 ? -22.616 0.710 -0.377 1.000 40.919 58 ARG C N 1
ATOM 2514 C CA . ARG C 1 78 ? -21.935 1.777 -1.180 1.000 42.724 58 ARG C CA 1
ATOM 2515 C C . ARG C 1 78 ? -22.991 2.709 -1.790 1.000 44.577 58 ARG C C 1
ATOM 2516 O O . ARG C 1 78 ? -22.827 3.922 -1.775 1.000 43.554 58 ARG C O 1
ATOM 2532 N N . LEU C 1 80 ? -25.979 3.223 -0.585 1.000 47.491 60 LEU C N 1
ATOM 2533 C CA . LEU C 1 80 ? -26.483 3.969 0.561 1.000 45.843 60 LEU C CA 1
ATOM 2534 C C . LEU C 1 80 ? -25.452 5.035 0.987 1.000 44.095 60 LEU C C 1
ATOM 2535 O O . LEU C 1 80 ? -25.863 6.174 1.251 1.000 43.456 60 LEU C O 1
ATOM 2540 N N . GLY C 1 81 ? -24.174 4.656 1.054 1.000 42.437 61 GLY C N 1
ATOM 2541 C CA . GLY C 1 81 ? -23.050 5.546 1.401 1.000 42.169 61 GLY C CA 1
ATOM 2542 C C . GLY C 1 81 ? -22.933 6.733 0.445 1.000 42.462 61 GLY C C 1
ATOM 2543 O O . GLY C 1 81 ? -22.684 7.824 0.921 1.000 41.652 61 GLY C O 1
ATOM 2544 N N . ASP C 1 82 ? -23.134 6.503 -0.867 1.000 43.525 62 ASP C N 1
ATOM 2545 C CA . ASP C 1 82 ? -23.014 7.539 -1.950 1.000 44.437 62 ASP C CA 1
ATOM 2546 C C . ASP C 1 82 ? -24.052 8.669 -1.739 1.000 44.962 62 ASP C C 1
ATOM 2547 O O . ASP C 1 82 ? -23.830 9.762 -2.277 1.000 44.427 62 ASP C O 1
ATOM 2552 N N . GLN C 1 83 ? -25.131 8.405 -0.981 1.000 46.453 63 GLN C N 1
ATOM 2553 C CA . GLN C 1 83 ? -26.241 9.378 -0.708 1.000 47.134 63 GLN C CA 1
ATOM 2554 C C . GLN C 1 83 ? -25.734 10.548 0.165 1.000 47.869 63 GLN C C 1
ATOM 2555 O O . GLN C 1 83 ? -26.357 11.616 0.115 1.000 47.361 63 GLN C O 1
ATOM 2561 N N . PHE C 1 84 ? -24.655 10.342 0.939 1.000 49.596 64 PHE C N 1
ATOM 2562 C CA . PHE C 1 84 ? -24.067 11.364 1.856 1.000 51.939 64 PHE C CA 1
ATOM 2563 C C . PHE C 1 84 ? -23.386 12.465 1.034 1.000 54.485 64 PHE C C 1
ATOM 2564 O O . PHE C 1 84 ? -22.542 12.137 0.185 1.000 56.023 64 PHE C O 1
ATOM 2572 N N . ASN C 1 85 ? -23.744 13.731 1.305 1.000 57.582 65 ASN C N 1
ATOM 2573 C CA . ASN C 1 85 ? -23.232 14.944 0.592 1.000 60.836 65 ASN C CA 1
ATOM 2574 C C . ASN C 1 85 ? -22.694 15.951 1.631 1.000 61.615 65 ASN C C 1
ATOM 2575 O O . ASN C 1 85 ? -23.055 17.140 1.552 1.000 62.657 65 ASN C O 1
ATOM 2580 N N . GLY C 1 86 ? -21.866 15.477 2.560 1.000 62.675 66 GLY C N 1
ATOM 2581 C CA . GLY C 1 86 ? -21.214 16.296 3.603 1.000 62.758 66 GLY C CA 1
ATOM 2582 C C . GLY C 1 86 ? -19.708 16.306 3.436 1.000 63.598 66 GLY C C 1
ATOM 2583 O O . GLY C 1 86 ? -19.173 15.350 2.831 1.000 64.200 66 GLY C O 1
ATOM 2584 N N . GLU C 1 87 ? -19.046 17.343 3.946 1.000 63.917 67 GLU C N 1
ATOM 2585 C CA . GLU C 1 87 ? -17.564 17.505 3.883 1.000 63.703 67 GLU C CA 1
ATOM 2586 C C . GLU C 1 87 ? -16.925 16.523 4.874 1.000 62.056 67 GLU C C 1
ATOM 2587 O O . GLU C 1 87 ? -17.254 16.600 6.068 1.000 61.344 67 GLU C O 1
ATOM 2593 N N . LEU C 1 88 ? -16.056 15.631 4.379 1.000 60.094 68 LEU C N 1
ATOM 2594 C CA . LEU C 1 88 ? -15.424 14.528 5.170 1.000 58.937 68 LEU C CA 1
ATOM 2595 C C . LEU C 1 88 ? -13.925 14.800 5.396 1.000 58.424 68 LEU C C 1
ATOM 2596 O O . LEU C 1 88 ? -13.347 14.118 6.249 1.000 58.588 68 LEU C O 1
ATOM 2601 N N . GLU C 1 89 ? -13.331 15.753 4.656 1.000 58.349 69 GLU C N 1
ATOM 2602 C CA . GLU C 1 89 ? -11.851 16.026 4.641 1.000 58.118 69 GLU C CA 1
ATOM 2603 C C . GLU C 1 89 ? -11.332 16.179 6.083 1.000 56.436 69 GLU C C 1
ATOM 2604 O O . GLU C 1 89 ? -10.440 15.394 6.478 1.000 54.690 69 GLU C O 1
ATOM 2610 N N . ALA C 1 90 ? -11.878 17.145 6.825 1.000 55.388 70 ALA C N 1
ATOM 2611 C CA . ALA C 1 90 ? -11.512 17.464 8.235 1.000 54.638 70 ALA C CA 1
ATOM 2612 C C . ALA C 1 90 ? -11.738 16.234 9.124 1.000 53.547 70 ALA C C 1
ATOM 2613 O O . ALA C 1 90 ? -10.856 15.927 9.925 1.000 53.857 70 ALA C O 1
ATOM 2615 N N . SER C 1 91 ? -12.890 15.570 8.969 1.000 52.308 71 SER C N 1
ATOM 2616 C CA . SER C 1 91 ? -13.302 14.352 9.739 1.000 51.500 71 SER C CA 1
ATOM 2617 C C . SER C 1 91 ? -12.349 13.181 9.439 1.000 49.949 71 SER C C 1
ATOM 2618 O O . SER C 1 91 ? -11.792 12.631 10.381 1.000 49.135 71 SER C O 1
ATOM 2621 N N . ALA C 1 92 ? -12.191 12.837 8.165 1.000 49.150 72 ALA C N 1
ATOM 2622 C CA . ALA C 1 92 ? -11.359 11.706 7.670 1.000 49.557 72 ALA C CA 1
ATOM 2623 C C . ALA C 1 92 ? -9.915 11.854 8.169 1.000 50.177 72 ALA C C 1
ATOM 2624 O O . ALA C 1 92 ? -9.374 10.874 8.711 1.000 50.344 72 ALA C O 1
ATOM 2626 N N . LYS C 1 93 ? -9.328 13.035 7.988 1.000 51.153 73 LYS C N 1
ATOM 2627 C CA . LYS C 1 93 ? -7.919 13.346 8.368 1.000 51.688 73 LYS C CA 1
ATOM 2628 C C . LYS C 1 93 ? -7.760 13.233 9.895 1.000 50.105 73 LYS C C 1
ATOM 2629 O O . LYS C 1 93 ? -6.722 12.703 10.342 1.000 50.493 73 LYS C O 1
ATOM 2635 N N . ASN C 1 94 ? -8.750 13.710 10.652 1.000 48.593 74 ASN C N 1
ATOM 2636 C CA . ASN C 1 94 ? -8.751 13.703 12.145 1.000 47.634 74 ASN C CA 1
ATOM 2637 C C . ASN C 1 94 ? -8.771 12.247 12.650 1.000 45.842 74 ASN C C 1
ATOM 2638 O O . ASN C 1 94 ? -8.009 11.938 13.591 1.000 45.531 74 ASN C O 1
ATOM 2643 N N . VAL C 1 95 ? -9.610 11.400 12.045 1.000 44.174 75 VAL C N 1
ATOM 2644 C CA . VAL C 1 95 ? -9.744 9.945 12.383 1.000 43.289 75 VAL C CA 1
ATOM 2645 C C . VAL C 1 95 ? -8.406 9.235 12.092 1.000 42.797 75 VAL C C 1
ATOM 2646 O O . VAL C 1 95 ? -7.995 8.413 12.922 1.000 42.655 75 VAL C O 1
ATOM 2650 N N . ILE C 1 96 ? -7.769 9.551 10.955 1.000 42.108 76 ILE C N 1
ATOM 2651 C CA . ILE C 1 96 ? -6.467 8.944 10.509 1.000 42.343 76 ILE C CA 1
ATOM 2652 C C . ILE C 1 96 ? -5.360 9.322 11.514 1.000 42.495 76 ILE C C 1
ATOM 2653 O O . ILE C 1 96 ? -4.537 8.446 11.837 1.000 41.154 76 ILE C O 1
ATOM 2658 N N . ALA C 1 97 ? -5.348 10.579 11.974 1.000 43.486 77 ALA C N 1
ATOM 2659 C CA . ALA C 1 97 ? -4.342 11.133 12.923 1.000 44.368 77 ALA C CA 1
ATOM 2660 C C . ALA C 1 97 ? -4.318 10.292 14.206 1.000 44.762 77 ALA C C 1
ATOM 2661 O O . ALA C 1 97 ? -3.231 9.885 14.615 1.000 45.137 77 ALA C O 1
ATOM 2663 N N . GLU C 1 98 ? -5.487 10.040 14.794 1.000 46.259 78 GLU C N 1
ATOM 2664 C CA . GLU C 1 98 ? -5.638 9.287 16.074 1.000 47.615 78 GLU C CA 1
ATOM 2665 C C . GLU C 1 98 ? -5.498 7.774 15.809 1.000 47.308 78 GLU C C 1
ATOM 2666 O O . GLU C 1 98 ? -5.180 7.049 16.759 1.000 45.945 78 GLU C O 1
ATOM 2672 N N . THR C 1 99 ? -5.736 7.330 14.562 1.000 48.286 79 THR C N 1
ATOM 2673 C CA . THR C 1 99 ? -5.585 5.906 14.112 1.000 49.034 79 THR C CA 1
ATOM 2674 C C . THR C 1 99 ? -4.119 5.495 14.229 1.000 49.246 79 THR C C 1
ATOM 2675 O O . THR C 1 99 ? -3.846 4.482 14.901 1.000 48.481 79 THR C O 1
ATOM 2679 N N . ILE C 1 100 ? -3.224 6.259 13.596 1.000 50.400 80 ILE C N 1
ATOM 2680 C CA . ILE C 1 100 ? -1.736 6.043 13.617 1.000 51.775 80 ILE C CA 1
ATOM 2681 C C . ILE C 1 100 ? -1.286 5.887 15.074 1.000 52.253 80 ILE C C 1
ATOM 2682 O O . ILE C 1 100 ? -0.610 4.898 15.380 1.000 51.865 80 ILE C O 1
ATOM 2687 N N . LYS C 1 101 ? -1.673 6.838 15.917 1.000 53.600 81 LYS C N 1
ATOM 2688 C CA . LYS C 1 101 ? -1.267 6.941 17.350 1.000 55.134 81 LYS C CA 1
ATOM 2689 C C . LYS C 1 101 ? -1.840 5.752 18.151 1.000 57.065 81 LYS C C 1
ATOM 2690 O O . LYS C 1 101 ? -1.193 5.345 19.136 1.000 58.477 81 LYS C O 1
ATOM 2696 N N . GLY C 1 102 ? -3.005 5.230 17.736 1.000 59.446 82 GLY C N 1
ATOM 2697 C CA . GLY C 1 102 ? -3.703 4.092 18.384 1.000 60.768 82 GLY C CA 1
ATOM 2698 C C . GLY C 1 102 ? -4.823 4.563 19.310 1.000 62.780 82 GLY C C 1
ATOM 2699 O O . GLY C 1 102 ? -5.008 3.939 20.365 1.000 63.452 82 GLY C O 1
ATOM 2700 N N . GLN C 1 103 ? -5.542 5.627 18.915 1.000 64.555 83 GLN C N 1
ATOM 2701 C CA . GLN C 1 103 ? -6.687 6.228 19.671 1.000 65.926 83 GLN C CA 1
ATOM 2702 C C . GLN C 1 103 ? -7.883 6.414 18.708 1.000 66.249 83 GLN C C 1
ATOM 2703 O O . GLN C 1 103 ? -8.660 7.388 18.891 1.000 66.826 83 GLN C O 1
ATOM 2709 N N . THR C 1 104 ? -8.020 5.505 17.737 1.000 66.121 84 THR C N 1
ATOM 2710 C CA . THR C 1 104 ? -9.064 5.527 16.661 1.000 65.834 84 THR C CA 1
ATOM 2711 C C . THR C 1 104 ? -10.445 5.227 17.261 1.000 66.626 84 THR C C 1
ATOM 2712 O O . THR C 1 104 ? -11.402 5.957 16.918 1.000 66.428 84 THR C O 1
ATOM 2716 N N . GLY C 1 105 ? -10.536 4.195 18.123 1.000 67.453 85 GLY C N 1
ATOM 2717 C CA . GLY C 1 105 ? -11.803 3.677 18.700 1.000 66.528 85 GLY C CA 1
ATOM 2718 C C . GLY C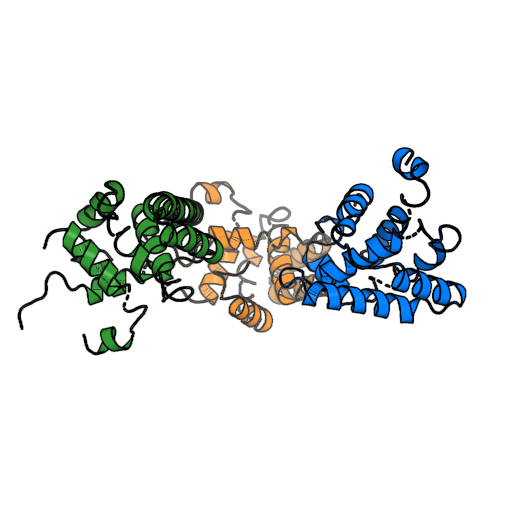 1 105 ? -12.703 4.796 19.205 1.000 65.014 85 GLY C C 1
ATOM 2719 O O . GLY C 1 105 ? -13.924 4.781 18.871 1.000 66.338 85 GLY C O 1
ATOM 2720 N N . ALA C 1 106 ? -12.132 5.731 19.961 1.000 61.599 86 ALA C N 1
ATOM 2721 C CA . ALA C 1 106 ? -12.836 6.867 20.604 1.000 59.753 86 ALA C CA 1
ATOM 2722 C C . ALA C 1 106 ? -13.511 7.748 19.536 1.000 58.182 86 ALA C C 1
ATOM 2723 O O . ALA C 1 106 ? -14.764 7.703 19.431 1.000 57.359 86 ALA C O 1
ATOM 2725 N N . ILE C 1 107 ? -12.712 8.493 18.762 1.000 55.401 87 ILE C N 1
ATOM 2726 C CA . ILE C 1 107 ? -13.178 9.653 17.930 1.000 53.556 87 ILE C CA 1
ATOM 2727 C C . ILE C 1 107 ? -13.867 9.160 16.639 1.000 50.976 87 ILE C C 1
ATOM 2728 O O . ILE C 1 107 ? -14.573 9.964 16.032 1.000 50.259 87 ILE C O 1
ATOM 2733 N N . LEU C 1 108 ? -13.649 7.896 16.233 1.000 48.432 88 LEU C N 1
ATOM 2734 C CA . LEU C 1 108 ? -14.293 7.298 15.020 1.000 46.568 88 LEU C CA 1
ATOM 2735 C C . LEU C 1 108 ? -15.816 7.338 15.192 1.000 45.548 88 LEU C C 1
ATOM 2736 O O . LEU C 1 108 ? -16.491 7.887 14.308 1.000 44.755 88 LEU C O 1
ATOM 2741 N N . GLN C 1 109 ? -16.320 6.783 16.298 1.000 45.063 89 GLN C N 1
ATOM 2742 C CA . GLN C 1 109 ? -17.779 6.712 16.608 1.000 45.143 89 GLN C CA 1
ATOM 2743 C C . GLN C 1 109 ? -18.337 8.124 16.730 1.000 44.238 89 GLN C C 1
ATOM 2744 O O . GLN C 1 109 ? -19.340 8.412 16.061 1.000 44.774 89 GLN C O 1
ATOM 2750 N N . ASP C 1 110 ? -17.697 8.965 17.548 1.000 43.287 90 ASP C N 1
ATOM 2751 C CA . ASP C 1 110 ? -18.120 10.373 17.819 1.000 42.098 90 ASP C CA 1
ATOM 2752 C C . ASP C 1 110 ? -18.173 11.158 16.489 1.000 39.905 90 ASP C C 1
ATOM 2753 O O . ASP C 1 110 ? -19.119 11.942 16.312 1.000 40.104 90 ASP C O 1
ATOM 2758 N N . THR C 1 111 ? -17.206 10.936 15.591 1.000 37.779 91 THR C N 1
ATOM 2759 C CA . THR C 1 111 ? -17.162 11.548 14.218 1.000 36.468 91 THR C CA 1
ATOM 2760 C C . THR C 1 111 ? -18.405 11.098 13.417 1.000 35.641 91 THR C C 1
ATOM 2761 O O . THR C 1 111 ? -19.088 11.973 12.870 1.000 35.392 91 THR C O 1
ATOM 2765 N N . VAL C 1 112 ? -18.674 9.783 13.370 1.000 34.976 92 VAL C N 1
ATOM 2766 C CA . VAL C 1 112 ? -19.802 9.170 12.588 1.000 35.430 92 VAL C CA 1
ATOM 2767 C C . VAL C 1 112 ? -21.151 9.638 13.180 1.000 35.954 92 VAL C C 1
ATOM 2768 O O . VAL C 1 112 ? -22.045 9.977 12.391 1.000 36.440 92 VAL C O 1
ATOM 2772 N N . GLU C 1 113 ? -21.279 9.650 14.505 1.000 37.019 93 GLU C N 1
ATOM 2773 C CA . GLU C 1 113 ? -22.523 10.080 15.227 1.000 38.015 93 GLU C CA 1
ATOM 2774 C C . GLU C 1 113 ? -22.785 11.574 14.957 1.000 37.545 93 GLU C C 1
ATOM 2775 O O . GLU C 1 113 ? -23.947 11.929 14.658 1.000 36.871 93 GLU C O 1
ATOM 2781 N N . SER C 1 114 ? -21.749 12.397 15.050 1.000 37.638 94 SER C N 1
ATOM 2782 C CA . SER C 1 114 ? -21.800 13.868 14.822 1.000 37.933 94 SER C CA 1
ATOM 2783 C C . SER C 1 114 ? -22.296 14.159 13.389 1.000 37.410 94 SER C C 1
ATOM 2784 O O . SER C 1 114 ? -23.210 14.981 13.241 1.000 37.017 94 SER C O 1
ATOM 2787 N N . LEU C 1 115 ? -21.711 13.491 12.391 1.000 37.221 95 LEU C N 1
ATOM 2788 C CA . LEU C 1 115 ? -22.077 13.636 10.939 1.000 37.705 95 LEU C CA 1
ATOM 2789 C C . LEU C 1 115 ? -23.492 13.063 10.689 1.000 38.005 95 LEU C C 1
ATOM 2790 O O . LEU C 1 115 ? -24.232 13.656 9.874 1.000 37.683 95 LEU C O 1
ATOM 2795 N N . SER C 1 116 ? -23.843 11.961 11.367 1.000 38.843 96 SER C N 1
ATOM 2796 C CA . SER C 1 116 ? -25.147 11.234 11.219 1.000 39.686 96 SER C CA 1
ATOM 2797 C C . SER C 1 116 ? -26.305 12.084 11.753 1.000 40.166 96 SER C C 1
ATOM 2798 O O . SER C 1 116 ? -27.332 12.159 11.072 1.000 39.976 96 SER C O 1
ATOM 2801 N N . LYS C 1 117 ? -26.143 12.680 12.938 1.000 42.122 97 LYS C N 1
ATOM 2802 C CA . LYS C 1 117 ? -27.209 13.474 13.618 1.000 43.716 97 LYS C CA 1
ATOM 2803 C C . LYS C 1 117 ? -27.432 14.800 12.855 1.000 43.380 97 LYS C C 1
ATOM 2804 O O . LYS C 1 117 ? -28.586 15.257 12.807 1.000 44.587 97 LYS C O 1
ATOM 2810 N N . THR C 1 118 ? -26.371 15.376 12.278 1.000 42.480 98 THR C N 1
ATOM 2811 C CA . THR C 1 118 ? -26.430 16.604 11.423 1.000 42.343 98 THR C CA 1
ATOM 2812 C C . THR C 1 118 ? -27.234 16.307 10.147 1.000 42.074 98 THR C C 1
ATOM 2813 O O . THR C 1 118 ? -28.012 17.180 9.726 1.000 43.231 98 THR C O 1
ATOM 2817 N N . TRP C 1 119 ? -27.033 15.129 9.564 1.000 41.155 99 TRP C N 1
ATOM 2818 C CA . TRP C 1 119 ? -27.688 14.676 8.306 1.000 40.448 99 TRP C CA 1
ATOM 2819 C C . TRP C 1 119 ? -29.184 14.409 8.570 1.000 40.498 99 TRP C C 1
ATOM 2820 O O . TRP C 1 119 ? -30.016 14.852 7.753 1.000 40.238 99 TRP C O 1
ATOM 2831 N N . CYS C 1 120 ? -29.501 13.731 9.673 1.000 40.744 100 CYS C N 1
ATOM 2832 C CA . CYS C 1 120 ? -30.898 13.388 10.096 1.000 41.890 100 CYS C CA 1
ATOM 2833 C C . CYS C 1 120 ? -31.699 14.669 10.392 1.000 42.496 100 CYS C C 1
ATOM 2834 O O . CYS C 1 120 ? -32.916 14.668 10.147 1.000 43.516 100 CYS C O 1
ATOM 2837 N N . ALA C 1 121 ? -31.034 15.706 10.895 1.000 43.338 101 ALA C N 1
ATOM 2838 C CA . ALA C 1 121 ? -31.619 17.048 11.169 1.000 44.005 101 ALA C CA 1
ATOM 2839 C C . ALA C 1 121 ? -32.008 17.732 9.843 1.000 45.233 101 ALA C C 1
ATOM 2840 O O . ALA C 1 121 ? -33.077 18.393 9.804 1.000 45.963 101 ALA C O 1
ATOM 2842 N N . GLN C 1 122 ? -31.171 17.582 8.805 1.000 45.835 102 GLN C N 1
ATOM 2843 C CA . GLN C 1 122 ? -31.404 18.144 7.437 1.000 45.539 102 GLN C CA 1
ATOM 2844 C C . GLN C 1 122 ? -32.459 17.303 6.711 1.000 44.372 102 GLN C C 1
ATOM 2845 O O . GLN C 1 122 ? -33.401 17.894 6.161 1.000 44.300 102 GLN C O 1
ATOM 2851 N N . ASP C 1 123 ? -32.288 15.972 6.717 1.000 43.657 103 ASP C N 1
ATOM 2852 C CA . ASP C 1 123 ? -33.162 14.985 6.016 1.000 43.218 103 ASP C CA 1
ATOM 2853 C C . ASP C 1 123 ? -34.085 14.303 7.048 1.000 42.473 103 ASP C C 1
ATOM 2854 O O . ASP C 1 123 ? -33.639 13.345 7.699 1.000 42.502 103 ASP C O 1
ATOM 2859 N N . SER C 1 124 ? -35.325 14.789 7.163 1.000 42.177 104 SER C N 1
ATOM 2860 C CA . SER C 1 124 ? -36.365 14.328 8.139 1.000 41.841 104 SER C CA 1
ATOM 2861 C C . SER C 1 124 ? -36.768 12.874 7.853 1.000 40.970 104 SER C C 1
ATOM 2862 O O . SER C 1 124 ? -37.115 12.166 8.802 1.000 40.915 104 SER C O 1
ATOM 2865 N N . SER C 1 125 ? -36.720 12.466 6.591 1.000 40.786 105 SER C N 1
ATOM 2866 C CA . SER C 1 125 ? -37.115 11.111 6.106 1.000 40.407 105 SER C CA 1
ATOM 2867 C C . SER C 1 125 ? -36.110 10.029 6.584 1.000 39.608 105 SER C C 1
ATOM 2868 O O . SER C 1 125 ? -36.516 8.860 6.673 1.000 39.746 105 SER C O 1
ATOM 2871 N N . LEU C 1 126 ? -34.860 10.416 6.878 1.000 38.357 106 LEU C N 1
ATOM 2872 C CA . LEU C 1 126 ? -33.710 9.476 7.067 1.000 37.865 106 LEU C CA 1
ATOM 2873 C C . LEU C 1 126 ? -33.695 8.920 8.505 1.000 36.846 106 LEU C C 1
ATOM 2874 O O . LEU C 1 126 ? -33.749 9.718 9.449 1.000 36.523 106 LEU C O 1
ATOM 2879 N N . ALA C 1 127 ? -33.604 7.589 8.637 1.000 36.193 107 ALA C N 1
ATOM 2880 C CA . ALA C 1 127 ? -33.441 6.856 9.922 1.000 35.807 107 ALA C CA 1
ATOM 2881 C C . ALA C 1 127 ? -31.981 6.954 10.376 1.000 36.152 107 ALA C C 1
ATOM 2882 O O . ALA C 1 127 ? -31.076 6.745 9.526 1.000 36.428 107 ALA C O 1
ATOM 2884 N N . TYR C 1 128 ? -31.761 7.251 11.659 1.000 36.200 108 TYR C N 1
ATOM 2885 C CA . TYR C 1 128 ? -30.423 7.532 12.263 1.000 36.835 108 TYR C CA 1
ATOM 2886 C C . TYR C 1 128 ? -29.474 6.336 12.068 1.000 36.534 108 TYR C C 1
ATOM 2887 O O . TYR C 1 128 ? -28.303 6.558 11.742 1.000 35.924 108 TYR C O 1
ATOM 2896 N N . GLU C 1 129 ? -29.968 5.123 12.285 1.000 36.974 109 GLU C N 1
ATOM 2897 C CA . GLU C 1 129 ? -29.169 3.865 12.197 1.000 37.191 109 GLU C CA 1
ATOM 2898 C C . GLU C 1 129 ? -28.747 3.632 10.739 1.000 36.715 109 GLU C C 1
ATOM 2899 O O . GLU C 1 129 ? -27.650 3.094 10.523 1.000 37.247 109 GLU C O 1
ATOM 2905 N N . ARG C 1 130 ? -29.587 4.033 9.788 1.000 36.095 110 ARG C N 1
ATOM 2906 C CA . ARG C 1 130 ? -29.321 3.898 8.332 1.000 35.796 110 ARG C CA 1
ATOM 2907 C C . ARG C 1 130 ? -28.273 4.951 7.907 1.000 35.019 110 ARG C C 1
ATOM 2908 O O . ARG C 1 130 ? -27.448 4.640 7.032 1.000 35.101 110 ARG C O 1
ATOM 2916 N N . ALA C 1 131 ? -28.320 6.139 8.508 1.000 33.981 111 ALA C N 1
ATOM 2917 C CA . ALA C 1 131 ? -27.367 7.259 8.266 1.000 33.536 111 ALA C CA 1
ATOM 2918 C C . ALA C 1 131 ? -25.997 6.893 8.834 1.000 32.933 111 ALA C C 1
ATOM 2919 O O . ALA C 1 131 ? -24.994 7.145 8.159 1.000 32.523 111 ALA C O 1
ATOM 2921 N N . PHE C 1 132 ? -25.978 6.327 10.047 1.000 32.584 112 PHE C N 1
ATOM 2922 C CA . PHE C 1 132 ? -24.762 5.855 10.769 1.000 32.077 112 PHE C CA 1
ATOM 2923 C C . PHE C 1 132 ? -23.948 4.930 9.852 1.000 32.034 112 PHE C C 1
ATOM 2924 O O . PHE C 1 132 ? -22.726 5.145 9.721 1.000 31.956 112 PHE C O 1
ATOM 2932 N N . LEU C 1 133 ? -24.617 3.938 9.241 1.000 31.811 113 LEU C N 1
ATOM 2933 C CA . LEU C 1 133 ? -24.001 2.940 8.313 1.000 32.030 113 LEU C CA 1
ATOM 2934 C C . LEU C 1 133 ? -23.481 3.652 7.064 1.000 31.520 113 LEU C C 1
ATOM 2935 O O . LEU C 1 133 ? -22.350 3.365 6.658 1.000 31.397 113 LEU C O 1
ATOM 2940 N N . ALA C 1 134 ? -24.290 4.543 6.489 1.000 31.255 114 ALA C N 1
ATOM 2941 C CA . ALA C 1 134 ? -23.992 5.299 5.239 1.000 30.883 114 ALA C CA 1
ATOM 2942 C C . ALA C 1 134 ? -22.724 6.143 5.431 1.000 30.920 114 ALA C C 1
ATOM 2943 O O . ALA C 1 134 ? -21.840 6.095 4.551 1.000 31.136 114 ALA C O 1
ATOM 2945 N N . VAL C 1 135 ? -22.645 6.882 6.537 1.000 30.757 115 VAL C N 1
ATOM 2946 C CA . VAL C 1 135 ? -21.498 7.778 6.874 1.000 30.937 115 VAL C CA 1
ATOM 2947 C C . VAL C 1 135 ? -20.234 6.921 7.079 1.000 30.648 115 VAL C C 1
ATOM 2948 O O . VAL C 1 135 ? -19.185 7.344 6.635 1.000 30.835 115 VAL C O 1
ATOM 2952 N N . SER C 1 136 ? -20.364 5.761 7.738 1.000 30.514 116 SER C N 1
ATOM 2953 C CA . SER C 1 136 ? -19.253 4.789 8.004 1.000 30.437 116 SER C CA 1
ATOM 2954 C C . SER C 1 136 ? -18.603 4.354 6.678 1.000 30.213 116 SER C C 1
ATOM 2955 O O . SER C 1 136 ? -17.362 4.393 6.584 1.000 30.366 116 SER C O 1
ATOM 2958 N N . VAL C 1 137 ? -19.422 3.974 5.705 1.000 30.255 117 VAL C N 1
ATOM 2959 C CA . VAL C 1 137 ? -18.992 3.459 4.366 1.000 30.309 117 VAL C CA 1
ATOM 2960 C C . VAL C 1 137 ? -18.292 4.593 3.582 1.000 30.623 117 VAL C C 1
ATOM 2961 O O . VAL C 1 137 ? -17.184 4.354 3.077 1.000 29.923 117 VAL C O 1
ATOM 2965 N N . LYS C 1 138 ? -18.932 5.768 3.492 1.000 31.413 118 LYS C N 1
ATOM 2966 C CA . LYS C 1 138 ? -18.422 6.966 2.741 1.000 32.324 118 LYS C CA 1
ATOM 2967 C C . LYS C 1 138 ? -17.107 7.448 3.363 1.000 32.329 118 LYS C C 1
ATOM 2968 O O . LYS C 1 138 ? -16.213 7.874 2.601 1.000 32.421 118 LYS C O 1
ATOM 2974 N N . LEU C 1 139 ? -17.010 7.403 4.690 1.000 32.354 119 LEU C N 1
ATOM 2975 C CA . LEU C 1 139 ? -15.805 7.797 5.456 1.000 32.860 119 LEU C CA 1
ATOM 2976 C C . LEU C 1 139 ? -14.666 6.815 5.141 1.000 33.166 119 LEU C C 1
ATOM 2977 O O . LEU C 1 139 ? -13.551 7.284 4.817 1.000 32.675 119 LEU C O 1
ATOM 2982 N N . LEU C 1 140 ? -14.943 5.510 5.233 1.000 33.721 120 LEU C N 1
ATOM 2983 C CA . LEU C 1 140 ? -13.990 4.421 4.868 1.000 34.561 120 LEU C CA 1
ATOM 2984 C C . LEU C 1 140 ? -13.550 4.603 3.412 1.000 35.033 120 LEU C C 1
ATOM 2985 O O . LEU C 1 140 ? -12.341 4.511 3.151 1.000 35.117 120 LEU C O 1
ATOM 2990 N N . GLU C 1 141 ? -14.508 4.851 2.511 1.000 36.392 121 GLU C N 1
ATOM 2991 C CA . GLU C 1 141 ? -14.264 5.098 1.056 1.000 37.636 121 GLU C CA 1
ATOM 2992 C C . GLU C 1 141 ? -13.303 6.274 0.902 1.000 38.000 121 GLU C C 1
ATOM 2993 O O . GLU C 1 141 ? -12.294 6.120 0.213 1.000 37.622 121 GLU C O 1
ATOM 2999 N N . TYR C 1 142 ? -13.619 7.396 1.540 1.000 38.852 122 TYR C N 1
ATOM 3000 C CA . TYR C 1 142 ? -12.872 8.682 1.436 1.000 39.195 122 TYR C CA 1
ATOM 3001 C C . TYR C 1 142 ? -11.478 8.530 2.057 1.000 39.012 122 TYR C C 1
ATOM 3002 O O . TYR C 1 142 ? -10.517 9.090 1.553 1.000 38.539 122 TYR C O 1
ATOM 3019 N N . ALA C 1 144 ? -9.802 5.730 2.252 1.000 38.875 124 ALA C N 1
ATOM 3020 C CA . ALA C 1 144 ? -9.051 4.854 1.359 1.000 38.603 124 ALA C CA 1
ATOM 3021 C C . ALA C 1 144 ? -8.408 5.675 0.225 1.000 37.947 124 ALA C C 1
ATOM 3022 O O . ALA C 1 144 ? -7.308 5.326 -0.191 1.000 37.873 124 ALA C O 1
ATOM 3024 N N . HIS C 1 145 ? -9.082 6.725 -0.236 1.000 37.890 125 HIS C N 1
ATOM 3025 C CA . HIS C 1 145 ? -8.629 7.597 -1.357 1.000 38.402 125 HIS C CA 1
ATOM 3026 C C . HIS C 1 145 ? -7.468 8.493 -0.898 1.000 37.415 125 HIS C C 1
ATOM 3027 O O . HIS C 1 145 ? -6.472 8.581 -1.642 1.000 38.360 125 HIS C O 1
ATOM 3034 N N . ILE C 1 146 ? -7.591 9.124 0.279 1.000 35.958 126 ILE C N 1
ATOM 3035 C CA . ILE C 1 146 ? -6.647 10.184 0.769 1.000 35.132 126 ILE C CA 1
ATOM 3036 C C . ILE C 1 146 ? -5.474 9.544 1.542 1.000 34.338 126 ILE C C 1
ATOM 3037 O O . ILE C 1 146 ? -4.438 10.218 1.678 1.000 34.427 126 ILE C O 1
ATOM 3042 N N . ALA C 1 147 ? -5.633 8.310 2.035 1.000 33.480 127 ALA C N 1
ATOM 3043 C CA . ALA C 1 147 ? -4.622 7.615 2.878 1.000 33.154 127 ALA C CA 1
ATOM 3044 C C . ALA C 1 147 ? -4.721 6.093 2.711 1.000 32.722 127 ALA C C 1
ATOM 3045 O O . ALA C 1 147 ? -5.017 5.382 3.666 1.000 32.242 127 ALA C O 1
ATOM 3047 N N . PRO C 1 148 ? -4.428 5.543 1.502 1.000 32.830 128 PRO C N 1
ATOM 3048 C CA . PRO C 1 148 ? -4.470 4.088 1.288 1.000 32.610 128 PRO C CA 1
ATOM 3049 C C . PRO C 1 148 ? -3.375 3.298 2.047 1.000 32.598 128 PRO C C 1
ATOM 3050 O O . PRO C 1 148 ? -3.524 2.105 2.180 1.000 32.477 128 PRO C O 1
ATOM 3054 N N . GLU C 1 149 ? -2.325 3.985 2.525 1.000 32.688 129 GLU C N 1
ATOM 3055 C CA . GLU C 1 149 ? -1.141 3.362 3.198 1.000 32.708 129 GLU C CA 1
ATOM 3056 C C . GLU C 1 149 ? -1.481 2.993 4.656 1.000 32.826 129 GLU C C 1
ATOM 3057 O O . GLU C 1 149 ? -0.800 2.116 5.197 1.000 33.382 129 GLU C O 1
ATOM 3063 N N . VAL C 1 150 ? -2.483 3.659 5.265 1.000 32.693 130 VAL C N 1
ATOM 3064 C CA . VAL C 1 150 ? -2.841 3.498 6.725 1.000 32.373 130 VAL C CA 1
ATOM 3065 C C . VAL C 1 150 ? -4.360 3.236 6.905 1.000 32.057 130 VAL C C 1
ATOM 3066 O O . VAL C 1 150 ? -4.762 3.044 8.041 1.000 32.249 130 VAL C O 1
ATOM 3070 N N . VAL C 1 151 ? -5.153 3.221 5.819 1.000 32.161 131 VAL C N 1
ATOM 3071 C CA . VAL C 1 151 ? -6.651 3.045 5.879 1.000 32.315 131 VAL C CA 1
ATOM 3072 C C . VAL C 1 151 ? -6.981 1.666 6.486 1.000 32.675 131 VAL C C 1
ATOM 3073 O O . VAL C 1 151 ? -7.992 1.563 7.160 1.000 32.686 131 VAL C O 1
ATOM 3077 N N . GLY C 1 152 ? -6.139 0.661 6.242 1.000 33.216 132 GLY C N 1
ATOM 3078 C CA . GLY C 1 152 ? -6.309 -0.712 6.768 1.000 33.425 132 GLY C CA 1
ATOM 3079 C C . GLY C 1 152 ? -6.439 -0.740 8.287 1.000 33.745 132 GLY C C 1
ATOM 3080 O O . GLY C 1 152 ? -7.085 -1.652 8.794 1.000 33.980 132 GLY C O 1
ATOM 3081 N N . GLN C 1 153 ? -5.857 0.248 8.970 1.000 34.166 133 GLN C N 1
ATOM 3082 C CA . GLN C 1 153 ? -5.762 0.317 10.450 1.000 34.803 133 GLN C CA 1
ATOM 3083 C C . GLN C 1 153 ? -7.124 0.713 11.081 1.000 34.732 133 GLN C C 1
ATOM 3084 O O . GLN C 1 153 ? -7.241 0.567 12.294 1.000 35.236 133 GLN C O 1
ATOM 3090 N N . VAL C 1 154 ? -8.104 1.195 10.281 1.000 34.672 134 VAL C N 1
ATOM 3091 C CA . VAL C 1 154 ? -9.478 1.605 10.781 1.000 34.558 134 VAL C CA 1
ATOM 3092 C C . VAL C 1 154 ? -10.507 0.490 10.493 1.000 33.812 134 VAL C C 1
ATOM 3093 O O . VAL C 1 154 ? -11.668 0.667 10.881 1.000 34.057 134 VAL C O 1
ATOM 3097 N N . ALA C 1 155 ? -10.096 -0.598 9.839 1.000 33.195 135 ALA C N 1
ATOM 3098 C CA . ALA C 1 155 ? -10.967 -1.766 9.501 1.000 33.253 135 ALA C CA 1
ATOM 3099 C C . ALA C 1 155 ? -11.482 -2.417 10.793 1.000 32.593 135 ALA C C 1
ATOM 3100 O O . ALA C 1 155 ? -12.707 -2.534 10.953 1.000 32.354 135 ALA C O 1
ATOM 3102 N N . ILE C 1 156 ? -10.563 -2.814 11.665 1.000 32.431 136 ILE C N 1
ATOM 3103 C CA . ILE C 1 156 ? -10.841 -3.504 12.965 1.000 32.226 136 ILE C CA 1
ATOM 3104 C C . ILE C 1 156 ? -11.669 -2.570 13.877 1.000 32.213 136 ILE C C 1
ATOM 3105 O O . ILE C 1 156 ? -12.728 -2.966 14.357 1.000 31.494 136 ILE C O 1
ATOM 3110 N N . PRO C 1 157 ? -11.205 -1.313 14.158 1.000 32.648 137 PRO C N 1
ATOM 3111 C CA . PRO C 1 157 ? -12.005 -0.349 14.927 1.000 33.176 137 PRO C CA 1
ATOM 3112 C C . PRO C 1 157 ? -13.451 -0.174 14.436 1.000 34.306 137 PRO C C 1
ATOM 3113 O O . PRO C 1 157 ? -14.374 -0.128 15.243 1.000 34.365 137 PRO C O 1
ATOM 3125 N N . THR C 1 159 ? -15.191 -2.302 12.589 1.000 33.688 139 THR C N 1
ATOM 3126 C CA . THR C 1 159 ? -15.887 -3.567 12.790 1.000 33.181 139 THR C CA 1
ATOM 3127 C C . THR C 1 159 ? -16.446 -3.622 14.225 1.000 32.955 139 THR C C 1
ATOM 3128 O O . THR C 1 159 ? -17.633 -3.892 14.375 1.000 32.178 139 THR C O 1
ATOM 3132 N N . GLY C 1 160 ? -15.595 -3.361 15.218 1.000 33.490 140 GLY C N 1
ATOM 3133 C CA . GLY C 1 160 ? -15.950 -3.358 16.656 1.000 34.457 140 GLY C CA 1
ATOM 3134 C C . GLY C 1 160 ? -16.982 -2.279 16.996 1.000 35.491 140 GLY C C 1
ATOM 3135 O O . GLY C 1 160 ? -17.819 -2.475 17.875 1.000 34.699 140 GLY C O 1
ATOM 3144 N N . ILE C 1 162 ? -19.358 -1.118 14.916 1.000 37.877 142 ILE C N 1
ATOM 3145 C CA . ILE C 1 162 ? -20.653 -1.550 14.386 1.000 38.037 142 ILE C CA 1
ATOM 3146 C C . ILE C 1 162 ? -21.206 -2.707 15.258 1.000 38.114 142 ILE C C 1
ATOM 3147 O O . ILE C 1 162 ? -22.409 -2.666 15.596 1.000 38.151 142 ILE C O 1
ATOM 3152 N N . ASN C 1 163 ? -20.358 -3.685 15.595 1.000 38.136 143 ASN C N 1
ATOM 3153 C CA . ASN C 1 163 ? -20.716 -4.892 16.403 1.000 38.387 143 ASN C CA 1
ATOM 3154 C C . ASN C 1 163 ? -21.101 -4.473 17.835 1.000 38.660 143 ASN C C 1
ATOM 3155 O O . ASN C 1 163 ? -22.084 -5.018 18.354 1.000 39.159 143 ASN C O 1
ATOM 3160 N N . GLY C 1 164 ? -20.342 -3.548 18.433 1.000 38.701 144 GLY C N 1
ATOM 3161 C CA . GLY C 1 164 ? -20.536 -3.073 19.823 1.000 39.364 144 GLY C CA 1
ATOM 3162 C C . GLY C 1 164 ? -21.821 -2.256 19.988 1.000 40.392 144 GLY C C 1
ATOM 3163 O O . GLY C 1 164 ? -22.452 -2.353 21.075 1.000 42.018 144 GLY C O 1
ATOM 3164 N N . ASN C 1 165 ? -22.191 -1.480 18.963 1.000 40.399 145 ASN C N 1
ATOM 3165 C CA . ASN C 1 165 ? -23.360 -0.554 18.970 1.000 40.136 145 ASN C CA 1
ATOM 3166 C C . ASN C 1 165 ? -24.653 -1.380 18.899 1.000 40.148 145 ASN C C 1
ATOM 3167 O O . ASN C 1 165 ? -24.886 -2.021 17.855 1.000 40.710 145 ASN C O 1
ATOM 3172 N N . GLN C 1 166 ? -25.458 -1.355 19.972 1.000 39.761 146 GLN C N 1
ATOM 3173 C CA . GLN C 1 166 ? -26.715 -2.150 20.109 1.000 40.057 146 GLN C CA 1
ATOM 3174 C C . GLN C 1 166 ? -27.782 -1.601 19.161 1.000 39.391 146 GLN C C 1
ATOM 3175 O O . GLN C 1 166 ? -28.464 -2.409 18.532 1.000 38.891 146 GLN C O 1
ATOM 3181 N N . ALA C 1 167 ? -27.911 -0.271 19.082 1.000 39.080 147 ALA C N 1
ATOM 3182 C CA . ALA C 1 167 ? -28.901 0.450 18.231 1.000 39.157 147 ALA C CA 1
ATOM 3183 C C . ALA C 1 167 ? -28.738 0.025 16.760 1.000 39.072 147 ALA C C 1
ATOM 3184 O O . ALA C 1 167 ? -29.763 -0.255 16.110 1.000 38.840 147 ALA C O 1
ATOM 3186 N N . ILE C 1 168 ? -27.493 -0.033 16.274 1.000 39.446 148 ILE C N 1
ATOM 3187 C CA . ILE C 1 168 ? -27.143 -0.405 14.863 1.000 40.157 148 ILE C CA 1
ATOM 3188 C C . ILE C 1 168 ? -27.384 -1.908 14.670 1.000 40.695 148 ILE C C 1
ATOM 3189 O O . ILE C 1 168 ? -27.942 -2.280 13.634 1.000 39.874 148 ILE C O 1
ATOM 3194 N N . ARG C 1 169 ? -26.970 -2.721 15.640 1.000 42.240 149 ARG C N 1
ATOM 3195 C CA . ARG C 1 169 ? -27.148 -4.205 15.642 1.000 43.519 149 ARG C CA 1
ATOM 3196 C C . ARG C 1 169 ? -28.652 -4.544 15.580 1.000 43.994 149 ARG C C 1
ATOM 3197 O O . ARG C 1 169 ? -29.023 -5.447 14.790 1.000 44.538 149 ARG C O 1
ATOM 3205 N N . GLU C 1 170 ? -29.473 -3.841 16.378 1.000 43.907 150 GLU C N 1
ATOM 3206 C CA . GLU C 1 170 ? -30.959 -4.058 16.494 1.000 43.802 150 GLU C CA 1
ATOM 3207 C C . GLU C 1 170 ? -31.660 -3.640 15.193 1.000 42.553 150 GLU C C 1
ATOM 3208 O O . GLU C 1 170 ? -32.610 -4.332 14.791 1.000 42.044 150 GLU C O 1
ATOM 3214 N N . PHE C 1 171 ? -31.219 -2.543 14.584 1.000 41.593 151 PHE C N 1
ATOM 3215 C CA . PHE C 1 171 ? -31.778 -1.990 13.319 1.000 41.157 151 PHE C CA 1
ATOM 3216 C C . PHE C 1 171 ? -31.554 -2.991 12.166 1.000 41.632 151 PHE C C 1
ATOM 3217 O O . PHE C 1 171 ? -32.528 -3.295 11.436 1.000 42.078 151 PHE C O 1
ATOM 3225 N N . ILE C 1 172 ? -30.311 -3.470 12.008 1.000 41.489 152 ILE C N 1
ATOM 3226 C CA . ILE C 1 172 ? -29.883 -4.406 10.915 1.000 41.868 152 ILE C CA 1
ATOM 3227 C C . ILE C 1 172 ? -30.700 -5.699 11.015 1.000 43.354 152 ILE C C 1
ATOM 3228 O O . ILE C 1 172 ? -31.282 -6.107 9.993 1.000 43.732 152 ILE C O 1
ATOM 3233 N N . GLN C 1 173 ? -30.728 -6.313 12.199 1.000 45.575 153 GLN C N 1
ATOM 3234 C CA . GLN C 1 173 ? -31.451 -7.596 12.472 1.000 47.543 153 GLN C CA 1
ATOM 3235 C C . GLN C 1 173 ? -32.968 -7.344 12.424 1.000 48.070 153 GLN C C 1
ATOM 3236 O O . GLN C 1 173 ? -33.709 -8.267 12.000 1.000 48.835 153 GLN C O 1
ATOM 3242 N N . GLY C 1 174 ? -33.404 -6.136 12.812 1.000 48.487 154 GLY C N 1
ATOM 3243 C CA . GLY C 1 174 ? -34.806 -5.671 12.695 1.000 48.826 154 GLY C CA 1
ATOM 3244 C C . GLY C 1 174 ? -35.315 -5.751 11.257 1.000 48.999 154 GLY C C 1
ATOM 3245 O O . GLY C 1 174 ? -36.526 -5.981 11.075 1.000 50.199 154 GLY C O 1
ATOM 3246 N N . GLN C 1 175 ? -34.414 -5.579 10.276 1.000 48.844 155 GLN C N 1
ATOM 3247 C CA . GLN C 1 175 ? -34.721 -5.599 8.815 1.000 48.787 155 GLN C CA 1
ATOM 3248 C C . GLN C 1 175 ? -34.323 -6.942 8.184 1.000 47.686 155 GLN C C 1
ATOM 3249 O O . GLN C 1 175 ? -34.094 -6.965 6.946 1.000 48.297 155 GLN C O 1
ATOM 3255 N N . GLY C 1 176 ? -34.246 -8.003 8.980 1.000 46.023 156 GLY C N 1
ATOM 3256 C CA . GLY C 1 176 ? -33.924 -9.366 8.512 1.000 45.233 156 GLY C CA 1
ATOM 3257 C C . GLY C 1 176 ? -32.423 -9.577 8.312 1.000 44.358 156 GLY C C 1
ATOM 3258 O O . GLY C 1 176 ? -32.058 -10.450 7.506 1.000 44.656 156 GLY C O 1
ATOM 3259 N N . GLY C 1 177 ? -31.591 -8.804 9.017 1.000 43.416 157 GLY C N 1
ATOM 3260 C CA . GLY C 1 177 ? -30.120 -8.982 9.063 1.000 42.572 157 GLY C CA 1
ATOM 3261 C C . GLY C 1 177 ? -29.412 -8.324 7.885 1.000 41.699 157 GLY C C 1
ATOM 3262 O O . GLY C 1 177 ? -30.093 -7.666 7.072 1.000 41.624 157 GLY C O 1
ATOM 3263 N N . TRP C 1 178 ? -28.087 -8.500 7.810 1.000 40.743 158 TRP C N 1
ATOM 3264 C CA . TRP C 1 178 ? -27.188 -7.947 6.745 1.000 41.158 158 TRP C CA 1
ATOM 3265 C C . TRP C 1 178 ? -27.689 -8.352 5.350 1.000 43.223 158 TRP C C 1
ATOM 3266 O O . TRP C 1 178 ? -27.620 -7.512 4.433 1.000 43.081 158 TRP C O 1
ATOM 3277 N N . GLU C 1 179 ? -28.154 -9.599 5.211 1.000 46.207 159 GLU C N 1
ATOM 3278 C CA . GLU C 1 179 ? -28.543 -10.241 3.918 1.000 48.196 159 GLU C CA 1
ATOM 3279 C C . GLU C 1 179 ? -29.640 -9.415 3.220 1.000 49.174 159 GLU C C 1
ATOM 3280 O O . GLU C 1 179 ? -29.517 -9.191 2.006 1.000 49.881 159 GLU C O 1
ATOM 3286 N N . ASN C 1 180 ? -30.660 -8.982 3.971 1.000 50.046 160 ASN C N 1
ATOM 3287 C CA . ASN C 1 180 ? -31.900 -8.341 3.434 1.000 50.866 160 ASN C CA 1
ATOM 3288 C C . ASN C 1 180 ? -31.846 -6.809 3.636 1.000 50.643 160 ASN C C 1
ATOM 3289 O O . ASN C 1 180 ? -32.841 -6.142 3.302 1.000 50.945 160 ASN C O 1
ATOM 3294 N N . LEU C 1 181 ? -30.727 -6.282 4.146 1.000 50.923 161 LEU C N 1
ATOM 3295 C CA . LEU C 1 181 ? -30.519 -4.819 4.387 1.000 51.348 161 LEU C CA 1
ATOM 3296 C C . LEU C 1 181 ? -30.406 -4.096 3.033 1.000 51.792 161 LEU C C 1
ATOM 3297 O O . LEU C 1 181 ? -29.400 -4.304 2.347 1.000 52.269 161 LEU C O 1
ATOM 3302 N N . GLU C 1 182 ? -31.419 -3.273 2.688 1.000 52.496 162 GLU C N 1
ATOM 3303 C CA . GLU C 1 182 ? -31.532 -2.514 1.392 1.000 52.886 162 GLU C CA 1
ATOM 3304 C C . GLU C 1 182 ? -31.818 -3.500 0.244 1.000 51.960 162 GLU C C 1
ATOM 3305 O O . GLU C 1 182 ? -32.616 -4.438 0.367 1.000 51.019 162 GLU C O 1
#

Solvent-accessible surface area: 22273 Å² total

Foldseek 3Di:
DLLVLLLVLLVLLLVLQCVVDLVVHVPSNVLNVLLCLLVVDPDDCPVLLVVLLVVLVVVNNLPSVQVSLQVSLVVVCVVPVPDDSLSSSSSPNSNSLNVCVVCVPRSVSVSVNSVCVVDPSNQCVQVVCVHSSRND/DDLLVLLLLLLVVLLVLQCVVCVVVDPDDDLRDSNVLNVVLCLLVVDPDDCPVVLVVLLVCLVVPNNLVSVQVSLQVSLVVVCVVVVPDDSLSSSSSNNSNSLSCCVVCVPRSVSVSVNSVCVVDVVNVVVCVVCVHSSRPD/DDQLVLLLLLLVLLLVLQDVPCLVVPPDDDLSPSNVLNVVLCLLVPQDDDCPVVLVVLLVCLVVPNNLPSVQVSLQVSLVVVCVVPVPDDSLSSSSSPNSNSLSVCVVCVPRSVSVSVNSVCVVDVVNVCVQVVQVHSSRND

GO terms:
  GO:0005515 protein binding (F, IPI)

InterPro domains:
  IPR033543 Bcl-2-like protein 15 [PTHR36466] (1-163)
  IPR036834 Bcl-2-like superfamily [G3DSA:1.10.437.10] (4-162)
  IPR036834 Bcl-2-like superfamily [SSF56854] (3-162)

CATH classification: 1.10.437.10

B-factor: mean 42.76, std 8.83, range [19.66, 86.53]